Protein AF-0000000087745143 (afdb_homodimer)

Structure (mmCIF, N/CA/C/O backbone):
data_AF-0000000087745143-model_v1
#
loop_
_entity.id
_entity.type
_entity.pdbx_description
1 polymer 'Glycosyltransferase family 1 protein'
#
loop_
_atom_site.group_PDB
_atom_site.id
_atom_site.type_symbol
_atom_site.label_atom_id
_atom_site.label_alt_id
_atom_site.label_comp_id
_atom_site.label_asym_id
_atom_site.label_entity_id
_atom_site.label_seq_id
_atom_site.pdbx_PDB_ins_code
_atom_site.Cartn_x
_atom_site.Cartn_y
_atom_site.Cartn_z
_atom_site.occupancy
_atom_site.B_iso_or_equiv
_atom_site.auth_seq_id
_atom_site.auth_comp_id
_atom_site.auth_asym_id
_atom_site.auth_atom_id
_atom_site.pdbx_PDB_model_num
ATOM 1 N N . MET A 1 1 ? 3.6 -32.406 -40.594 1 40.25 1 MET A N 1
ATOM 2 C CA . MET A 1 1 ? 2.727 -31.422 -39.969 1 40.25 1 MET A CA 1
ATOM 3 C C . MET A 1 1 ? 2.701 -31.609 -38.469 1 40.25 1 MET A C 1
ATOM 5 O O . MET A 1 1 ? 2.354 -32.688 -37.969 1 40.25 1 MET A O 1
ATOM 9 N N . ASP A 1 2 ? 3.477 -30.953 -37.781 1 56.38 2 ASP A N 1
ATOM 10 C CA . ASP A 1 2 ? 3.799 -31.234 -36.375 1 56.38 2 ASP A CA 1
ATOM 11 C C . ASP A 1 2 ? 2.531 -31.375 -35.531 1 56.38 2 ASP A C 1
ATOM 13 O O . ASP A 1 2 ? 1.669 -30.5 -35.562 1 56.38 2 ASP A O 1
ATOM 17 N N . LYS A 1 3 ? 2.057 -32.562 -35.281 1 75.56 3 LYS A N 1
ATOM 18 C CA . LYS A 1 3 ? 0.844 -32.906 -34.562 1 75.56 3 LYS A CA 1
ATOM 19 C C . LYS A 1 3 ? 0.724 -32.094 -33.25 1 75.56 3 LYS A C 1
ATOM 21 O O . L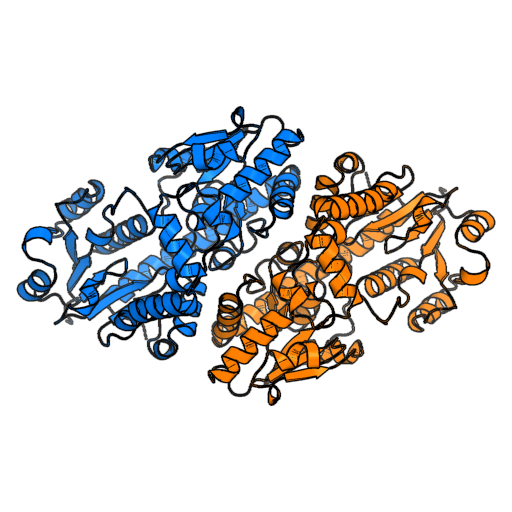YS A 1 3 ? 1.717 -31.891 -32.562 1 75.56 3 LYS A O 1
ATOM 26 N N . GLU A 1 4 ? -0.429 -31.375 -33.125 1 87.44 4 GLU A N 1
ATOM 27 C CA . GLU A 1 4 ? -0.698 -30.641 -31.891 1 87.44 4 GLU A CA 1
ATOM 28 C C . GLU A 1 4 ? -0.558 -31.531 -30.672 1 87.44 4 GLU A C 1
ATOM 30 O O . GLU A 1 4 ? -1.012 -32.688 -30.672 1 87.44 4 GLU A O 1
ATOM 35 N N . LYS A 1 5 ? 0.091 -31.062 -29.781 1 94.44 5 LYS A N 1
ATOM 36 C CA . LYS A 1 5 ? 0.283 -31.797 -28.531 1 94.44 5 LYS A CA 1
ATOM 37 C C . LYS A 1 5 ? -1.049 -32.062 -27.828 1 94.44 5 LYS A C 1
ATOM 39 O O . LYS A 1 5 ? -1.946 -31.203 -27.859 1 94.44 5 LYS A O 1
ATOM 44 N N . SER A 1 6 ? -1.139 -33.219 -27.25 1 97.12 6 SER A N 1
ATOM 45 C CA . SER A 1 6 ? -2.312 -33.562 -26.453 1 97.12 6 SER A CA 1
ATOM 46 C C . SER A 1 6 ? -2.137 -33.156 -25 1 97.12 6 SER A C 1
ATOM 48 O O . SER A 1 6 ? -1.065 -33.344 -24.422 1 97.12 6 SER A O 1
ATOM 50 N N . VAL A 1 7 ? -3.217 -32.531 -24.453 1 98.25 7 VAL A N 1
ATOM 51 C CA . VAL A 1 7 ? -3.152 -32.062 -23.078 1 98.25 7 VAL A CA 1
ATOM 52 C C . VAL A 1 7 ? -4.164 -32.844 -22.219 1 98.25 7 VAL A C 1
ATOM 54 O O . VAL A 1 7 ? -5.324 -33 -22.609 1 98.25 7 VAL A O 1
ATOM 57 N N . LEU A 1 8 ? -3.727 -33.406 -21.125 1 98.25 8 LEU A N 1
ATOM 58 C CA . LEU A 1 8 ? -4.617 -33.812 -20.047 1 98.25 8 LEU A CA 1
ATOM 59 C C . LEU A 1 8 ? -4.836 -32.688 -19.047 1 98.25 8 LEU A C 1
ATOM 61 O O . LEU A 1 8 ? -3.91 -32.312 -18.328 1 98.25 8 LEU A O 1
ATOM 65 N N . TYR A 1 9 ? -6.047 -32.188 -19.016 1 98.19 9 TYR A N 1
ATOM 66 C CA . TYR A 1 9 ? -6.406 -31.047 -18.156 1 98.19 9 TYR A CA 1
ATOM 67 C C . TYR A 1 9 ? -6.926 -31.547 -16.812 1 98.19 9 TYR A C 1
ATOM 69 O O . TYR A 1 9 ? -7.922 -32.281 -16.75 1 98.19 9 TYR A O 1
ATOM 77 N N . ASN A 1 10 ? -6.344 -31.141 -15.758 1 96.88 10 ASN A N 1
ATOM 78 C CA . ASN A 1 10 ? -6.727 -31.547 -14.414 1 96.88 10 ASN A CA 1
ATOM 79 C C . ASN A 1 10 ? -7.875 -30.688 -13.875 1 96.88 10 ASN A C 1
ATOM 81 O O . ASN A 1 10 ? -7.688 -29.891 -12.953 1 96.88 10 ASN A O 1
ATOM 85 N N . LEU A 1 11 ? -9.031 -30.938 -14.25 1 95.75 11 LEU A N 1
ATOM 86 C CA . LEU A 1 11 ? -10.219 -30.234 -13.781 1 95.75 11 LEU A CA 1
ATOM 87 C C . LEU A 1 11 ? -10.531 -30.594 -12.328 1 95.75 11 LEU A C 1
ATOM 89 O O . LEU A 1 11 ? -11.203 -29.844 -11.625 1 95.75 11 LEU A O 1
ATOM 93 N N . ALA A 1 12 ? -10.031 -31.703 -11.906 1 92.38 12 ALA A N 1
ATOM 94 C CA . ALA A 1 12 ? -10.242 -32.156 -10.539 1 92.38 12 ALA A CA 1
ATOM 95 C C . ALA A 1 12 ? -9.703 -31.141 -9.531 1 92.38 12 ALA A C 1
ATOM 97 O O . ALA A 1 12 ? -10.219 -31.031 -8.422 1 92.38 12 ALA A O 1
ATOM 98 N N . ALA A 1 13 ? -8.719 -30.406 -9.977 1 90.81 13 ALA A N 1
ATOM 99 C CA . ALA A 1 13 ? -8.094 -29.422 -9.102 1 90.81 13 ALA A CA 1
ATOM 100 C C . ALA A 1 13 ? -9.039 -28.25 -8.836 1 90.81 13 ALA A C 1
ATOM 102 O O . ALA A 1 13 ? -8.797 -27.438 -7.926 1 90.81 13 ALA A O 1
ATOM 103 N N . THR A 1 14 ? -10.055 -28.047 -9.586 1 88.75 14 THR A N 1
ATOM 104 C CA . THR A 1 14 ? -11 -26.938 -9.43 1 88.75 14 THR A CA 1
ATOM 105 C C . THR A 1 14 ? -12.172 -27.359 -8.547 1 88.75 14 THR A C 1
ATOM 107 O O . THR A 1 14 ? -12.984 -26.516 -8.148 1 88.75 14 THR A O 1
ATOM 110 N N . GLN A 1 15 ? -12.281 -28.656 -8.297 1 86.56 15 GLN A N 1
ATOM 111 C CA . GLN A 1 15 ? -13.398 -29.188 -7.535 1 86.56 15 GLN A CA 1
ATOM 112 C C . GLN A 1 15 ? -13.211 -28.938 -6.039 1 86.56 15 GLN A C 1
ATOM 114 O O . GLN A 1 15 ? -12.094 -28.703 -5.582 1 86.56 15 GLN A O 1
ATOM 119 N N . PRO A 1 16 ? -14.422 -28.75 -5.352 1 75.25 16 PRO A N 1
ATOM 120 C CA . PRO A 1 16 ? -14.391 -28.375 -3.936 1 75.25 16 PRO A CA 1
ATOM 121 C C . PRO A 1 16 ? -13.492 -29.281 -3.102 1 75.25 16 PRO A C 1
ATOM 123 O O . PRO A 1 16 ? -13.344 -30.469 -3.414 1 75.25 16 PRO A O 1
ATOM 126 N N . MET A 1 17 ? -12.695 -28.609 -2.381 1 58.75 17 MET A N 1
ATOM 127 C CA . MET A 1 17 ? -11.945 -29.312 -1.339 1 58.75 17 MET A CA 1
ATOM 128 C C . MET A 1 17 ? -12.648 -29.188 0.008 1 58.75 17 MET A C 1
ATOM 130 O O . MET A 1 17 ? -13.664 -28.5 0.126 1 58.75 17 MET A O 1
ATOM 134 N N . SER A 1 18 ? -12.117 -29.641 1.116 1 53.94 18 SER A N 1
ATOM 135 C CA . SER A 1 18 ? -12.664 -29.672 2.469 1 53.94 18 SER A CA 1
ATOM 136 C C . SER A 1 18 ? -13.312 -28.344 2.84 1 53.94 18 SER A C 1
ATOM 138 O O . SER A 1 18 ? -12.617 -27.406 3.254 1 53.94 18 SER A O 1
ATOM 140 N N . GLY A 1 19 ? -14.703 -28.047 2.553 1 54.31 19 GLY A N 1
ATOM 141 C CA . GLY A 1 19 ? -15.531 -27.031 3.178 1 54.31 19 GLY A CA 1
ATOM 142 C C . GLY A 1 19 ? -15.805 -25.844 2.268 1 54.31 19 GLY A C 1
ATOM 143 O O . GLY A 1 19 ? -16.562 -24.953 2.623 1 54.31 19 GLY A O 1
ATOM 144 N N . THR A 1 20 ? -15.031 -25.625 1.162 1 58.69 20 THR A N 1
ATOM 145 C CA . THR A 1 20 ? -15.344 -24.484 0.316 1 58.69 20 THR A CA 1
ATOM 146 C C . THR A 1 20 ? -15.719 -24.938 -1.092 1 58.69 20 THR A C 1
ATOM 148 O O . THR A 1 20 ? -14.945 -25.641 -1.744 1 58.69 20 THR A O 1
ATOM 151 N N . MET A 1 21 ? -16.969 -24.625 -1.425 1 57.84 21 MET A N 1
ATOM 152 C CA . MET A 1 21 ? -17.484 -25.078 -2.713 1 57.84 21 MET A CA 1
ATOM 153 C C . MET A 1 21 ? -16.766 -24.375 -3.863 1 57.84 21 MET A C 1
ATOM 155 O O . MET A 1 21 ? -16.516 -24.984 -4.906 1 57.84 21 MET A O 1
ATOM 159 N N . ARG A 1 22 ? -16.422 -23.047 -3.641 1 63.81 22 ARG A N 1
ATOM 160 C CA . ARG A 1 22 ? -15.844 -22.25 -4.727 1 63.81 22 ARG A CA 1
ATOM 161 C C . ARG A 1 22 ? -14.68 -21.406 -4.227 1 63.81 22 ARG A C 1
ATOM 163 O O . ARG A 1 22 ? -14.75 -20.828 -3.137 1 63.81 22 ARG A O 1
ATOM 170 N N . HIS A 1 23 ? -13.555 -21.5 -4.93 1 70.94 23 HIS A N 1
ATOM 171 C CA . HIS A 1 23 ? -12.406 -20.656 -4.633 1 70.94 23 HIS A CA 1
ATOM 172 C C . HIS A 1 23 ? -11.797 -20.094 -5.91 1 70.94 23 HIS A C 1
ATOM 174 O O . HIS A 1 23 ? -12.094 -20.562 -7.008 1 70.94 23 HIS A O 1
ATOM 180 N N . GLY A 1 24 ? -11.055 -19.047 -5.754 1 75 24 GLY A N 1
ATOM 181 C CA . GLY A 1 24 ? -10.461 -18.344 -6.883 1 75 24 GLY A CA 1
ATOM 182 C C . GLY A 1 24 ? -9.695 -19.25 -7.82 1 75 24 GLY A C 1
ATOM 183 O O . GLY A 1 24 ? -9.773 -19.094 -9.039 1 75 24 GLY A O 1
ATOM 184 N N . GLY A 1 25 ? -9.039 -20.203 -7.199 1 78.69 25 GLY A N 1
ATOM 185 C CA . GLY A 1 25 ? -8.297 -21.156 -8.008 1 78.69 25 GLY A CA 1
ATOM 186 C C . GLY A 1 25 ? -9.18 -22.031 -8.867 1 78.69 25 GLY A C 1
ATOM 187 O O . GLY A 1 25 ? -8.82 -22.391 -9.984 1 78.69 25 GLY A O 1
ATOM 188 N N . GLY A 1 26 ? -10.297 -22.344 -8.328 1 84.12 26 GLY A N 1
ATOM 189 C CA . GLY A 1 26 ? -11.258 -23.141 -9.086 1 84.12 26 GLY A CA 1
ATOM 190 C C . GLY A 1 26 ? -11.844 -22.391 -10.266 1 84.12 26 GLY A C 1
ATOM 191 O O . GLY A 1 26 ? -11.875 -22.922 -11.383 1 84.12 26 GLY A O 1
ATOM 192 N N . ILE A 1 27 ? -12.227 -21.172 -9.984 1 87.12 27 ILE A N 1
ATOM 193 C CA . ILE A 1 27 ? -12.797 -20.328 -11.039 1 87.12 27 ILE A CA 1
ATOM 194 C C . ILE A 1 27 ? -11.75 -20.109 -12.133 1 87.12 27 ILE A C 1
ATOM 196 O O . ILE A 1 27 ? -12.062 -20.203 -13.32 1 87.12 27 ILE A O 1
ATOM 200 N N . TYR A 1 28 ? -10.578 -19.906 -11.727 1 93.44 28 TYR A N 1
ATOM 201 C CA . TYR A 1 28 ? -9.453 -19.75 -12.641 1 93.44 28 TYR A CA 1
ATOM 202 C C . TYR A 1 28 ? -9.367 -20.922 -13.609 1 93.44 28 TYR A C 1
ATOM 204 O O . TYR A 1 28 ? -9.312 -20.734 -14.82 1 93.44 28 TYR A O 1
ATOM 212 N N . GLY A 1 29 ? -9.375 -22.094 -13.07 1 94.88 29 GLY A N 1
ATOM 213 C CA . GLY A 1 29 ? -9.242 -23.297 -13.867 1 94.88 29 GLY A CA 1
ATOM 214 C C . GLY A 1 29 ? -10.391 -23.5 -14.844 1 94.88 29 GLY A C 1
ATOM 215 O O . GLY A 1 29 ? -10.18 -23.969 -15.969 1 94.88 29 GLY A O 1
ATOM 216 N N . GLU A 1 30 ? -11.531 -23.141 -14.43 1 94 30 GLU A N 1
ATOM 217 C CA . GLU A 1 30 ? -12.695 -23.297 -15.289 1 94 30 GLU A CA 1
ATOM 218 C C . GLU A 1 30 ? -12.617 -22.359 -16.5 1 94 30 GLU A C 1
ATOM 220 O O . GLU A 1 30 ? -12.984 -22.734 -17.609 1 94 30 GLU A O 1
ATOM 225 N N . ILE A 1 31 ? -12.141 -21.188 -16.281 1 95.25 31 ILE A N 1
ATOM 226 C CA . ILE A 1 31 ? -12.062 -20.203 -17.344 1 95.25 31 ILE A CA 1
ATOM 227 C C . ILE A 1 31 ? -10.984 -20.625 -18.344 1 95.25 31 ILE A C 1
ATOM 229 O O . ILE A 1 31 ? -11.18 -20.516 -19.562 1 95.25 31 ILE A O 1
ATOM 233 N N . VAL A 1 32 ? -9.922 -21.109 -17.859 1 97.06 32 VAL A N 1
ATOM 234 C CA . VAL A 1 32 ? -8.852 -21.562 -18.734 1 97.06 32 VAL A CA 1
ATOM 235 C C . VAL A 1 32 ? -9.344 -22.719 -19.594 1 97.06 32 VAL A C 1
ATOM 237 O O . VAL A 1 32 ? -9.117 -22.75 -20.812 1 97.06 32 VAL A O 1
ATOM 240 N N . LEU A 1 33 ? -10.039 -23.672 -19 1 97.5 33 LEU A N 1
ATOM 241 C CA . LEU A 1 33 ? -10.578 -24.812 -19.766 1 97.5 33 LEU A CA 1
ATOM 242 C C . LEU A 1 33 ? -11.539 -24.328 -20.844 1 97.5 33 LEU A C 1
ATOM 244 O O . LEU A 1 33 ? -11.484 -24.797 -21.984 1 97.5 33 LEU A O 1
ATOM 248 N N . ARG A 1 34 ? -12.391 -23.406 -20.453 1 96.56 34 ARG A N 1
ATOM 249 C CA . ARG A 1 34 ? -13.336 -22.859 -21.406 1 96.56 34 ARG A CA 1
ATOM 250 C C . ARG A 1 34 ? -12.609 -22.281 -22.625 1 96.56 34 ARG A C 1
ATOM 252 O O . ARG A 1 34 ? -13.047 -22.469 -23.766 1 96.56 34 ARG A O 1
ATOM 259 N N . LYS A 1 35 ? -11.562 -21.562 -22.375 1 97.06 35 LYS A N 1
ATOM 260 C CA . LYS A 1 35 ? -10.82 -20.938 -23.469 1 97.06 35 LYS A CA 1
ATOM 261 C C . LYS A 1 35 ? -10.148 -21.984 -24.344 1 97.06 35 LYS A C 1
ATOM 263 O O . LYS A 1 35 ? -10.117 -21.844 -25.578 1 97.06 35 LYS A O 1
ATOM 268 N N . ILE A 1 36 ? -9.602 -23 -23.766 1 97.81 36 ILE A N 1
ATOM 269 C CA . ILE A 1 36 ? -8.961 -24.078 -24.5 1 97.81 36 ILE A CA 1
ATOM 270 C C . ILE A 1 36 ? -9.969 -24.734 -25.438 1 97.81 36 ILE A C 1
ATOM 272 O O . ILE A 1 36 ? -9.656 -24.969 -26.609 1 97.81 36 ILE A O 1
ATOM 276 N N . ILE A 1 37 ? -11.133 -24.969 -24.953 1 97.69 37 ILE A N 1
ATOM 277 C CA . ILE A 1 37 ? -12.188 -25.609 -25.734 1 97.69 37 ILE A CA 1
ATOM 278 C C . ILE A 1 37 ? -12.672 -24.656 -26.828 1 97.69 37 ILE A C 1
ATOM 280 O O . ILE A 1 37 ? -12.898 -25.078 -27.969 1 97.69 37 ILE A O 1
ATOM 284 N N . GLU A 1 38 ? -12.82 -23.391 -26.438 1 96.44 38 GLU A N 1
ATOM 285 C CA . GLU A 1 38 ? -13.203 -22.359 -27.406 1 96.44 38 GLU A CA 1
ATOM 286 C C . GLU A 1 38 ? -12.227 -22.328 -28.578 1 96.44 38 GLU A C 1
ATOM 288 O O . GLU A 1 38 ? -12.641 -22.141 -29.719 1 96.44 38 GLU A O 1
ATOM 293 N N . LEU A 1 39 ? -10.984 -22.562 -28.281 1 96.19 39 LEU A N 1
ATOM 294 C CA . LEU A 1 39 ? -9.938 -22.5 -29.312 1 96.19 39 LEU A CA 1
ATOM 295 C C . LEU A 1 39 ? -9.773 -23.844 -29.984 1 96.19 39 LEU A C 1
ATOM 297 O O . LEU A 1 39 ? -8.891 -24.016 -30.828 1 96.19 39 LEU A O 1
ATOM 301 N N . ARG A 1 40 ? -10.5 -24.844 -29.609 1 95.88 40 ARG A N 1
ATOM 302 C CA . ARG A 1 40 ? -10.539 -26.172 -30.188 1 95.88 40 ARG A CA 1
ATOM 303 C C . ARG A 1 40 ? -9.18 -26.859 -30.094 1 95.88 40 ARG A C 1
ATOM 305 O O . ARG A 1 40 ? -8.711 -27.453 -31.062 1 95.88 40 ARG A O 1
ATOM 312 N N . ARG A 1 41 ? -8.578 -26.672 -28.984 1 96.19 41 ARG A N 1
ATOM 313 C CA . ARG A 1 41 ? -7.309 -27.344 -28.75 1 96.19 41 ARG A CA 1
ATOM 314 C C . ARG A 1 41 ? -7.523 -28.797 -28.328 1 96.19 41 ARG A C 1
ATOM 316 O O . ARG A 1 41 ? -8.586 -29.141 -27.812 1 96.19 41 ARG A O 1
ATOM 323 N N . ASN A 1 42 ? -6.516 -29.609 -28.594 1 97.19 42 ASN A N 1
ATOM 324 C CA . ASN A 1 42 ? -6.566 -31.031 -28.234 1 97.19 42 ASN A CA 1
ATOM 325 C C . ASN A 1 42 ? -6.465 -31.234 -26.719 1 97.19 42 ASN A C 1
ATOM 327 O O . ASN A 1 42 ? -5.398 -31.031 -26.141 1 97.19 42 ASN A O 1
ATOM 331 N N . VAL A 1 43 ? -7.617 -31.641 -26.141 1 98.25 43 VAL A N 1
ATOM 332 C CA . VAL A 1 43 ? -7.617 -31.719 -24.688 1 98.25 43 VAL A CA 1
ATOM 333 C C . VAL A 1 43 ? -8.492 -32.875 -24.219 1 98.25 43 VAL A C 1
ATOM 335 O O . VAL A 1 43 ? -9.539 -33.156 -24.812 1 98.25 43 VAL A O 1
ATOM 338 N N . THR A 1 44 ? -8 -33.625 -23.312 1 98.19 44 THR A N 1
ATOM 339 C CA . THR A 1 44 ? -8.75 -34.531 -22.469 1 98.19 44 THR A CA 1
ATOM 340 C C . THR A 1 44 ? -8.891 -34 -21.047 1 98.19 44 THR A C 1
ATOM 342 O O . THR A 1 44 ? -7.93 -33.469 -20.484 1 98.19 44 THR A O 1
ATOM 345 N N . VAL A 1 45 ? -10.102 -34.125 -20.5 1 98.25 45 VAL A N 1
ATOM 346 C CA . VAL A 1 45 ? -10.367 -33.469 -19.219 1 98.25 45 VAL A CA 1
ATOM 347 C C . VAL A 1 45 ? -10.539 -34.5 -18.125 1 98.25 45 VAL A C 1
ATOM 349 O O . VAL A 1 45 ? -11.359 -35.438 -18.25 1 98.25 45 VAL A O 1
ATOM 352 N N . ALA A 1 46 ? -9.758 -34.375 -17.078 1 97.31 46 ALA A N 1
ATOM 353 C CA . ALA A 1 46 ? -9.82 -35.281 -15.945 1 97.31 46 ALA A CA 1
ATOM 354 C C . ALA A 1 46 ? -10.617 -34.688 -14.789 1 97.31 46 ALA A C 1
ATOM 356 O O . ALA A 1 46 ? -10.406 -33.5 -14.43 1 97.31 46 ALA A O 1
ATOM 357 N N . TYR A 1 47 ? -11.523 -35.406 -14.258 1 95.81 47 TYR A N 1
ATOM 358 C CA . TYR A 1 47 ? -12.297 -34.969 -13.094 1 95.81 47 TYR A CA 1
ATOM 359 C C . TYR A 1 47 ? -12.367 -36.094 -12.055 1 95.81 47 TYR A C 1
ATOM 361 O O . TYR A 1 47 ? -11.883 -37.219 -12.289 1 95.81 47 TYR A O 1
ATOM 369 N N . ASP A 1 48 ? -12.742 -35.75 -10.852 1 94.38 48 ASP A N 1
ATOM 370 C CA . ASP A 1 48 ? -12.938 -36.688 -9.758 1 94.38 48 ASP A CA 1
ATOM 371 C C . ASP A 1 48 ? -14.414 -36.844 -9.406 1 94.38 48 ASP A C 1
ATOM 373 O O . ASP A 1 48 ? -15 -35.938 -8.789 1 94.38 48 ASP A O 1
ATOM 377 N N . SER A 1 49 ? -14.93 -37.938 -9.625 1 92.62 49 SER A N 1
ATOM 378 C CA . SER A 1 49 ? -16.359 -38.156 -9.461 1 92.62 49 SER A CA 1
ATOM 379 C C . SER A 1 49 ? -16.75 -38.156 -7.988 1 92.62 49 SER A C 1
ATOM 381 O O . SER A 1 49 ? -17.938 -38.094 -7.648 1 92.62 49 SER A O 1
ATOM 383 N N . ARG A 1 50 ? -15.969 -38.344 -7.047 1 91.56 50 ARG A N 1
ATOM 384 C CA . ARG A 1 50 ? -16.234 -38.375 -5.613 1 91.56 50 ARG A CA 1
ATOM 385 C C . ARG A 1 50 ? -16.547 -36.969 -5.09 1 91.56 50 ARG A C 1
ATOM 387 O O . ARG A 1 50 ? -17.047 -36.812 -3.975 1 91.56 50 ARG A O 1
ATOM 394 N N . CYS A 1 51 ? -16.156 -35.875 -6.02 1 88.81 51 CYS A N 1
ATOM 395 C CA . CYS A 1 51 ? -16.391 -34.5 -5.648 1 88.81 51 CYS A CA 1
ATOM 396 C C . CYS A 1 51 ? -17.406 -33.844 -6.582 1 88.81 51 CYS A C 1
ATOM 398 O O . CYS A 1 51 ? -17.578 -34.281 -7.719 1 88.81 51 CYS A O 1
ATOM 400 N N . TRP A 1 52 ? -18.016 -32.844 -6.027 1 87.38 52 TRP A N 1
ATOM 401 C CA . TRP A 1 52 ? -18.938 -32.062 -6.863 1 87.38 52 TRP A CA 1
ATOM 402 C C . TRP A 1 52 ? -18.219 -31.484 -8.07 1 87.38 52 TRP A C 1
ATOM 404 O O . TRP A 1 52 ? -17.109 -30.969 -7.953 1 87.38 52 TRP A O 1
ATOM 414 N N . LEU A 1 53 ? -18.828 -31.625 -9.172 1 89.44 53 LEU A N 1
ATOM 415 C CA . LEU A 1 53 ? -18.328 -31.062 -10.414 1 89.44 53 LEU A CA 1
ATOM 416 C C . LEU A 1 53 ? -19.328 -30.047 -10.984 1 89.44 53 LEU A C 1
ATOM 418 O O . LEU A 1 53 ? -20.516 -30.328 -11.07 1 89.44 53 LEU A O 1
ATOM 422 N N . ASN A 1 54 ? -18.891 -28.844 -11.328 1 87.88 54 ASN A N 1
ATOM 423 C CA . ASN A 1 54 ? -19.734 -27.812 -11.93 1 87.88 54 ASN A CA 1
ATOM 424 C C . ASN A 1 54 ? -20.453 -28.328 -13.18 1 87.88 54 ASN A C 1
ATOM 426 O O . ASN A 1 54 ? -19.797 -28.688 -14.164 1 87.88 54 ASN A O 1
ATOM 430 N N . PRO A 1 55 ? -21.734 -28.344 -13.117 1 90.56 55 PRO A N 1
ATOM 431 C CA . PRO A 1 55 ? -22.484 -28.875 -14.266 1 90.56 55 PRO A CA 1
ATOM 432 C C . PRO A 1 55 ? -22.203 -28.109 -15.555 1 90.56 55 PRO A C 1
ATOM 434 O O . PRO A 1 55 ? -22.25 -28.703 -16.641 1 90.56 55 PRO A O 1
ATOM 437 N N . GLU A 1 56 ? -21.859 -26.906 -15.477 1 90.62 56 GLU A N 1
ATOM 438 C CA . GLU A 1 56 ? -21.547 -26.109 -16.672 1 90.62 56 GLU A CA 1
ATOM 439 C C . GLU A 1 56 ? -20.312 -26.656 -17.375 1 90.62 56 GLU A C 1
ATOM 441 O O . GLU A 1 56 ? -20.203 -26.562 -18.594 1 90.62 56 GLU A O 1
ATOM 446 N N . MET A 1 57 ? -19.422 -27.172 -16.594 1 93.69 57 MET A N 1
ATOM 447 C CA . MET A 1 57 ? -18.203 -27.719 -17.172 1 93.69 57 MET A CA 1
ATOM 448 C C . MET A 1 57 ? -18.484 -29.047 -17.875 1 93.69 57 MET A C 1
ATOM 450 O O . MET A 1 57 ? -17.875 -29.344 -18.922 1 93.69 57 MET A O 1
ATOM 454 N N . ILE A 1 58 ? -19.312 -29.781 -17.328 1 94.75 58 ILE A N 1
ATOM 455 C CA . ILE A 1 58 ? -19.719 -31.031 -17.953 1 94.75 58 ILE A CA 1
ATOM 456 C C . ILE A 1 58 ? -20.375 -30.75 -19.297 1 94.75 58 ILE A C 1
ATOM 458 O O . ILE A 1 58 ? -20 -31.328 -20.312 1 94.75 58 ILE A O 1
ATOM 462 N N . ALA A 1 59 ? -21.344 -29.875 -19.219 1 96.5 59 ALA A N 1
ATOM 463 C CA . ALA A 1 59 ? -22.047 -29.5 -20.438 1 96.5 59 ALA A CA 1
ATOM 464 C C . ALA A 1 59 ? -21.094 -28.969 -21.484 1 96.5 59 ALA A C 1
ATOM 466 O O . ALA A 1 59 ? -21.234 -29.266 -22.688 1 96.5 59 ALA A O 1
ATOM 467 N N . LEU A 1 60 ? -20.172 -28.172 -21.062 1 96.69 60 LEU A N 1
ATOM 468 C CA . LEU A 1 60 ? -19.172 -27.594 -21.953 1 96.69 60 LEU A CA 1
ATOM 469 C C . LEU A 1 60 ? -18.391 -28.688 -22.672 1 96.69 60 LEU A C 1
ATOM 471 O O . LEU A 1 60 ? -18.219 -28.625 -23.891 1 96.69 60 LEU A O 1
ATOM 475 N N . CYS A 1 61 ? -17.938 -29.688 -21.969 1 97.5 61 CYS A N 1
ATOM 476 C CA . CYS A 1 61 ? -17.156 -30.781 -22.531 1 97.5 61 CYS A CA 1
ATOM 477 C C . CYS A 1 61 ? -18.016 -31.625 -23.469 1 97.5 61 CYS A C 1
ATOM 479 O O . CYS A 1 61 ? -17.594 -31.938 -24.594 1 97.5 61 CYS A O 1
ATOM 481 N N . GLU A 1 62 ? -19.188 -31.922 -23.016 1 96.81 62 GLU A N 1
ATOM 482 C CA . GLU A 1 62 ? -20.094 -32.75 -23.812 1 96.81 62 GLU A CA 1
ATOM 483 C C . GLU A 1 62 ? -20.469 -32.062 -25.109 1 96.81 62 GLU A C 1
ATOM 485 O O . GLU A 1 62 ? -20.438 -32.688 -26.188 1 96.81 62 GLU A O 1
ATOM 490 N N . ASN A 1 63 ? -20.828 -30.844 -25 1 97.62 63 ASN A N 1
ATOM 491 C CA . ASN A 1 63 ? -21.281 -30.078 -26.156 1 97.62 63 ASN A CA 1
ATOM 492 C C . ASN A 1 63 ? -20.172 -29.906 -27.188 1 97.62 63 ASN A C 1
ATOM 494 O O . ASN A 1 63 ? -20.438 -29.625 -28.359 1 97.62 63 ASN A O 1
ATOM 498 N N . ASN A 1 64 ? -18.938 -30.094 -26.797 1 97.81 64 ASN A N 1
ATOM 499 C CA . ASN A 1 64 ? -17.812 -29.875 -27.703 1 97.81 64 ASN A CA 1
ATOM 500 C C . ASN A 1 64 ? -17.062 -31.188 -27.969 1 97.81 64 ASN A C 1
ATOM 502 O O . ASN A 1 64 ? -15.938 -31.156 -28.469 1 97.81 64 ASN A O 1
ATOM 506 N N . SER A 1 65 ? -17.609 -32.312 -27.531 1 97.06 65 SER A N 1
ATOM 507 C CA . SER A 1 65 ? -17.062 -33.656 -27.75 1 97.06 65 SER A CA 1
ATOM 508 C C . SER A 1 65 ? -15.68 -33.812 -27.141 1 97.06 65 SER A C 1
ATOM 510 O O . SER A 1 65 ? -14.766 -34.344 -27.766 1 97.06 65 SER A O 1
ATOM 512 N N . VAL A 1 66 ? -15.492 -33.188 -26.031 1 97.94 66 VAL A N 1
ATOM 513 C CA . VAL A 1 66 ? -14.25 -33.312 -25.266 1 97.94 66 VAL A CA 1
ATOM 514 C C . VAL A 1 66 ? -14.367 -34.5 -24.297 1 97.94 66 VAL A C 1
ATOM 516 O O . VAL A 1 66 ? -15.352 -34.594 -23.562 1 97.94 66 VAL A O 1
ATOM 519 N N . GLU A 1 67 ? -13.406 -35.312 -24.297 1 97.31 67 GLU A N 1
ATOM 520 C CA . GLU A 1 67 ? -13.43 -36.5 -23.469 1 97.31 67 GLU A CA 1
ATOM 521 C C . GLU A 1 67 ? -13.258 -36.188 -21.984 1 97.31 67 GLU A C 1
ATOM 523 O O . GLU A 1 67 ? -12.344 -35.438 -21.625 1 97.31 67 GLU A O 1
ATOM 528 N N . LEU A 1 68 ? -14.117 -36.75 -21.188 1 97.12 68 LEU A N 1
ATOM 529 C CA . LEU A 1 68 ? -14.016 -36.688 -19.734 1 97.12 68 LEU A CA 1
ATOM 530 C C . LEU A 1 68 ? -13.547 -38.031 -19.156 1 97.12 68 LEU A C 1
ATOM 532 O O . LEU A 1 68 ? -14.062 -39.062 -19.516 1 97.12 68 LEU A O 1
ATOM 536 N N . VAL A 1 69 ? -12.586 -37.906 -18.281 1 97.31 69 VAL A N 1
ATOM 537 C CA . VAL A 1 69 ? -12.078 -39.125 -17.656 1 97.31 69 VAL A CA 1
ATOM 538 C C . VAL A 1 69 ? -12.148 -39 -16.141 1 97.31 69 VAL A C 1
ATOM 540 O O . VAL A 1 69 ? -11.727 -38 -15.57 1 97.31 69 VAL A O 1
ATOM 543 N N . ASP A 1 70 ? -12.617 -40.031 -15.5 1 96.38 70 ASP A N 1
ATOM 544 C CA . ASP A 1 70 ? -12.719 -40.062 -14.047 1 96.38 70 ASP A CA 1
ATOM 545 C C . ASP A 1 70 ? -11.453 -40.625 -13.414 1 96.38 70 ASP A C 1
ATOM 547 O O . ASP A 1 70 ? -11.219 -41.812 -13.453 1 96.38 70 ASP A O 1
ATOM 551 N N . ILE A 1 71 ? -10.773 -39.812 -12.766 1 94.38 71 ILE A N 1
ATOM 552 C CA . ILE A 1 71 ? -9.461 -40.219 -12.266 1 94.38 71 ILE A CA 1
ATOM 553 C C . ILE A 1 71 ? -9.625 -41.031 -10.984 1 94.38 71 ILE A C 1
ATOM 555 O O . ILE A 1 71 ? -8.68 -41.688 -10.523 1 94.38 71 ILE A O 1
ATOM 559 N N . SER A 1 72 ? -10.797 -40.938 -10.406 1 93.69 72 SER A N 1
ATOM 560 C CA . SER A 1 72 ? -11.039 -41.781 -9.242 1 93.69 72 SER A CA 1
ATOM 561 C C . SER A 1 72 ? -10.992 -43.25 -9.609 1 93.69 72 SER A C 1
ATOM 563 O O . SER A 1 72 ? -10.773 -44.094 -8.75 1 93.69 72 SER A O 1
ATOM 565 N N . GLN A 1 73 ? -11.047 -43.625 -10.82 1 91.94 73 GLN A N 1
ATOM 566 C CA . GLN A 1 73 ? -11.094 -45 -11.289 1 91.94 73 GLN A CA 1
ATOM 567 C C . GLN A 1 73 ? -9.711 -45.5 -11.711 1 91.94 73 GLN A C 1
ATOM 569 O O . GLN A 1 73 ? -9.391 -46.656 -11.539 1 91.94 73 GLN A O 1
ATOM 574 N N . CYS A 1 74 ? -8.914 -44.719 -12.273 1 90.81 74 CYS A N 1
ATOM 575 C CA . CYS A 1 74 ? -7.688 -45.25 -12.852 1 90.81 74 CYS A CA 1
ATOM 576 C C . CYS A 1 74 ? -6.492 -44.375 -12.484 1 90.81 74 CYS A C 1
ATOM 578 O O . CYS A 1 74 ? -5.344 -44.781 -12.641 1 90.81 74 CYS A O 1
ATOM 580 N N . GLY A 1 75 ? -6.652 -43.156 -12.039 1 93.38 75 GLY A N 1
ATOM 581 C CA . GLY A 1 75 ? -5.555 -42.281 -11.672 1 93.38 75 GLY A CA 1
ATOM 582 C C . GLY A 1 75 ? -5 -41.5 -12.852 1 93.38 75 GLY A C 1
ATOM 583 O O . GLY A 1 75 ? -5.207 -41.875 -14.008 1 93.38 75 GLY A O 1
ATOM 584 N N . PHE A 1 76 ? -4.203 -40.562 -12.648 1 96.31 76 PHE A N 1
ATOM 585 C CA . PHE A 1 76 ? -3.672 -39.688 -13.68 1 96.31 76 PHE A CA 1
ATOM 586 C C . PHE A 1 76 ? -2.65 -40.406 -14.547 1 96.31 76 PHE A C 1
ATOM 588 O O . PHE A 1 76 ? -2.682 -40.281 -15.773 1 96.31 76 PHE A O 1
ATOM 595 N N . GLN A 1 77 ? -1.707 -41.125 -13.898 1 96.38 77 GLN A N 1
ATOM 596 C CA . GLN A 1 77 ? -0.624 -41.781 -14.625 1 96.38 77 GLN A CA 1
ATOM 597 C C . GLN A 1 77 ? -1.169 -42.781 -15.648 1 96.38 77 GLN A C 1
ATOM 599 O O . GLN A 1 77 ? -0.664 -42.844 -16.766 1 96.38 77 GLN A O 1
ATOM 604 N N . SER A 1 78 ? -2.152 -43.5 -15.234 1 96.69 78 SER A N 1
ATOM 605 C CA . SER A 1 78 ? -2.768 -44.469 -16.141 1 96.69 78 SER A CA 1
ATOM 606 C C . SER A 1 78 ? -3.344 -43.781 -17.375 1 96.69 78 SER A C 1
ATOM 608 O O . SER A 1 78 ? -3.207 -44.281 -18.484 1 96.69 78 SER A O 1
ATOM 610 N N . VAL A 1 79 ? -4.016 -42.688 -17.156 1 97 79 VAL A N 1
ATOM 611 C CA . VAL A 1 79 ? -4.602 -41.938 -18.266 1 97 79 VAL A CA 1
ATOM 612 C C . VAL A 1 79 ? -3.498 -41.406 -19.172 1 97 79 VAL A C 1
ATOM 614 O O . VAL A 1 79 ? -3.604 -41.5 -20.406 1 97 79 VAL A O 1
ATOM 617 N N . ILE A 1 80 ? -2.422 -40.875 -18.625 1 97.56 80 ILE A N 1
ATOM 618 C CA . ILE A 1 80 ? -1.289 -40.344 -19.375 1 97.56 80 ILE A CA 1
ATOM 619 C C . ILE A 1 80 ? -0.694 -41.438 -20.25 1 97.56 80 ILE A C 1
ATOM 621 O O . ILE A 1 80 ? -0.472 -41.219 -21.453 1 97.56 80 ILE A O 1
ATOM 625 N N . ASP A 1 81 ? -0.572 -42.625 -19.672 1 97.38 81 ASP A N 1
ATOM 626 C CA . ASP A 1 81 ? 0.07 -43.719 -20.391 1 97.38 81 ASP A CA 1
ATOM 627 C C . ASP A 1 81 ? -0.852 -44.281 -21.453 1 97.38 81 ASP A C 1
ATOM 629 O O . ASP A 1 81 ? -0.424 -44.5 -22.594 1 97.38 81 ASP A O 1
ATOM 633 N N . SER A 1 82 ? -2.037 -44.531 -21.078 1 96.56 82 SER A N 1
ATOM 634 C CA . SER A 1 82 ? -2.965 -45.188 -21.984 1 96.56 82 SER A CA 1
ATOM 635 C C . SER A 1 82 ? -3.305 -44.312 -23.172 1 96.56 82 SER A C 1
ATOM 637 O O . SER A 1 82 ? -3.51 -44.812 -24.281 1 96.56 82 SER A O 1
ATOM 639 N N . ARG A 1 83 ? -3.318 -42.969 -22.953 1 95.5 83 ARG A N 1
ATOM 640 C CA . ARG A 1 83 ? -3.719 -42.062 -24.016 1 95.5 83 ARG A CA 1
ATOM 641 C C . ARG A 1 83 ? -2.502 -41.406 -24.656 1 95.5 83 ARG A C 1
ATOM 643 O O . ARG A 1 83 ? -2.643 -40.594 -25.562 1 95.5 83 ARG A O 1
ATOM 650 N N . ARG A 1 84 ? -1.322 -41.719 -24.156 1 96.5 84 ARG A N 1
ATOM 651 C CA . ARG A 1 84 ? -0.074 -41.156 -24.625 1 96.5 84 ARG A CA 1
ATOM 652 C C . ARG A 1 84 ? -0.134 -39.625 -24.594 1 96.5 84 ARG A C 1
ATOM 654 O O . ARG A 1 84 ? 0.145 -38.969 -25.609 1 96.5 84 ARG A O 1
ATOM 661 N N . ILE A 1 85 ? -0.52 -39.094 -23.5 1 97.44 85 ILE A N 1
ATOM 662 C CA . ILE A 1 85 ? -0.669 -37.656 -23.281 1 97.44 85 ILE A CA 1
ATOM 663 C C . ILE A 1 85 ? 0.695 -36.969 -23.359 1 97.44 85 ILE A C 1
ATOM 665 O O . ILE A 1 85 ? 1.672 -37.438 -22.781 1 97.44 85 ILE A O 1
ATOM 669 N N . ASP A 1 86 ? 0.757 -35.875 -24.062 1 97.12 86 ASP A N 1
ATOM 670 C CA . ASP A 1 86 ? 2.006 -35.125 -24.188 1 97.12 86 ASP A CA 1
ATOM 671 C C . ASP A 1 86 ? 2.221 -34.219 -22.969 1 97.12 86 ASP A C 1
ATOM 673 O O . ASP A 1 86 ? 3.344 -34.062 -22.484 1 97.12 86 ASP A O 1
ATOM 677 N N . ILE A 1 87 ? 1.162 -33.562 -22.562 1 97.25 87 ILE A N 1
ATOM 678 C CA . ILE A 1 87 ? 1.266 -32.531 -21.531 1 97.25 87 ILE A CA 1
ATOM 679 C C . ILE A 1 87 ? 0.202 -32.75 -20.453 1 97.25 87 ILE A C 1
ATOM 681 O O . ILE A 1 87 ? -0.962 -33 -20.781 1 97.25 87 ILE A O 1
ATOM 685 N N . PHE A 1 88 ? 0.572 -32.75 -19.25 1 97.12 88 PHE A N 1
ATOM 686 C CA . PHE A 1 88 ? -0.348 -32.688 -18.125 1 97.12 88 PHE A CA 1
ATOM 687 C C . PHE A 1 88 ? -0.416 -31.25 -17.562 1 97.12 88 PHE A C 1
ATOM 689 O O . PHE A 1 88 ? 0.602 -30.703 -17.156 1 97.12 88 PHE A O 1
ATOM 696 N N . TYR A 1 89 ? -1.6 -30.641 -17.578 1 97.31 89 TYR A N 1
ATOM 697 C CA . TYR A 1 89 ? -1.748 -29.297 -17.016 1 97.31 89 TYR A CA 1
ATOM 698 C C . TYR A 1 89 ? -2.648 -29.312 -15.789 1 97.31 89 TYR A C 1
ATOM 700 O O . TYR A 1 89 ? -3.75 -29.859 -15.828 1 97.31 89 TYR A O 1
ATOM 708 N N . SER A 1 90 ? -2.189 -28.703 -14.781 1 96.25 90 SER A N 1
ATOM 709 C CA . SER A 1 90 ? -3.002 -28.469 -13.594 1 96.25 90 SER A CA 1
ATOM 710 C C . SER A 1 90 ? -3.1 -26.969 -13.273 1 96.25 90 SER A C 1
ATOM 712 O O . SER A 1 90 ? -2.08 -26.297 -13.141 1 96.25 90 SER A O 1
ATOM 714 N N . PRO A 1 91 ? -4.324 -26.453 -13.094 1 95.62 91 PRO A N 1
ATOM 715 C CA . PRO A 1 91 ? -4.484 -25.031 -12.773 1 95.62 91 PRO A CA 1
ATOM 716 C C . PRO A 1 91 ? -3.99 -24.672 -11.375 1 95.62 91 PRO A C 1
ATOM 718 O O . PRO A 1 91 ? -3.852 -23.5 -11.039 1 95.62 91 PRO A O 1
ATOM 721 N N . GLN A 1 92 ? -3.736 -25.641 -10.562 1 90.56 92 GLN A N 1
ATOM 722 C CA . GLN A 1 92 ? -3.15 -25.484 -9.242 1 90.56 92 GLN A CA 1
ATOM 723 C C . GLN A 1 92 ? -2.125 -26.594 -8.961 1 90.56 92 GLN A C 1
ATOM 725 O O . GLN A 1 92 ? -2.211 -27.688 -9.516 1 90.56 92 GLN A O 1
ATOM 730 N N . PRO A 1 93 ? -1.217 -26.219 -8.062 1 85.56 93 PRO A N 1
ATOM 731 C CA . PRO A 1 93 ? -0.26 -27.266 -7.684 1 85.56 93 PRO A CA 1
ATOM 732 C C . PRO A 1 93 ? -0.921 -28.438 -6.98 1 85.56 93 PRO A C 1
ATOM 734 O O . PRO A 1 93 ? -1.888 -28.266 -6.234 1 85.56 93 PRO A O 1
ATOM 737 N N . LEU A 1 94 ? -0.425 -29.578 -7.285 1 80.06 94 LEU A N 1
ATOM 738 C CA . LEU A 1 94 ? -0.873 -30.844 -6.691 1 80.06 94 LEU A CA 1
ATOM 739 C C . LEU A 1 94 ? 0.316 -31.688 -6.262 1 80.06 94 LEU A C 1
ATOM 741 O O . LEU A 1 94 ? 1.328 -31.75 -6.965 1 80.06 94 LEU A O 1
ATOM 745 N N . ASP A 1 95 ? 0.161 -32.312 -5.188 1 77.81 95 ASP A N 1
ATOM 746 C CA . ASP A 1 95 ? 1.233 -33.156 -4.641 1 77.81 95 ASP A CA 1
ATOM 747 C C . ASP A 1 95 ? 1.621 -34.25 -5.617 1 77.81 95 ASP A C 1
ATOM 749 O O . ASP A 1 95 ? 2.797 -34.625 -5.723 1 77.81 95 ASP A O 1
ATOM 753 N N . GLU A 1 96 ? 0.707 -34.75 -6.426 1 78.62 96 GLU A N 1
ATOM 754 C CA . GLU A 1 96 ? 0.92 -35.875 -7.309 1 78.62 96 GLU A CA 1
ATOM 755 C C . GLU A 1 96 ? 1.815 -35.5 -8.484 1 78.62 96 GLU A C 1
ATOM 757 O O . GLU A 1 96 ? 2.33 -36.406 -9.18 1 78.62 96 GLU A O 1
ATOM 762 N N . LEU A 1 97 ? 1.946 -34.219 -8.625 1 81.94 97 LEU A N 1
ATOM 763 C CA . LEU A 1 97 ? 2.699 -33.781 -9.789 1 81.94 97 LEU A CA 1
ATOM 764 C C . LEU A 1 97 ? 4.121 -34.312 -9.766 1 81.94 97 LEU A C 1
ATOM 766 O O . LEU A 1 97 ? 4.707 -34.594 -10.812 1 81.94 97 LEU A O 1
ATOM 770 N N . TYR A 1 98 ? 4.578 -34.594 -8.578 1 80.38 98 TYR A N 1
ATOM 771 C CA . TYR A 1 98 ? 5.957 -35.062 -8.438 1 80.38 98 TYR A CA 1
ATOM 772 C C . TYR A 1 98 ? 6.105 -36.5 -8.906 1 80.38 98 TYR A C 1
ATOM 774 O O . TYR A 1 98 ? 7.191 -36.938 -9.305 1 80.38 98 TYR A O 1
ATOM 782 N N . ARG A 1 99 ? 5.109 -37.188 -9.039 1 86.31 99 ARG A N 1
ATOM 783 C CA . ARG A 1 99 ? 5.195 -38.625 -9.328 1 86.31 99 ARG A CA 1
ATOM 784 C C . ARG A 1 99 ? 4.832 -38.906 -10.781 1 86.31 99 ARG A C 1
ATOM 786 O O . ARG A 1 99 ? 5.035 -40.031 -11.266 1 86.31 99 ARG A O 1
ATOM 793 N N . LEU A 1 100 ? 4.281 -37.938 -11.414 1 92.06 100 LEU A N 1
ATOM 794 C CA . LEU A 1 100 ? 3.832 -38.188 -12.781 1 92.06 100 LEU A CA 1
ATOM 795 C C . LEU A 1 100 ? 5.016 -38.219 -13.742 1 92.06 100 LEU A C 1
ATOM 797 O O . LEU A 1 100 ? 5.969 -37.438 -13.594 1 92.06 100 LEU A O 1
ATOM 801 N N . GLU A 1 101 ? 4.914 -39.188 -14.641 1 92.38 101 GLU A N 1
ATOM 802 C CA . GLU A 1 101 ? 5.988 -39.375 -15.609 1 92.38 101 GLU A CA 1
ATOM 803 C C . GLU A 1 101 ? 5.441 -39.5 -17.031 1 92.38 101 GLU A C 1
ATOM 805 O O . GLU A 1 101 ? 4.227 -39.469 -17.234 1 92.38 101 GLU A O 1
ATOM 810 N N . ASN A 1 102 ? 6.398 -39.438 -18.047 1 94.94 102 ASN A N 1
ATOM 811 C CA . ASN A 1 102 ? 6.137 -39.688 -19.453 1 94.94 102 ASN A CA 1
ATOM 812 C C . ASN A 1 102 ? 5.32 -38.594 -20.094 1 94.94 102 ASN A C 1
ATOM 814 O O . ASN A 1 102 ? 4.582 -38.844 -21.062 1 94.94 102 ASN A O 1
ATOM 818 N N . CYS A 1 103 ? 5.344 -37.469 -19.5 1 95.38 103 CYS A N 1
ATOM 819 C CA . CYS A 1 103 ? 4.719 -36.281 -20.078 1 95.38 103 CYS A CA 1
ATOM 820 C C . CYS A 1 103 ? 5.367 -35 -19.547 1 95.38 103 CYS A C 1
ATOM 822 O O . CYS A 1 103 ? 6.117 -35.031 -18.562 1 95.38 103 CYS A O 1
ATOM 824 N N . GLU A 1 104 ? 5.168 -33.969 -20.234 1 94.31 104 GLU A N 1
ATOM 825 C CA . GLU A 1 104 ? 5.527 -32.656 -19.719 1 94.31 104 GLU A CA 1
ATOM 826 C C . GLU A 1 104 ? 4.5 -32.156 -18.703 1 94.31 104 GLU A C 1
ATOM 828 O O . GLU A 1 104 ? 3.295 -32.312 -18.891 1 94.31 104 GLU A O 1
ATOM 833 N N . LEU A 1 105 ? 4.961 -31.547 -17.656 1 94.31 105 LEU A N 1
ATOM 834 C CA . LEU A 1 105 ? 4.082 -31.016 -16.625 1 94.31 105 LEU A CA 1
ATOM 835 C C . LEU A 1 105 ? 4 -29.5 -16.719 1 94.31 105 LEU A C 1
ATOM 837 O O . LEU A 1 105 ? 5.023 -28.828 -16.844 1 94.31 105 LEU A O 1
ATOM 841 N N . VAL A 1 106 ? 2.803 -28.984 -16.719 1 94.94 106 VAL A N 1
ATOM 842 C CA . VAL A 1 106 ? 2.562 -27.547 -16.703 1 94.94 106 VAL A CA 1
ATOM 843 C C . VAL A 1 106 ? 1.635 -27.188 -15.547 1 94.94 106 VAL A C 1
ATOM 845 O O . VAL A 1 106 ? 0.627 -27.859 -15.32 1 94.94 106 VAL A O 1
ATOM 848 N N . VAL A 1 107 ? 1.965 -26.172 -14.82 1 94.69 107 VAL A N 1
ATOM 849 C CA . VAL A 1 107 ? 1.135 -25.797 -13.68 1 94.69 107 VAL A CA 1
ATOM 850 C C . VAL A 1 107 ? 1.1 -24.281 -13.539 1 94.69 107 VAL A C 1
ATOM 852 O O . VAL A 1 107 ? 1.993 -23.594 -14.031 1 94.69 107 VAL A O 1
ATOM 855 N N . THR A 1 108 ? 0.055 -23.781 -13 1 95.75 108 THR A N 1
ATOM 856 C CA . THR A 1 108 ? -0.011 -22.375 -12.594 1 95.75 108 THR A CA 1
ATOM 857 C C . THR A 1 108 ? 0.271 -22.234 -11.102 1 95.75 108 THR A C 1
ATOM 859 O O . THR A 1 108 ? -0.365 -22.891 -10.281 1 95.75 108 THR A O 1
ATOM 862 N N . ILE A 1 109 ? 1.188 -21.438 -10.805 1 93.44 109 ILE A N 1
ATOM 863 C CA . ILE A 1 109 ? 1.454 -21.094 -9.414 1 93.44 109 ILE A CA 1
ATOM 864 C C . ILE A 1 109 ? 0.824 -19.734 -9.094 1 93.44 109 ILE A C 1
ATOM 866 O O . ILE A 1 109 ? 1.258 -18.703 -9.609 1 93.44 109 ILE A O 1
ATOM 870 N N . HIS A 1 110 ? -0.12 -19.766 -8.219 1 94.25 110 HIS A N 1
ATOM 871 C CA . HIS A 1 110 ? -0.86 -18.547 -7.922 1 94.25 110 HIS A CA 1
ATOM 872 C C . HIS A 1 110 ? -0.127 -17.688 -6.887 1 94.25 110 HIS A C 1
ATOM 874 O O . HIS A 1 110 ? -0.106 -16.469 -6.988 1 94.25 110 HIS A O 1
ATOM 880 N N . ASP A 1 111 ? 0.388 -18.344 -5.926 1 91.94 111 ASP A N 1
ATOM 881 C CA . ASP A 1 111 ? 1.085 -17.641 -4.852 1 91.94 111 ASP A CA 1
ATOM 882 C C . ASP A 1 111 ? 1.965 -18.594 -4.051 1 91.94 111 ASP A C 1
ATOM 884 O O . ASP A 1 111 ? 1.933 -19.812 -4.27 1 91.94 111 ASP A O 1
ATOM 888 N N . LEU A 1 112 ? 2.848 -18.031 -3.262 1 92.25 112 LEU A N 1
ATOM 889 C CA . LEU A 1 112 ? 3.617 -18.766 -2.264 1 92.25 112 LEU A CA 1
ATOM 890 C C . LEU A 1 112 ? 3.277 -18.297 -0.855 1 92.25 112 LEU A C 1
ATOM 892 O O . LEU A 1 112 ? 4.172 -18.031 -0.052 1 92.25 112 LEU A O 1
ATOM 896 N N . ARG A 1 113 ? 2.002 -18.141 -0.625 1 89.56 113 ARG A N 1
ATOM 897 C CA . ARG A 1 113 ? 1.488 -17.609 0.632 1 89.56 113 ARG A CA 1
ATOM 898 C C . ARG A 1 113 ? 1.996 -18.422 1.82 1 89.56 113 ARG A C 1
ATOM 900 O O . ARG A 1 113 ? 2.289 -17.859 2.879 1 89.56 113 ARG A O 1
ATOM 907 N N . SER A 1 114 ? 2.096 -19.719 1.633 1 84.62 114 SER A N 1
ATOM 908 C CA . SER A 1 114 ? 2.512 -20.594 2.717 1 84.62 114 SER A CA 1
ATOM 909 C C . SER A 1 114 ? 3.904 -20.234 3.223 1 84.62 114 SER A C 1
ATOM 911 O O . SER A 1 114 ? 4.23 -20.469 4.387 1 84.62 114 SER A O 1
ATOM 913 N N . ILE A 1 115 ? 4.652 -19.609 2.389 1 88.25 115 ILE A N 1
ATOM 914 C CA . ILE A 1 115 ? 6.004 -19.219 2.756 1 88.25 115 ILE A CA 1
ATOM 915 C C . ILE A 1 115 ? 6.02 -17.75 3.172 1 88.25 115 ILE A C 1
ATOM 917 O O . ILE A 1 115 ? 6.648 -17.391 4.168 1 88.25 115 ILE A O 1
ATOM 921 N N . GLU A 1 116 ? 5.27 -16.938 2.484 1 88.88 116 GLU A N 1
ATOM 922 C CA . GLU A 1 116 ? 5.316 -15.484 2.627 1 88.88 116 GLU A CA 1
ATOM 923 C C . GLU A 1 116 ? 4.613 -15.031 3.902 1 88.88 116 GLU A C 1
ATOM 925 O O . GLU A 1 116 ? 5.004 -14.039 4.516 1 88.88 116 GLU A O 1
ATOM 930 N N . LEU A 1 117 ? 3.559 -15.625 4.137 1 81.81 117 LEU A N 1
ATOM 931 C CA . LEU A 1 117 ? 2.695 -15.102 5.188 1 81.81 117 LEU A CA 1
ATOM 932 C C . LEU A 1 117 ? 2.969 -15.797 6.516 1 81.81 117 LEU A C 1
ATOM 934 O O . LEU A 1 117 ? 2.898 -17.031 6.602 1 81.81 117 LEU A O 1
ATOM 938 N N . THR A 1 118 ? 3.506 -14.938 7.395 1 67.81 118 THR A N 1
ATOM 939 C CA . THR A 1 118 ? 3.682 -15.422 8.758 1 67.81 118 THR A CA 1
ATOM 940 C C . THR A 1 118 ? 2.432 -15.156 9.594 1 67.81 118 THR A C 1
ATOM 942 O O . THR A 1 118 ? 1.704 -14.195 9.336 1 67.81 118 THR A O 1
ATOM 945 N N . LEU A 1 119 ? 2.195 -16.062 10.422 1 64.06 119 LEU A N 1
ATOM 946 C CA . LEU A 1 119 ? 0.999 -15.953 11.242 1 64.06 119 LEU A CA 1
ATOM 947 C C . LEU A 1 119 ? 0.981 -14.625 12 1 64.06 119 LEU A C 1
ATOM 949 O O . LEU A 1 119 ? 2.004 -14.203 12.547 1 64.06 119 LEU A O 1
ATOM 953 N N . ASP A 1 120 ? -0.014 -13.898 11.672 1 61.69 120 ASP A N 1
ATOM 954 C CA . ASP A 1 120 ? -0.284 -12.703 12.469 1 61.69 120 ASP A CA 1
ATOM 955 C C . ASP A 1 120 ? -0.747 -13.07 13.875 1 61.69 120 ASP A C 1
ATOM 957 O O . ASP A 1 120 ? -1.929 -13.336 14.094 1 61.69 120 ASP A O 1
ATOM 961 N N . ARG A 1 121 ? 0.117 -13.219 14.719 1 56.03 121 ARG A N 1
ATOM 962 C CA . ARG A 1 121 ? -0.116 -13.703 16.078 1 56.03 121 ARG A CA 1
ATOM 963 C C . ARG A 1 121 ? -1.313 -13.008 16.703 1 56.03 121 ARG A C 1
ATOM 965 O O . ARG A 1 121 ? -2.113 -13.641 17.406 1 56.03 121 ARG A O 1
ATOM 972 N N . LYS A 1 122 ? -1.354 -11.742 16.578 1 53.66 122 LYS A N 1
ATOM 973 C CA . LYS A 1 122 ? -2.402 -10.992 17.25 1 53.66 122 LYS A CA 1
ATOM 974 C C . LYS A 1 122 ? -3.785 -11.406 16.766 1 53.66 122 LYS A C 1
ATOM 976 O O . LYS A 1 122 ? -4.715 -11.539 17.562 1 53.66 122 LYS A O 1
ATOM 981 N N . MET A 1 123 ? -3.895 -11.594 15.477 1 56.12 123 MET A N 1
ATOM 982 C CA . MET A 1 123 ? -5.246 -11.773 14.953 1 56.12 123 MET A CA 1
ATOM 983 C C . MET A 1 123 ? -5.664 -13.234 15.016 1 56.12 123 MET A C 1
ATOM 985 O O . MET A 1 123 ? -6.832 -13.539 15.258 1 56.12 123 MET A O 1
ATOM 989 N N . PHE A 1 124 ? -4.645 -14.055 14.883 1 55.28 124 PHE A N 1
ATOM 990 C CA . PHE A 1 124 ? -5.023 -15.461 14.82 1 55.28 124 PHE A CA 1
ATOM 991 C C . PHE A 1 124 ? -5.656 -15.914 16.125 1 55.28 124 PHE A C 1
ATOM 993 O O . PHE A 1 124 ? -6.629 -16.672 16.125 1 55.28 124 PHE A O 1
ATOM 1000 N N . TRP A 1 125 ? -5.184 -15.336 17.141 1 52.22 125 TRP A N 1
ATOM 1001 C CA . TRP A 1 125 ? -5.727 -15.734 18.438 1 52.22 125 TRP A CA 1
ATOM 1002 C C . TRP A 1 125 ? -7.172 -15.273 18.594 1 52.22 125 TRP A C 1
ATOM 1004 O O . TRP A 1 125 ? -7.953 -15.883 19.312 1 52.22 125 TRP A O 1
ATOM 1014 N N . ARG A 1 126 ? -7.395 -14.258 17.859 1 54.66 126 ARG A N 1
ATOM 1015 C CA . ARG A 1 126 ? -8.727 -13.695 18.062 1 54.66 126 ARG A CA 1
ATOM 1016 C C . ARG A 1 126 ? -9.773 -14.469 17.266 1 54.66 126 ARG A C 1
ATOM 1018 O O . ARG A 1 126 ? -10.969 -14.32 17.516 1 54.66 126 ARG A O 1
ATOM 1025 N N . TYR A 1 127 ? -9.195 -15.188 16.297 1 53.28 127 TYR A N 1
ATOM 1026 C CA . TYR A 1 127 ? -10.141 -16.016 15.57 1 53.28 127 TYR A CA 1
ATOM 1027 C C . TYR A 1 127 ? -10.531 -17.25 16.391 1 53.28 127 TYR A C 1
ATOM 1029 O O . TYR A 1 127 ? -9.672 -17.938 16.938 1 53.28 127 TYR A O 1
ATOM 1037 N N . LYS A 1 128 ? -11.656 -17.094 17.109 1 52.78 128 LYS A N 1
ATOM 1038 C CA . LYS A 1 128 ? -12.094 -18.328 17.766 1 52.78 128 LYS A CA 1
ATOM 1039 C C . LYS A 1 128 ? -11.82 -19.547 16.906 1 52.78 128 LYS A C 1
ATOM 1041 O O . LYS A 1 128 ? -12.461 -19.734 15.875 1 52.78 128 LYS A O 1
ATOM 1046 N N . MET A 1 129 ? -10.594 -19.844 16.875 1 54.78 129 MET A N 1
ATOM 1047 C CA . MET A 1 129 ? -10.195 -20.953 16 1 54.78 129 MET A CA 1
ATOM 1048 C C . MET A 1 129 ? -10.383 -22.297 16.703 1 54.78 129 MET A C 1
ATOM 1050 O O . MET A 1 129 ? -10.383 -22.359 17.938 1 54.78 129 MET A O 1
ATOM 1054 N N . GLN A 1 130 ? -10.703 -23.172 15.867 1 59 130 GLN A N 1
ATOM 1055 C CA . GLN A 1 130 ? -10.703 -24.562 16.297 1 59 130 GLN A CA 1
ATOM 1056 C C . GLN A 1 130 ? -9.391 -24.922 16.984 1 59 130 GLN A C 1
ATOM 1058 O O . GLN A 1 130 ? -8.352 -24.344 16.688 1 59 130 GLN A O 1
ATOM 1063 N N . LEU A 1 131 ? -9.523 -25.641 18.016 1 61.19 131 LEU A N 1
ATOM 1064 C CA . LEU A 1 131 ? -8.391 -26.094 18.812 1 61.19 131 LEU A CA 1
ATOM 1065 C C . LEU A 1 131 ? -7.215 -26.484 17.906 1 61.19 131 LEU A C 1
ATOM 1067 O O . LEU A 1 131 ? -6.062 -26.172 18.219 1 61.19 131 LEU A O 1
ATOM 1071 N N . SER A 1 132 ? -7.535 -27.094 16.844 1 60.47 132 SER A N 1
ATOM 1072 C CA . SER A 1 132 ? -6.488 -27.531 15.93 1 60.47 132 SER A CA 1
ATOM 1073 C C . SER A 1 132 ? -5.727 -26.359 15.344 1 60.47 132 SER A C 1
ATOM 1075 O O . SER A 1 132 ? -4.5 -26.391 15.227 1 60.47 132 SER A O 1
ATOM 1077 N N . MET A 1 133 ? -6.383 -25.344 15.086 1 63.09 133 MET A N 1
ATOM 1078 C CA . MET A 1 133 ? -5.742 -24.156 14.531 1 63.09 133 MET A CA 1
ATOM 1079 C C . MET A 1 133 ? -4.918 -23.438 15.594 1 63.09 133 MET A C 1
ATOM 1081 O O . MET A 1 133 ? -3.848 -22.906 15.289 1 63.09 133 MET A O 1
ATOM 1085 N N . GLN A 1 134 ? -5.438 -23.547 16.75 1 63.91 134 GLN A N 1
ATOM 1086 C CA . GLN A 1 134 ? -4.707 -22.953 17.859 1 63.91 134 GLN A CA 1
ATOM 1087 C C . GLN A 1 134 ? -3.385 -23.672 18.094 1 63.91 134 GLN A C 1
ATOM 1089 O O . GLN A 1 134 ? -2.363 -23.031 18.359 1 63.91 134 GLN A O 1
ATOM 1094 N N . LEU A 1 135 ? -3.463 -24.938 18.016 1 67.38 135 LEU A N 1
ATOM 1095 C CA . LEU A 1 135 ? -2.262 -25.734 18.219 1 67.38 135 LEU A CA 1
ATOM 1096 C C . LEU A 1 135 ? -1.239 -25.484 17.109 1 67.38 135 LEU A C 1
ATOM 1098 O O . LEU A 1 135 ? -0.043 -25.359 17.391 1 67.38 135 LEU A O 1
ATOM 1102 N N . LYS A 1 136 ? -1.669 -25.422 15.93 1 67.19 136 LYS A N 1
ATOM 1103 C CA . LYS A 1 136 ? -0.781 -25.125 14.805 1 67.19 136 LYS A CA 1
ATOM 1104 C C . LYS A 1 136 ? -0.129 -23.75 14.977 1 67.19 136 LYS A C 1
ATOM 1106 O O . LYS A 1 136 ? 1.062 -23.594 14.703 1 67.19 136 LYS A O 1
ATOM 1111 N N . ASN A 1 137 ? -0.892 -22.953 15.469 1 66.81 137 ASN A N 1
ATOM 1112 C CA . ASN A 1 137 ? -0.39 -21.609 15.719 1 66.81 137 ASN A CA 1
ATOM 1113 C C . ASN A 1 137 ? 0.675 -21.609 16.812 1 66.81 137 ASN A C 1
ATOM 1115 O O . ASN A 1 137 ? 1.688 -20.906 16.703 1 66.81 137 ASN A O 1
ATOM 1119 N N . LEU A 1 138 ? 0.353 -22.344 17.734 1 68.25 138 LEU A N 1
ATOM 1120 C CA . LEU A 1 138 ? 1.301 -22.438 18.844 1 68.25 138 LEU A CA 1
ATOM 1121 C C . LEU A 1 138 ? 2.633 -23 18.375 1 68.25 138 LEU A C 1
ATOM 1123 O O . LEU A 1 138 ? 3.697 -22.531 18.766 1 68.25 138 LEU A O 1
ATOM 1127 N N . LEU A 1 139 ? 2.549 -23.938 17.547 1 72.12 139 LEU A N 1
ATOM 1128 C CA . LEU A 1 139 ? 3.764 -24.562 17.031 1 72.12 139 LEU A CA 1
ATOM 1129 C C . LEU A 1 139 ? 4.547 -23.562 16.172 1 72.12 139 LEU A C 1
ATOM 1131 O O . LEU A 1 139 ? 5.777 -23.547 16.203 1 72.12 139 LEU A O 1
ATOM 1135 N N . GLU A 1 140 ? 3.846 -22.797 15.406 1 72.62 140 GLU A N 1
ATOM 1136 C CA . GLU A 1 140 ? 4.496 -21.797 14.562 1 72.62 140 GLU A CA 1
ATOM 1137 C C . GLU A 1 140 ? 5.18 -20.719 15.406 1 72.62 140 GLU A C 1
ATOM 1139 O O . GLU A 1 140 ? 6.238 -20.219 15.031 1 72.62 140 GLU A O 1
ATOM 1144 N N . ILE A 1 141 ? 4.492 -20.516 16.469 1 69.44 141 ILE A N 1
ATOM 1145 C CA . ILE A 1 141 ? 5.055 -19.516 17.375 1 69.44 141 ILE A CA 1
ATOM 1146 C C . ILE A 1 141 ? 6.305 -20.078 18.047 1 69.44 141 ILE A C 1
ATOM 1148 O O . ILE A 1 141 ? 7.301 -19.375 18.219 1 69.44 141 ILE A O 1
ATOM 1152 N N . LEU A 1 142 ? 6.234 -21.328 18.281 1 74.62 142 LEU A N 1
ATOM 1153 C CA . LEU A 1 142 ? 7.301 -21.953 19.062 1 74.62 142 LEU A CA 1
ATOM 1154 C C . LEU A 1 142 ? 8.5 -22.281 18.172 1 74.62 142 LEU A C 1
ATOM 1156 O O . LEU A 1 142 ? 9.641 -22.266 18.625 1 74.62 142 LEU A O 1
ATOM 1160 N N . SER A 1 143 ? 8.203 -22.562 16.906 1 79.38 143 SER A N 1
ATOM 1161 C CA . SER A 1 143 ? 9.289 -22.969 16.031 1 79.38 143 SER A CA 1
ATOM 1162 C C . SER A 1 143 ? 9.102 -22.391 14.625 1 79.38 143 SER A C 1
ATOM 1164 O O . SER A 1 143 ? 8.945 -23.141 13.656 1 79.38 143 SER A O 1
ATOM 1166 N N . PRO A 1 144 ? 9.195 -21.078 14.578 1 74.81 144 PRO A N 1
ATOM 1167 C CA . PRO A 1 144 ? 8.93 -20.438 13.289 1 74.81 144 PRO A CA 1
ATOM 1168 C C . PRO A 1 144 ? 9.914 -20.859 12.203 1 74.81 144 PRO A C 1
ATOM 1170 O O . PRO A 1 144 ? 9.523 -21.031 11.047 1 74.81 144 PRO A O 1
ATOM 1173 N N . SER A 1 145 ? 11.125 -21.109 12.586 1 78.25 145 SER A N 1
ATOM 1174 C CA . SER A 1 145 ? 12.141 -21.484 11.602 1 78.25 145 SER A CA 1
ATOM 1175 C C . SER A 1 145 ? 11.891 -22.875 11.047 1 78.25 145 SER A C 1
ATOM 1177 O O . SER A 1 145 ? 12.07 -23.109 9.852 1 78.25 145 SER A O 1
ATOM 1179 N N . PHE A 1 146 ? 11.445 -23.719 11.875 1 79.88 146 PHE A N 1
ATOM 1180 C CA . PHE A 1 146 ? 11.188 -25.094 11.453 1 79.88 146 PHE A CA 1
ATOM 1181 C C . PHE A 1 146 ? 10.008 -25.156 10.492 1 79.88 146 PHE A C 1
ATOM 1183 O O . PHE A 1 146 ? 10.07 -25.828 9.461 1 79.88 146 PHE A O 1
ATOM 1190 N N . ILE A 1 147 ? 9 -24.484 10.805 1 77.88 147 ILE A N 1
ATOM 1191 C CA . ILE A 1 147 ? 7.793 -24.484 9.984 1 77.88 147 ILE A CA 1
ATOM 1192 C C . ILE A 1 147 ? 8.094 -23.844 8.625 1 77.88 147 ILE A C 1
ATOM 1194 O O . ILE A 1 147 ? 7.664 -24.359 7.59 1 77.88 147 ILE A O 1
ATOM 1198 N N . ARG A 1 148 ? 8.828 -22.859 8.664 1 80.38 148 ARG A N 1
ATOM 1199 C CA . ARG A 1 148 ? 9.195 -22.188 7.414 1 80.38 148 ARG A CA 1
ATOM 1200 C C . ARG A 1 148 ? 10.039 -23.109 6.535 1 80.38 148 ARG A C 1
ATOM 1202 O O . ARG A 1 148 ? 9.852 -23.156 5.316 1 80.38 148 ARG A O 1
ATOM 1209 N N . ARG A 1 149 ? 10.914 -23.828 7.121 1 83.06 149 ARG A N 1
ATOM 1210 C CA . ARG A 1 149 ? 11.758 -24.766 6.383 1 83.06 149 ARG A CA 1
ATOM 1211 C C . ARG A 1 149 ? 10.922 -25.875 5.75 1 83.06 149 ARG A C 1
ATOM 1213 O O . ARG A 1 149 ? 11.18 -26.281 4.617 1 83.06 149 ARG A O 1
ATOM 1220 N N . HIS A 1 150 ? 10.039 -26.266 6.523 1 82.62 150 HIS A N 1
ATOM 1221 C CA . HIS A 1 150 ? 9.164 -27.312 6.016 1 82.62 150 HIS A CA 1
ATOM 1222 C C . HIS A 1 150 ? 8.344 -26.812 4.828 1 82.62 150 HIS A C 1
ATOM 1224 O O . HIS A 1 150 ? 8.242 -27.516 3.811 1 82.62 150 HIS A O 1
ATOM 1230 N N . ARG A 1 151 ? 7.82 -25.672 4.926 1 81.19 151 ARG A N 1
ATOM 1231 C CA . ARG A 1 151 ? 7.035 -25.094 3.848 1 81.19 151 ARG A CA 1
ATOM 1232 C C . ARG A 1 151 ? 7.898 -24.844 2.611 1 81.19 151 ARG A C 1
ATOM 1234 O O . ARG A 1 151 ? 7.453 -25.078 1.485 1 81.19 151 ARG A O 1
ATOM 1241 N N . TYR A 1 152 ? 9.047 -24.531 2.852 1 84.69 152 TYR A N 1
ATOM 1242 C CA . TYR A 1 152 ? 10.008 -24.328 1.772 1 84.69 152 TYR A CA 1
ATOM 1243 C C . TYR A 1 152 ? 10.289 -25.625 1.037 1 84.69 152 TYR A C 1
ATOM 1245 O O . TYR A 1 152 ? 10.227 -25.672 -0.193 1 84.69 152 TYR A O 1
ATOM 1253 N N . ARG A 1 153 ? 10.484 -26.672 1.77 1 83.12 153 ARG A N 1
ATOM 1254 C CA . ARG A 1 153 ? 10.844 -27.969 1.187 1 83.12 153 ARG A CA 1
ATOM 1255 C C . ARG A 1 153 ? 9.703 -28.531 0.352 1 83.12 153 ARG A C 1
ATOM 1257 O O . ARG A 1 153 ? 9.922 -29.094 -0.721 1 83.12 153 ARG A O 1
ATOM 1264 N N . LYS A 1 154 ? 8.609 -28.328 0.878 1 79.19 154 LYS A N 1
ATOM 1265 C CA . LYS A 1 154 ? 7.438 -28.812 0.157 1 79.19 154 LYS A CA 1
ATOM 1266 C C . LYS A 1 154 ? 7.32 -28.141 -1.212 1 79.19 154 LYS A C 1
ATOM 1268 O O . LYS A 1 154 ? 7.008 -28.812 -2.203 1 79.19 154 LYS A O 1
ATOM 1273 N N . ASN A 1 155 ? 7.602 -26.922 -1.297 1 83.25 155 ASN A N 1
ATOM 1274 C CA . ASN A 1 155 ? 7.496 -26.188 -2.551 1 83.25 155 ASN A CA 1
ATOM 1275 C C . ASN A 1 155 ? 8.719 -26.406 -3.438 1 83.25 155 ASN A C 1
ATOM 1277 O O . ASN A 1 155 ? 8.602 -26.438 -4.664 1 83.25 155 ASN A O 1
ATOM 1281 N N . GLU A 1 156 ? 9.805 -26.641 -2.809 1 83.06 156 GLU A N 1
ATOM 1282 C CA . GLU A 1 156 ? 11.07 -26.828 -3.516 1 83.06 156 GLU A CA 1
ATOM 1283 C C . GLU A 1 156 ? 11.031 -28.078 -4.387 1 83.06 156 GLU A C 1
ATOM 1285 O O . GLU A 1 156 ? 11.484 -28.062 -5.535 1 83.06 156 GLU A O 1
ATOM 1290 N N . ASN A 1 157 ? 10.523 -29.141 -3.908 1 77.31 157 ASN A N 1
ATOM 1291 C CA . ASN A 1 157 ? 10.5 -30.422 -4.617 1 77.31 157 ASN A CA 1
ATOM 1292 C C . ASN A 1 157 ? 9.703 -30.328 -5.914 1 77.31 157 ASN A C 1
ATOM 1294 O O . ASN A 1 157 ? 10.117 -30.859 -6.941 1 77.31 157 ASN A O 1
ATOM 1298 N N . PHE A 1 158 ? 8.742 -29.547 -5.832 1 77.31 158 PHE A N 1
ATOM 1299 C CA . PHE A 1 158 ? 7.902 -29.453 -7.023 1 77.31 158 PHE A CA 1
ATOM 1300 C C . PHE A 1 158 ? 8.477 -28.453 -8.023 1 77.31 158 PHE A C 1
ATOM 1302 O O . PHE A 1 158 ? 8.531 -28.734 -9.219 1 77.31 158 PHE A O 1
ATOM 1309 N N . ILE A 1 159 ? 9.016 -27.375 -7.559 1 81.38 159 ILE A N 1
ATOM 1310 C CA . ILE A 1 159 ? 9.492 -26.297 -8.422 1 81.38 159 ILE A CA 1
ATOM 1311 C C . ILE A 1 159 ? 10.758 -26.734 -9.148 1 81.38 159 ILE A C 1
ATOM 1313 O O . ILE A 1 159 ? 10.992 -26.344 -10.297 1 81.38 159 ILE A O 1
ATOM 1317 N N . ARG A 1 160 ? 11.469 -27.719 -8.648 1 81.19 160 ARG A N 1
ATOM 1318 C CA . ARG A 1 160 ? 12.758 -28.125 -9.195 1 81.19 160 ARG A CA 1
ATOM 1319 C C . ARG A 1 160 ? 12.594 -29.281 -10.164 1 81.19 160 ARG A C 1
ATOM 1321 O O . ARG A 1 160 ? 13.562 -29.719 -10.789 1 81.19 160 ARG A O 1
ATOM 1328 N N . LYS A 1 161 ? 11.484 -29.719 -10.328 1 83 161 LYS A N 1
ATOM 1329 C CA . LYS A 1 161 ? 11.281 -30.844 -11.234 1 83 161 LYS A CA 1
ATOM 1330 C C . LYS A 1 161 ? 11.664 -30.469 -12.664 1 83 161 LYS A C 1
ATOM 1332 O O . LYS A 1 161 ? 11.211 -29.438 -13.188 1 83 161 LYS A O 1
ATOM 1337 N N . PRO A 1 162 ? 12.453 -31.25 -13.305 1 82.25 162 PRO A N 1
ATOM 1338 C CA . PRO A 1 162 ? 13.008 -30.891 -14.617 1 82.25 162 PRO A CA 1
ATOM 1339 C C . PRO A 1 162 ? 11.945 -30.797 -15.703 1 82.25 162 PRO A C 1
ATOM 1341 O O . PRO A 1 162 ? 12.062 -29.969 -16.609 1 82.25 162 PRO A O 1
ATOM 1344 N N . ASN A 1 163 ? 10.961 -31.656 -15.68 1 87.25 163 ASN A N 1
ATOM 1345 C CA . ASN A 1 163 ? 9.969 -31.656 -16.75 1 87.25 163 ASN A CA 1
ATOM 1346 C C . ASN A 1 163 ? 8.797 -30.734 -16.406 1 87.25 163 ASN A C 1
ATOM 1348 O O . ASN A 1 163 ? 7.742 -30.797 -17.047 1 87.25 163 ASN A O 1
ATOM 1352 N N . LEU A 1 164 ? 9.016 -29.844 -15.445 1 89.81 164 LEU A N 1
ATOM 1353 C CA . LEU A 1 164 ? 7.945 -28.953 -15.023 1 89.81 164 LEU A CA 1
ATOM 1354 C C . LEU A 1 164 ? 8.164 -27.547 -15.57 1 89.81 164 LEU A C 1
ATOM 1356 O O . LEU A 1 164 ? 9.258 -26.984 -15.422 1 89.81 164 LEU A O 1
ATOM 1360 N N . ARG A 1 165 ? 7.199 -27.094 -16.219 1 90.69 165 ARG A N 1
ATOM 1361 C CA . ARG A 1 165 ? 7.121 -25.672 -16.531 1 90.69 165 ARG A CA 1
ATOM 1362 C C . ARG A 1 165 ? 5.922 -25.031 -15.852 1 90.69 165 ARG A C 1
ATOM 1364 O O . ARG A 1 165 ? 4.898 -25.688 -15.633 1 90.69 165 ARG A O 1
ATOM 1371 N N . PHE A 1 166 ? 6.094 -23.812 -15.438 1 92.56 166 PHE A N 1
ATOM 1372 C CA . PHE A 1 166 ? 4.957 -23.172 -14.781 1 92.56 166 PHE A CA 1
ATOM 1373 C C . PHE A 1 166 ? 4.922 -21.688 -15.094 1 92.56 166 PHE A C 1
ATOM 1375 O O . PHE A 1 166 ? 5.922 -21.109 -15.531 1 92.56 166 PHE A O 1
ATOM 1382 N N . ALA A 1 167 ? 3.744 -21.141 -15 1 95.5 167 ALA A N 1
ATOM 1383 C CA . ALA A 1 167 ? 3.475 -19.703 -15.078 1 95.5 167 ALA A CA 1
ATOM 1384 C C . ALA A 1 167 ? 2.936 -19.172 -13.758 1 95.5 167 ALA A C 1
ATOM 1386 O O . ALA A 1 167 ? 2.492 -19.953 -12.906 1 95.5 167 ALA A O 1
ATOM 1387 N N . VAL A 1 168 ? 3.078 -17.906 -13.578 1 96.44 168 VAL A N 1
ATOM 1388 C CA . VAL A 1 168 ? 2.557 -17.25 -12.383 1 96.44 168 VAL A CA 1
ATOM 1389 C C . VAL A 1 168 ? 1.527 -16.203 -12.773 1 96.44 168 VAL A C 1
ATOM 1391 O O . VAL A 1 168 ? 1.377 -15.883 -13.961 1 96.44 168 VAL A O 1
ATOM 1394 N N . VAL A 1 169 ? 0.847 -15.641 -11.758 1 97.69 169 VAL A N 1
ATOM 1395 C CA . VAL A 1 169 ? -0.351 -14.875 -12.086 1 97.69 169 VAL A CA 1
ATOM 1396 C C . VAL A 1 169 ? -0.093 -13.391 -11.852 1 97.69 169 VAL A C 1
ATOM 1398 O O . VAL A 1 169 ? -0.961 -12.555 -12.117 1 97.69 169 VAL A O 1
ATOM 1401 N N . SER A 1 170 ? 1.069 -13.008 -11.367 1 97.19 170 SER A N 1
ATOM 1402 C CA . SER A 1 170 ? 1.438 -11.609 -11.133 1 97.19 170 SER A CA 1
ATOM 1403 C C . SER A 1 170 ? 2.953 -11.445 -11.055 1 97.19 170 SER A C 1
ATOM 1405 O O . SER A 1 170 ? 3.682 -12.43 -10.891 1 97.19 170 SER A O 1
ATOM 1407 N N . ASN A 1 171 ? 3.422 -10.242 -11.266 1 96.31 171 ASN A N 1
ATOM 1408 C CA . ASN A 1 171 ? 4.84 -9.945 -11.078 1 96.31 171 ASN A CA 1
ATOM 1409 C C . ASN A 1 171 ? 5.27 -10.188 -9.633 1 96.31 171 ASN A C 1
ATOM 1411 O O . ASN A 1 171 ? 6.406 -10.586 -9.375 1 96.31 171 ASN A O 1
ATOM 1415 N N . HIS A 1 172 ? 4.359 -9.953 -8.711 1 97.12 172 HIS A N 1
ATOM 1416 C CA . HIS A 1 172 ? 4.66 -10.289 -7.328 1 97.12 172 HIS A CA 1
ATOM 1417 C C . HIS A 1 172 ? 4.957 -11.773 -7.172 1 97.12 172 HIS A C 1
ATOM 1419 O O . HIS A 1 172 ? 5.957 -12.148 -6.555 1 97.12 172 HIS A O 1
ATOM 1425 N N . SER A 1 173 ? 4.055 -12.586 -7.723 1 96.38 173 SER A N 1
ATOM 1426 C CA . SER A 1 173 ? 4.266 -14.023 -7.625 1 96.38 173 SER A CA 1
ATOM 1427 C C . SER A 1 173 ? 5.598 -14.43 -8.25 1 96.38 173 SER A C 1
ATOM 1429 O O . SER A 1 173 ? 6.297 -15.297 -7.727 1 96.38 173 SER A O 1
ATOM 1431 N N . LEU A 1 174 ? 5.922 -13.82 -9.391 1 95.81 174 LEU A N 1
ATOM 1432 C CA . LEU A 1 174 ? 7.211 -14.102 -10.016 1 95.81 174 LEU A CA 1
ATOM 1433 C C . LEU A 1 174 ? 8.359 -13.711 -9.086 1 95.81 174 LEU A C 1
ATOM 1435 O O . LEU A 1 174 ? 9.305 -14.484 -8.906 1 95.81 174 LEU A O 1
ATOM 1439 N N . GLY A 1 175 ? 8.281 -12.531 -8.492 1 95.12 175 GLY A N 1
ATOM 1440 C CA . GLY A 1 175 ? 9.297 -12.094 -7.543 1 95.12 175 GLY A CA 1
ATOM 1441 C C . GLY A 1 175 ? 9.445 -13.031 -6.363 1 95.12 175 GLY A C 1
ATOM 1442 O O . GLY A 1 175 ? 10.562 -13.289 -5.906 1 95.12 175 GLY A O 1
ATOM 1443 N N . SER A 1 176 ? 8.336 -13.508 -5.887 1 95.31 176 SER A N 1
ATOM 1444 C CA . SER A 1 176 ? 8.344 -14.453 -4.773 1 95.31 176 SER A CA 1
ATOM 1445 C C . SER A 1 176 ? 9.062 -15.742 -5.148 1 95.31 176 SER A C 1
ATOM 1447 O O . SER A 1 176 ? 9.914 -16.234 -4.395 1 95.31 176 SER A O 1
ATOM 1449 N N . VAL A 1 177 ? 8.742 -16.266 -6.32 1 93.81 177 VAL A N 1
ATOM 1450 C CA . VAL A 1 177 ? 9.391 -17.484 -6.793 1 93.81 177 VAL A CA 1
ATOM 1451 C C . VAL A 1 177 ? 10.891 -17.25 -6.941 1 93.81 177 VAL A C 1
ATOM 1453 O O . VAL A 1 177 ? 11.695 -18.062 -6.504 1 93.81 177 VAL A O 1
ATOM 1456 N N . ASN A 1 178 ? 11.25 -16.125 -7.5 1 93.69 178 ASN A N 1
ATOM 1457 C CA . ASN A 1 178 ? 12.656 -15.812 -7.711 1 93.69 178 ASN A CA 1
ATOM 1458 C C . ASN A 1 178 ? 13.406 -15.664 -6.387 1 93.69 178 ASN A C 1
ATOM 1460 O O . ASN A 1 178 ? 14.586 -15.992 -6.293 1 93.69 178 ASN A O 1
ATOM 1464 N N . LEU A 1 179 ? 12.719 -15.133 -5.418 1 94.31 179 LEU A N 1
ATOM 1465 C CA . LEU A 1 179 ? 13.352 -14.945 -4.117 1 94.31 179 LEU A CA 1
ATOM 1466 C C . LEU A 1 179 ? 13.578 -16.281 -3.424 1 94.31 179 LEU A C 1
ATOM 1468 O O . LEU A 1 179 ? 14.695 -16.578 -2.996 1 94.31 179 LEU A O 1
ATOM 1472 N N . PHE A 1 180 ? 12.562 -17.094 -3.373 1 92.56 180 PHE A N 1
ATOM 1473 C CA . PHE A 1 180 ? 12.594 -18.281 -2.543 1 92.56 180 PHE A CA 1
ATOM 1474 C C . PHE A 1 180 ? 13.242 -19.453 -3.293 1 92.56 180 PHE A C 1
ATOM 1476 O O . PHE A 1 180 ? 13.758 -20.391 -2.678 1 92.56 180 PHE A O 1
ATOM 1483 N N . PHE A 1 181 ? 13.188 -19.359 -4.59 1 91.12 181 PHE A N 1
ATOM 1484 C CA . PHE A 1 181 ? 13.781 -20.391 -5.438 1 91.12 181 PHE A CA 1
ATOM 1485 C C . PHE A 1 181 ? 14.633 -19.75 -6.535 1 91.12 181 PHE A C 1
ATOM 1487 O O . PHE A 1 181 ? 14.266 -19.797 -7.711 1 91.12 181 PHE A O 1
ATOM 1494 N N . PRO A 1 182 ? 15.805 -19.312 -6.176 1 88 182 PRO A N 1
ATOM 1495 C CA . PRO A 1 182 ? 16.641 -18.547 -7.102 1 88 182 PRO A CA 1
ATOM 1496 C C . PRO A 1 182 ? 17.047 -19.344 -8.336 1 88 182 PRO A C 1
ATOM 1498 O O . PRO A 1 182 ? 17.312 -18.766 -9.391 1 88 182 PRO A O 1
ATOM 1501 N N . GLU A 1 183 ? 17.031 -20.594 -8.258 1 83.62 183 GLU A N 1
ATOM 1502 C CA . GLU A 1 183 ? 17.375 -21.453 -9.391 1 83.62 183 GLU A CA 1
ATOM 1503 C C . GLU A 1 183 ? 16.328 -21.344 -10.5 1 83.62 183 GLU A C 1
ATOM 1505 O O . GLU A 1 183 ? 16.594 -21.734 -11.641 1 83.62 183 GLU A O 1
ATOM 1510 N N . SER A 1 184 ? 15.188 -20.812 -10.133 1 81.19 184 SER A N 1
ATOM 1511 C CA . SER A 1 184 ? 14.102 -20.703 -11.094 1 81.19 184 SER A CA 1
ATOM 1512 C C . SER A 1 184 ? 14.328 -19.562 -12.07 1 81.19 184 SER A C 1
ATOM 1514 O O . SER A 1 184 ? 13.656 -19.469 -13.102 1 81.19 184 SER A O 1
ATOM 1516 N N . VAL A 1 185 ? 15.258 -18.688 -11.805 1 77.56 185 VAL A N 1
ATOM 1517 C CA . VAL A 1 185 ? 15.516 -17.547 -12.672 1 77.56 185 VAL A CA 1
ATOM 1518 C C . VAL A 1 185 ? 15.914 -18.031 -14.062 1 77.56 185 VAL A C 1
ATOM 1520 O O . VAL A 1 185 ? 15.602 -17.375 -15.062 1 77.56 185 VAL A O 1
ATOM 1523 N N . GLU A 1 186 ? 16.359 -19.219 -14.094 1 74.75 186 GLU A N 1
ATOM 1524 C CA . GLU A 1 186 ? 16.797 -19.812 -15.352 1 74.75 186 GLU A CA 1
ATOM 1525 C C . GLU A 1 186 ? 15.633 -20.359 -16.156 1 74.75 186 GLU A C 1
ATOM 1527 O O . GLU A 1 186 ? 15.758 -20.641 -17.344 1 74.75 186 GLU A O 1
ATOM 1532 N N . LYS A 1 187 ? 14.438 -20.594 -15.609 1 77.38 187 LYS A N 1
ATOM 1533 C CA . LYS A 1 187 ? 13.297 -21.25 -16.25 1 77.38 187 LYS A CA 1
ATOM 1534 C C . LYS A 1 187 ? 12.461 -20.25 -17.031 1 77.38 187 LYS A C 1
ATOM 1536 O O . LYS A 1 187 ? 11.508 -20.625 -17.719 1 77.38 187 LYS A O 1
ATOM 1541 N N . ASP A 1 188 ? 12.805 -19.031 -17.234 1 82.25 188 ASP A N 1
ATOM 1542 C CA . ASP A 1 188 ? 12.016 -18.047 -17.969 1 82.25 188 ASP A CA 1
ATOM 1543 C C . ASP A 1 188 ? 10.539 -18.141 -17.594 1 82.25 188 ASP A C 1
ATOM 1545 O O . ASP A 1 188 ? 9.688 -18.406 -18.453 1 82.25 188 ASP A O 1
ATOM 1549 N N . ILE A 1 189 ? 10.102 -17.922 -16.5 1 92.19 189 ILE A N 1
ATOM 1550 C CA . ILE A 1 189 ? 8.758 -18.031 -15.953 1 92.19 189 ILE A CA 1
ATOM 1551 C C . ILE A 1 189 ? 7.91 -16.859 -16.422 1 92.19 189 ILE A C 1
ATOM 1553 O O . ILE A 1 189 ? 8.188 -15.703 -16.062 1 92.19 189 ILE A O 1
ATOM 1557 N N . PRO A 1 190 ? 6.891 -17.141 -17.234 1 95.31 190 PRO A N 1
ATOM 1558 C CA . PRO A 1 190 ? 6.055 -16.031 -17.703 1 95.31 190 PRO A CA 1
ATOM 1559 C C . PRO A 1 190 ? 5.008 -15.609 -16.656 1 95.31 190 PRO A C 1
ATOM 1561 O O . PRO A 1 190 ? 4.629 -16.406 -15.805 1 95.31 190 PRO A O 1
ATOM 1564 N N . VAL A 1 191 ? 4.621 -14.359 -16.781 1 96.5 191 VAL A N 1
ATOM 1565 C CA . VAL A 1 191 ? 3.527 -13.82 -15.984 1 96.5 191 VAL A CA 1
ATOM 1566 C C . VAL A 1 191 ? 2.287 -13.648 -16.859 1 96.5 191 VAL A C 1
ATOM 1568 O O . VAL A 1 191 ? 2.328 -12.961 -17.875 1 96.5 191 VAL A O 1
ATOM 1571 N N . PHE A 1 192 ? 1.213 -14.305 -16.484 1 97.69 192 PHE A N 1
ATOM 1572 C CA . PHE A 1 192 ? -0.097 -14.094 -17.078 1 97.69 192 PHE A CA 1
ATOM 1573 C C . PHE A 1 192 ? -1.122 -13.695 -16.031 1 97.69 192 PHE A C 1
ATOM 1575 O O . PHE A 1 192 ? -1.415 -14.461 -15.117 1 97.69 192 PHE A O 1
ATOM 1582 N N . TYR A 1 193 ? -1.663 -12.484 -16.203 1 98.12 193 TYR A N 1
ATOM 1583 C CA . TYR A 1 193 ? -2.707 -12.086 -15.266 1 98.12 193 TYR A CA 1
ATOM 1584 C C . TYR A 1 193 ? -3.867 -13.07 -15.281 1 98.12 193 TYR A C 1
ATOM 1586 O O . TYR A 1 193 ? -4.246 -13.57 -16.344 1 98.12 193 TYR A O 1
ATOM 1594 N N . SER A 1 194 ? -4.391 -13.336 -14.047 1 97.44 194 SER A N 1
ATOM 1595 C CA . SER A 1 194 ? -5.527 -14.242 -13.938 1 97.44 194 SER A CA 1
ATOM 1596 C C . SER A 1 194 ? -6.684 -13.789 -14.82 1 97.44 194 SER A C 1
ATOM 1598 O O . SER A 1 194 ? -6.973 -12.594 -14.914 1 97.44 194 SER A O 1
ATOM 1600 N N . PRO A 1 195 ? -7.328 -14.742 -15.484 1 96.12 195 PRO A N 1
ATOM 1601 C CA . PRO A 1 195 ? -8.391 -14.359 -16.422 1 96.12 195 PRO A CA 1
ATOM 1602 C C . PRO A 1 195 ? -9.578 -13.703 -15.719 1 96.12 195 PRO A C 1
ATOM 1604 O O . PRO A 1 195 ? -9.852 -13.992 -14.547 1 96.12 195 PRO A O 1
ATOM 1607 N N . SER A 1 196 ? -10.266 -12.875 -16.469 1 93.69 196 SER A N 1
ATOM 1608 C CA . SER A 1 196 ? -11.445 -12.188 -15.938 1 93.69 196 SER A CA 1
ATOM 1609 C C . SER A 1 196 ? -12.555 -13.18 -15.609 1 93.69 196 SER A C 1
ATOM 1611 O O . SER A 1 196 ? -12.797 -14.117 -16.375 1 93.69 196 SER A O 1
ATOM 1613 N N . THR A 1 197 ? -13.195 -12.898 -14.523 1 85.31 197 THR A N 1
ATOM 1614 C CA . THR A 1 197 ? -14.305 -13.75 -14.109 1 85.31 197 THR A CA 1
ATOM 1615 C C . THR A 1 197 ? -15.625 -13.234 -14.672 1 85.31 197 THR A C 1
ATOM 1617 O O . THR A 1 197 ? -16.672 -13.82 -14.43 1 85.31 197 THR A O 1
ATOM 1620 N N . SER A 1 198 ? -15.539 -12.109 -15.328 1 70.19 198 SER A N 1
ATOM 1621 C CA . SER A 1 198 ? -16.703 -11.305 -15.672 1 70.19 198 SER A CA 1
ATOM 1622 C C . SER A 1 198 ? -17.812 -12.164 -16.266 1 70.19 198 SER A C 1
ATOM 1624 O O . SER A 1 198 ? -17.562 -12.969 -17.172 1 70.19 198 SER A O 1
ATOM 1626 N N . LEU A 1 199 ? -18.797 -12.18 -15.531 1 64.44 199 LEU A N 1
ATOM 1627 C CA . LEU A 1 199 ? -20.109 -12.648 -15.93 1 64.44 199 LEU A CA 1
ATOM 1628 C C . LEU A 1 199 ? -20.891 -11.539 -16.641 1 64.44 199 LEU A C 1
ATOM 1630 O O . LEU A 1 199 ? -20.422 -10.406 -16.719 1 64.44 199 LEU A O 1
ATOM 1634 N N . ASP A 1 200 ? -21.906 -11.914 -17.266 1 58.44 200 ASP A N 1
ATOM 1635 C CA . ASP A 1 200 ? -22.781 -10.906 -17.844 1 58.44 200 ASP A CA 1
ATOM 1636 C C . ASP A 1 200 ? -23.062 -9.781 -16.859 1 58.44 200 ASP A C 1
ATOM 1638 O O . ASP A 1 200 ? -23.234 -10.023 -15.656 1 58.44 200 ASP A O 1
ATOM 1642 N N . LEU A 1 201 ? -22.781 -8.578 -17.359 1 63.06 201 LEU A N 1
ATOM 1643 C CA . LEU A 1 201 ? -22.953 -7.367 -16.562 1 63.06 201 LEU A CA 1
ATOM 1644 C C . LEU A 1 201 ? -24.391 -7.227 -16.094 1 63.06 201 LEU A C 1
ATOM 1646 O O . LEU A 1 201 ? -25.328 -7.633 -16.781 1 63.06 201 LEU A O 1
ATOM 1650 N N . VAL A 1 202 ? -24.5 -6.973 -14.797 1 63.19 202 VAL A N 1
ATOM 1651 C CA . VAL A 1 202 ? -25.781 -6.492 -14.273 1 63.19 202 VAL A CA 1
ATOM 1652 C C . VAL A 1 202 ? -25.969 -5.027 -14.664 1 63.19 202 VAL A C 1
ATOM 1654 O O . VAL A 1 202 ? -25.031 -4.238 -14.641 1 63.19 202 VAL A O 1
ATOM 1657 N N . ASP A 1 203 ? -26.969 -4.562 -15.281 1 65.19 203 ASP A N 1
ATOM 1658 C CA . ASP A 1 203 ? -27.219 -3.32 -16.016 1 65.19 203 ASP A CA 1
ATOM 1659 C C . ASP A 1 203 ? -26.844 -2.104 -15.164 1 65.19 203 ASP A C 1
ATOM 1661 O O . ASP A 1 203 ? -26.047 -1.267 -15.594 1 65.19 203 ASP A O 1
ATOM 1665 N N . SER A 1 204 ? -27.75 -1.663 -14.203 1 68.38 204 SER A N 1
ATOM 1666 C CA . SER A 1 204 ? -27.625 -0.348 -13.586 1 68.38 204 SER A CA 1
ATOM 1667 C C . SER A 1 204 ? -27.344 -0.467 -12.086 1 68.38 204 SER A C 1
ATOM 1669 O O . SER A 1 204 ? -27.969 -1.274 -11.398 1 68.38 204 SER A O 1
ATOM 1671 N N . ARG A 1 205 ? -26.422 0.385 -11.727 1 74.62 205 ARG A N 1
ATOM 1672 C CA . ARG A 1 205 ? -26.078 0.454 -10.305 1 74.62 205 ARG A CA 1
ATOM 1673 C C . ARG A 1 205 ? -27.234 1.037 -9.492 1 74.62 205 ARG A C 1
ATOM 1675 O O . ARG A 1 205 ? -27.969 1.895 -9.984 1 74.62 205 ARG A O 1
ATOM 1682 N N . LYS A 1 206 ? -27.281 0.531 -8.336 1 75.31 206 LYS A N 1
ATOM 1683 C CA . LYS A 1 206 ? -28.266 1.047 -7.387 1 75.31 206 LYS A CA 1
ATOM 1684 C C . LYS A 1 206 ? -28.062 2.539 -7.141 1 75.31 206 LYS A C 1
ATOM 1686 O O . LYS A 1 206 ? -26.922 3.004 -7.027 1 75.31 206 LYS A O 1
ATOM 1691 N N . GLU A 1 207 ? -29.141 3.285 -7.113 1 76.06 207 GLU A N 1
ATOM 1692 C CA . GLU A 1 207 ? -29.094 4.738 -6.973 1 76.06 207 GLU A CA 1
ATOM 1693 C C . GLU A 1 207 ? -28.5 5.145 -5.621 1 76.06 207 GLU A C 1
ATOM 1695 O O . GLU A 1 207 ? -27.703 6.07 -5.543 1 76.06 207 GLU A O 1
ATOM 1700 N N . ALA A 1 208 ? -28.953 4.477 -4.512 1 81.06 208 ALA A N 1
ATOM 1701 C CA . ALA A 1 208 ? -28.484 4.887 -3.189 1 81.06 208 ALA A CA 1
ATOM 1702 C C . ALA A 1 208 ? -27.891 3.701 -2.426 1 81.06 208 ALA A C 1
ATOM 1704 O O . ALA A 1 208 ? -28.531 3.156 -1.526 1 81.06 208 ALA A O 1
ATOM 1705 N N . PRO A 1 209 ? -26.625 3.445 -2.834 1 90.25 209 PRO A N 1
ATOM 1706 C CA . PRO A 1 209 ? -26 2.346 -2.098 1 90.25 209 PRO A CA 1
ATOM 1707 C C . PRO A 1 209 ? -25.75 2.688 -0.63 1 90.25 209 PRO A C 1
ATOM 1709 O O . PRO A 1 209 ? -25.375 3.822 -0.311 1 90.25 209 PRO A O 1
ATOM 1712 N N . ASP A 1 210 ? -25.953 1.717 0.283 1 94.06 210 ASP A N 1
ATOM 1713 C CA . ASP A 1 210 ? -25.953 2.074 1.698 1 94.06 210 ASP A CA 1
ATOM 1714 C C . ASP A 1 210 ? -25.156 1.066 2.518 1 94.06 210 ASP A C 1
ATOM 1716 O O . ASP A 1 210 ? -25.266 1.035 3.746 1 94.06 210 ASP A O 1
ATOM 1720 N N . PHE A 1 211 ? -24.391 0.252 1.805 1 98.19 211 PHE A N 1
ATOM 1721 C CA . PHE A 1 211 ? -23.672 -0.692 2.652 1 98.19 211 PHE A CA 1
ATOM 1722 C C . PHE A 1 211 ? -22.234 -0.864 2.176 1 98.19 211 PHE A C 1
ATOM 1724 O O . PHE A 1 211 ? -21.953 -0.7 0.989 1 98.19 211 PHE A O 1
ATOM 1731 N N . TYR A 1 212 ? -21.344 -1.137 3.137 1 98.75 212 TYR A N 1
ATOM 1732 C CA . TYR A 1 212 ? -20 -1.63 2.875 1 98.75 212 TYR A CA 1
ATOM 1733 C C . TYR A 1 212 ? -20 -3.141 2.668 1 98.75 212 TYR A C 1
ATOM 1735 O O . TYR A 1 212 ? -20.75 -3.861 3.32 1 98.75 212 TYR A O 1
ATOM 1743 N N . LEU A 1 213 ? -19.156 -3.58 1.784 1 98.81 213 LEU A N 1
ATOM 1744 C CA . LEU A 1 213 ? -19.094 -5.008 1.49 1 98.81 213 LEU A CA 1
ATOM 1745 C C . LEU A 1 213 ? -17.734 -5.582 1.869 1 98.81 213 LEU A C 1
ATOM 1747 O O . LEU A 1 213 ? -16.703 -4.977 1.588 1 98.81 213 LEU A O 1
ATOM 1751 N N . LEU A 1 214 ? -17.75 -6.688 2.604 1 98.31 214 LEU A N 1
ATOM 1752 C CA . LEU A 1 214 ? -16.594 -7.555 2.842 1 98.31 214 LEU A CA 1
ATOM 1753 C C . LEU A 1 214 ? -16.875 -8.977 2.381 1 98.31 214 LEU A C 1
ATOM 1755 O O . LEU A 1 214 ? -18.016 -9.461 2.516 1 98.31 214 LEU A O 1
ATOM 1759 N N . VAL A 1 215 ? -15.766 -9.625 1.881 1 96.19 215 VAL A N 1
ATOM 1760 C CA . VAL A 1 215 ? -15.992 -10.977 1.384 1 96.19 215 VAL A CA 1
ATOM 1761 C C . VAL A 1 215 ? -14.93 -11.922 1.937 1 96.19 215 VAL A C 1
ATOM 1763 O O . VAL A 1 215 ? -13.898 -11.477 2.441 1 96.19 215 VAL A O 1
ATOM 1766 N N . SER A 1 216 ? -15.203 -13.227 1.898 1 90.94 216 SER A N 1
ATOM 1767 C CA . SER A 1 216 ? -14.273 -14.289 2.273 1 90.94 216 SER A CA 1
ATOM 1768 C C . SER A 1 216 ? -13.844 -14.164 3.732 1 90.94 216 SER A C 1
ATOM 1770 O O . SER A 1 216 ? -12.656 -14.234 4.043 1 90.94 216 SER A O 1
ATOM 1772 N N . ALA A 1 217 ? -14.805 -14.023 4.609 1 89.75 217 ALA A N 1
ATOM 1773 C CA . ALA A 1 217 ? -14.523 -13.656 5.992 1 89.75 217 ALA A CA 1
ATOM 1774 C C . ALA A 1 217 ? -14.094 -14.867 6.809 1 89.75 217 ALA A C 1
ATOM 1776 O O . ALA A 1 217 ? -13.656 -14.727 7.953 1 89.75 217 ALA A O 1
ATOM 1777 N N . ASN A 1 218 ? -14.086 -16.031 6.223 1 83.38 218 ASN A N 1
ATOM 1778 C CA . ASN A 1 218 ? -13.711 -17.234 6.961 1 83.38 218 ASN A CA 1
ATOM 1779 C C . ASN A 1 218 ? -12.203 -17.484 6.906 1 83.38 218 ASN A C 1
ATOM 1781 O O . ASN A 1 218 ? -11.695 -18.422 7.527 1 83.38 218 ASN A O 1
ATOM 1785 N N . ARG A 1 219 ? -11.461 -16.719 6.293 1 83.44 219 ARG A N 1
ATOM 1786 C CA . ARG A 1 219 ? -10.016 -16.844 6.141 1 83.44 219 ARG A CA 1
ATOM 1787 C C . ARG A 1 219 ? -9.297 -15.688 6.836 1 83.44 219 ARG A C 1
ATOM 1789 O O . ARG A 1 219 ? -9.5 -14.523 6.496 1 83.44 219 ARG A O 1
ATOM 1796 N N . TRP A 1 220 ? -8.406 -16.031 7.75 1 83.19 220 TRP A N 1
ATOM 1797 C CA . TRP A 1 220 ? -7.781 -15.008 8.578 1 83.19 220 TRP A CA 1
ATOM 1798 C C . TRP A 1 220 ? -6.945 -14.055 7.734 1 83.19 220 TRP A C 1
ATOM 1800 O O . TRP A 1 220 ? -6.832 -12.867 8.055 1 83.19 220 TRP A O 1
ATOM 1810 N N . GLU A 1 221 ? -6.355 -14.617 6.664 1 87.81 221 GLU A N 1
ATOM 1811 C CA . GLU A 1 221 ? -5.469 -13.805 5.84 1 87.81 221 GLU A CA 1
ATOM 1812 C C . GLU A 1 221 ? -6.246 -12.711 5.109 1 87.81 221 GLU A C 1
ATOM 1814 O O . GLU A 1 221 ? -5.656 -11.75 4.613 1 87.81 221 GLU A O 1
ATOM 1819 N N . LYS A 1 222 ? -7.605 -12.867 5.066 1 91.5 222 LYS A N 1
ATOM 1820 C CA . LYS A 1 222 ? -8.43 -11.828 4.449 1 91.5 222 LYS A CA 1
ATOM 1821 C C . LYS A 1 222 ? -8.625 -10.648 5.391 1 91.5 222 LYS A C 1
ATOM 1823 O O . LYS A 1 222 ? -9.023 -9.562 4.961 1 91.5 222 LYS A O 1
ATOM 1828 N N . ASN A 1 223 ? -8.438 -10.883 6.613 1 92.38 223 ASN A N 1
ATOM 1829 C CA . ASN A 1 223 ? -8.281 -9.828 7.609 1 92.38 223 ASN A CA 1
ATOM 1830 C C . ASN A 1 223 ? -9.562 -9.016 7.77 1 92.38 223 ASN A C 1
ATOM 1832 O O . ASN A 1 223 ? -9.516 -7.816 8.039 1 92.38 223 ASN A O 1
ATOM 1836 N N . CYS A 1 224 ? -10.695 -9.641 7.621 1 93.75 224 CYS A N 1
ATOM 1837 C CA . CYS A 1 224 ? -11.984 -8.961 7.711 1 93.75 224 CYS A CA 1
ATOM 1838 C C . CYS A 1 224 ? -12.227 -8.438 9.125 1 93.75 224 CYS A C 1
ATOM 1840 O O . CYS A 1 224 ? -12.875 -7.402 9.305 1 93.75 224 CYS A O 1
ATOM 1842 N N . LEU A 1 225 ? -11.672 -9.094 10.094 1 91.62 225 LEU A N 1
ATOM 1843 C CA . LEU A 1 225 ? -11.93 -8.719 11.477 1 91.62 225 LEU A CA 1
ATOM 1844 C C . LEU A 1 225 ? -11.516 -7.277 11.742 1 91.62 225 LEU A C 1
ATOM 1846 O O . LEU A 1 225 ? -12.266 -6.52 12.359 1 91.62 225 LEU A O 1
ATOM 1850 N N . ARG A 1 226 ? -10.375 -6.836 11.305 1 93.25 226 ARG A N 1
ATOM 1851 C CA . ARG A 1 226 ? -9.914 -5.477 11.562 1 93.25 226 ARG A CA 1
ATOM 1852 C C . ARG A 1 226 ? -10.82 -4.453 10.883 1 93.25 226 ARG A C 1
ATOM 1854 O O . ARG A 1 226 ? -11.094 -3.389 11.438 1 93.25 226 ARG A O 1
ATOM 1861 N N . ALA A 1 227 ? -11.25 -4.773 9.688 1 96.69 227 ALA A N 1
ATOM 1862 C CA . ALA A 1 227 ? -12.18 -3.879 9.008 1 96.69 227 ALA A CA 1
ATOM 1863 C C . ALA A 1 227 ? -13.5 -3.783 9.766 1 96.69 227 ALA A C 1
ATOM 1865 O O . ALA A 1 227 ? -14.062 -2.693 9.914 1 96.69 227 ALA A O 1
ATOM 1866 N N . ILE A 1 228 ? -13.945 -4.941 10.227 1 96.06 228 ILE A N 1
ATOM 1867 C CA . ILE A 1 228 ? -15.195 -5 10.984 1 96.06 228 ILE A CA 1
ATOM 1868 C C . ILE A 1 228 ? -15.062 -4.176 12.258 1 96.06 228 ILE A C 1
ATOM 1870 O O . ILE A 1 228 ? -15.953 -3.389 12.594 1 96.06 228 ILE A O 1
ATOM 1874 N N . MET A 1 229 ? -13.969 -4.328 12.93 1 95.44 229 MET A N 1
ATOM 1875 C CA . MET A 1 229 ? -13.719 -3.561 14.148 1 95.44 229 MET A CA 1
ATOM 1876 C C . MET A 1 229 ? -13.688 -2.064 13.844 1 95.44 229 MET A C 1
ATOM 1878 O O . MET A 1 229 ? -14.234 -1.264 14.609 1 95.44 229 MET A O 1
ATOM 1882 N N . ALA A 1 230 ? -13.023 -1.672 12.781 1 97.44 230 ALA A N 1
ATOM 1883 C CA . ALA A 1 230 ? -12.945 -0.267 12.391 1 97.44 230 ALA A CA 1
ATOM 1884 C C . ALA A 1 230 ? -14.336 0.3 12.117 1 97.44 230 ALA A C 1
ATOM 1886 O O . ALA A 1 230 ? -14.68 1.382 12.602 1 97.44 230 ALA A O 1
ATOM 1887 N N . LEU A 1 231 ? -15.125 -0.412 11.391 1 98.44 231 LEU A N 1
ATOM 1888 C CA . LEU A 1 231 ? -16.484 0.004 11.078 1 98.44 231 LEU A CA 1
ATOM 1889 C C . LEU A 1 231 ? -17.344 0.092 12.344 1 98.44 231 LEU A C 1
ATOM 1891 O O . LEU A 1 231 ? -18.109 1.042 12.516 1 98.44 231 LEU A O 1
ATOM 1895 N N . ASP A 1 232 ? -17.172 -0.897 13.211 1 98.12 232 ASP A N 1
ATOM 1896 C CA . ASP A 1 232 ? -17.906 -0.913 14.469 1 98.12 232 ASP A CA 1
ATOM 1897 C C . ASP A 1 232 ? -17.609 0.338 15.297 1 98.12 232 ASP A C 1
ATOM 1899 O O . ASP A 1 232 ? -18.531 0.947 15.859 1 98.12 232 ASP A O 1
ATOM 1903 N N . GLN A 1 233 ? -16.406 0.694 15.383 1 97.25 233 GLN A N 1
ATOM 1904 C CA . GLN A 1 233 ? -16.016 1.889 16.125 1 97.25 233 GLN A CA 1
ATOM 1905 C C . GLN A 1 233 ? -16.625 3.143 15.516 1 97.25 233 GLN A C 1
ATOM 1907 O O . GLN A 1 233 ? -17.109 4.02 16.234 1 97.25 233 GLN A O 1
ATOM 1912 N N . LEU A 1 234 ? -16.641 3.225 14.219 1 97.94 234 LEU A N 1
ATOM 1913 C CA . LEU A 1 234 ? -17.219 4.379 13.539 1 97.94 234 LEU A CA 1
ATOM 1914 C C . LEU A 1 234 ? -18.734 4.434 13.766 1 97.94 234 LEU A C 1
ATOM 1916 O O . LEU A 1 234 ? -19.297 5.52 13.898 1 97.94 234 LEU A O 1
ATOM 1920 N N . PHE A 1 235 ? -19.391 3.262 13.797 1 97.88 235 PHE A N 1
ATOM 1921 C CA . PHE A 1 235 ? -20.812 3.213 14.133 1 97.88 235 PHE A CA 1
ATOM 1922 C C . PHE A 1 235 ? -21.047 3.721 15.547 1 97.88 235 PHE A C 1
ATOM 1924 O O . PHE A 1 235 ? -21.969 4.5 15.781 1 97.88 235 PHE A O 1
ATOM 1931 N N . SER A 1 236 ? -20.219 3.254 16.438 1 97.19 236 SER A N 1
ATOM 1932 C CA . SER A 1 236 ? -20.344 3.668 17.828 1 97.19 236 SER A CA 1
ATOM 1933 C C . SER A 1 236 ? -20.219 5.184 17.969 1 97.19 236 SER A C 1
ATOM 1935 O O . SER A 1 236 ? -20.859 5.785 18.844 1 97.19 236 SER A O 1
ATOM 1937 N N . GLU A 1 237 ? -19.453 5.758 17.109 1 95.19 237 GLU A N 1
ATOM 1938 C CA . GLU A 1 237 ? -19.203 7.191 17.156 1 95.19 237 GLU A CA 1
ATOM 1939 C C . GLU A 1 237 ? -20.25 7.965 16.359 1 95.19 237 GLU A C 1
ATOM 1941 O O . GLU A 1 237 ? -20.188 9.195 16.266 1 95.19 237 GLU A O 1
ATOM 1946 N N . GLY A 1 238 ? -21.141 7.316 15.711 1 95.25 238 GLY A N 1
ATOM 1947 C CA . GLY A 1 238 ? -22.188 7.949 14.938 1 95.25 238 GLY A CA 1
ATOM 1948 C C . GLY A 1 238 ? -21.703 8.562 13.641 1 95.25 238 GLY A C 1
ATOM 1949 O O . GLY A 1 238 ? -22.297 9.508 13.125 1 95.25 238 GLY A O 1
ATOM 1950 N N . ARG A 1 239 ? -20.672 7.965 13.086 1 95.38 239 ARG A N 1
ATOM 1951 C CA . ARG A 1 239 ? -20 8.586 11.945 1 95.38 239 ARG A CA 1
ATOM 1952 C C . ARG A 1 239 ? -20.531 8.031 10.633 1 95.38 239 ARG A C 1
ATOM 1954 O O . ARG A 1 239 ? -20.219 8.562 9.562 1 95.38 239 ARG A O 1
ATOM 1961 N N . LEU A 1 240 ? -21.281 7.016 10.672 1 96.19 240 LEU A N 1
ATOM 1962 C CA . LEU A 1 240 ? -21.75 6.359 9.461 1 96.19 240 LEU A CA 1
ATOM 1963 C C . LEU A 1 240 ? -23.266 6.254 9.469 1 96.19 240 LEU A C 1
ATOM 1965 O O . LEU A 1 240 ? -23.828 5.152 9.367 1 96.19 240 LEU A O 1
ATOM 1969 N N . PRO A 1 241 ? -23.938 7.395 9.484 1 94.62 241 PRO A N 1
ATOM 1970 C CA . PRO A 1 241 ? -25.391 7.34 9.523 1 94.62 241 PRO A CA 1
ATOM 1971 C C . PRO A 1 241 ? -26 6.711 8.273 1 94.62 241 PRO A C 1
ATOM 1973 O O . PRO A 1 241 ? -25.594 7.035 7.156 1 94.62 241 PRO A O 1
ATOM 1976 N N . GLY A 1 242 ? -26.891 5.836 8.477 1 95.19 242 GLY A N 1
ATOM 1977 C CA . GLY A 1 242 ? -27.641 5.25 7.383 1 95.19 242 GLY A CA 1
ATOM 1978 C C . GLY A 1 242 ? -26.891 4.133 6.676 1 95.19 242 GLY A C 1
ATOM 1979 O O . GLY A 1 242 ? -27.375 3.594 5.676 1 95.19 242 GLY A O 1
ATOM 1980 N N . LYS A 1 243 ? -25.766 3.783 7.164 1 97.12 243 LYS A N 1
ATOM 1981 C CA . LYS A 1 243 ? -24.969 2.748 6.512 1 97.12 243 LYS A CA 1
ATOM 1982 C C . LYS A 1 243 ? -25.062 1.425 7.266 1 97.12 243 LYS A C 1
ATOM 1984 O O . LYS A 1 243 ? -25.453 1.397 8.438 1 97.12 243 LYS A O 1
ATOM 1989 N N . ARG A 1 244 ? -24.766 0.375 6.574 1 98.25 244 ARG A N 1
ATOM 1990 C CA . ARG A 1 244 ? -24.641 -0.962 7.145 1 98.25 244 ARG A CA 1
ATOM 1991 C C . ARG A 1 244 ? -23.484 -1.723 6.504 1 98.25 244 ARG A C 1
ATOM 1993 O O . ARG A 1 244 ? -22.797 -1.195 5.625 1 98.25 244 ARG A O 1
ATOM 2000 N N . VAL A 1 245 ? -23.234 -2.934 7.008 1 98.69 245 VAL A N 1
ATOM 2001 C CA . VAL A 1 245 ? -22.141 -3.756 6.496 1 98.69 245 VAL A CA 1
ATOM 2002 C C . VAL A 1 245 ? -22.672 -5.137 6.117 1 98.69 245 VAL A C 1
ATOM 2004 O O . VAL A 1 245 ? -23.438 -5.746 6.867 1 98.69 245 VAL A O 1
ATOM 2007 N N . VAL A 1 246 ? -22.344 -5.559 4.934 1 98.56 246 VAL A N 1
ATOM 2008 C CA . VAL A 1 246 ? -22.625 -6.93 4.512 1 98.56 246 VAL A CA 1
ATOM 2009 C C . VAL A 1 246 ? -21.312 -7.715 4.418 1 98.56 246 VAL A C 1
ATOM 2011 O O . VAL A 1 246 ? -20.359 -7.266 3.785 1 98.56 246 VAL A O 1
ATOM 2014 N N . ILE A 1 247 ? -21.25 -8.836 5.117 1 97.44 247 ILE A N 1
ATOM 2015 C CA . ILE A 1 247 ? -20.062 -9.695 5.137 1 97.44 247 ILE A CA 1
ATOM 2016 C C . ILE A 1 247 ? -20.438 -11.094 4.645 1 97.44 247 ILE A C 1
ATOM 2018 O O . ILE A 1 247 ? -21.359 -11.711 5.16 1 97.44 247 ILE A O 1
ATOM 2022 N N . THR A 1 248 ? -19.688 -11.555 3.631 1 95.38 248 THR A N 1
ATOM 2023 C CA . THR A 1 248 ? -19.984 -12.891 3.125 1 95.38 248 THR A CA 1
ATOM 2024 C C . THR A 1 248 ? -18.844 -13.852 3.461 1 95.38 248 THR A C 1
ATOM 2026 O O . THR A 1 248 ? -17.75 -13.422 3.857 1 95.38 248 THR A O 1
ATOM 2029 N N . GLY A 1 249 ? -19.094 -15.141 3.338 1 90.88 249 GLY A N 1
ATOM 2030 C CA . GLY A 1 249 ? -18.109 -16.172 3.611 1 90.88 249 GLY A CA 1
ATOM 2031 C C . GLY A 1 249 ? -17.859 -16.391 5.094 1 90.88 249 GLY A C 1
ATOM 2032 O O . GLY A 1 249 ? -16.734 -16.656 5.508 1 90.88 249 GLY A O 1
ATOM 2033 N N . VAL A 1 250 ? -18.891 -16.156 5.859 1 87.56 250 VAL A N 1
ATOM 2034 C CA . VAL A 1 250 ? -18.797 -16.281 7.309 1 87.56 250 VAL A CA 1
ATOM 2035 C C . VAL A 1 250 ? -19.141 -17.703 7.734 1 87.56 250 VAL A C 1
ATOM 2037 O O . VAL A 1 250 ? -20.219 -18.203 7.434 1 87.56 250 VAL A O 1
ATOM 2040 N N . LYS A 1 251 ? -18.219 -18.375 8.352 1 81.5 251 LYS A N 1
ATOM 2041 C CA . LYS A 1 251 ? -18.516 -19.688 8.914 1 81.5 251 LYS A CA 1
ATOM 2042 C C . LYS A 1 251 ? -19.328 -19.562 10.203 1 81.5 251 LYS A C 1
ATOM 2044 O O . LYS A 1 251 ? -20.328 -20.25 10.375 1 81.5 251 LYS A O 1
ATOM 2049 N N . SER A 1 252 ? -18.797 -18.688 11.109 1 80.44 252 SER A N 1
ATOM 2050 C CA . SER A 1 252 ? -19.516 -18.375 12.344 1 80.44 252 SER A CA 1
ATOM 2051 C C . SER A 1 252 ? -19.422 -16.875 12.672 1 80.44 252 SER A C 1
ATOM 2053 O O . SER A 1 252 ? -18.328 -16.328 12.797 1 80.44 252 SER A O 1
ATOM 2055 N N . ALA A 1 253 ? -20.578 -16.359 12.852 1 80.56 253 ALA A N 1
ATOM 2056 C CA . ALA A 1 253 ? -20.625 -14.938 13.172 1 80.56 253 ALA A CA 1
ATOM 2057 C C . ALA A 1 253 ? -20 -14.656 14.531 1 80.56 253 ALA A C 1
ATOM 2059 O O . ALA A 1 253 ? -19.609 -13.523 14.82 1 80.56 253 ALA A O 1
ATOM 2060 N N . ASP A 1 254 ? -19.984 -15.625 15.336 1 78.94 254 ASP A N 1
ATOM 2061 C CA . ASP A 1 254 ? -19.484 -15.453 16.688 1 78.94 254 ASP A CA 1
ATOM 2062 C C . ASP A 1 254 ? -18 -15.094 16.688 1 78.94 254 ASP A C 1
ATOM 2064 O O . ASP A 1 254 ? -17.5 -14.477 17.625 1 78.94 254 ASP A O 1
ATOM 2068 N N . TYR A 1 255 ? -17.391 -15.453 15.602 1 75.69 255 TYR A N 1
ATOM 2069 C CA . TYR A 1 255 ? -15.977 -15.109 15.438 1 75.69 255 TYR A CA 1
ATOM 2070 C C . TYR A 1 255 ? -15.781 -13.602 15.445 1 75.69 255 TYR A C 1
ATOM 2072 O O . TYR A 1 255 ? -14.695 -13.117 15.773 1 75.69 255 TYR A O 1
ATOM 2080 N N . PHE A 1 256 ? -16.844 -12.891 15.156 1 82.5 256 PHE A N 1
ATOM 2081 C CA . PHE A 1 256 ? -16.734 -11.445 14.992 1 82.5 256 PHE A CA 1
ATOM 2082 C C . PHE A 1 256 ? -17.547 -10.719 16.062 1 82.5 256 PHE A C 1
ATOM 2084 O O . PHE A 1 256 ? -17.125 -9.664 16.547 1 82.5 256 PHE A O 1
ATOM 2091 N N . ARG A 1 257 ? -18.625 -11.219 16.438 1 82.19 257 ARG A N 1
ATOM 2092 C CA . ARG A 1 257 ? -19.609 -10.539 17.281 1 82.19 257 ARG A CA 1
ATOM 2093 C C . ARG A 1 257 ? -19.016 -10.195 18.641 1 82.19 257 ARG A C 1
ATOM 2095 O O . ARG A 1 257 ? -19.375 -9.188 19.25 1 82.19 257 ARG A O 1
ATOM 2102 N N . TYR A 1 258 ? -18.141 -10.992 19.094 1 79.06 258 TYR A N 1
ATOM 2103 C CA . TYR A 1 258 ? -17.578 -10.75 20.422 1 79.06 258 TYR A CA 1
ATOM 2104 C C . TYR A 1 258 ? -16.672 -9.523 20.406 1 79.06 258 TYR A C 1
ATOM 2106 O O . TYR A 1 258 ? -16.359 -8.969 21.453 1 79.06 258 TYR A O 1
ATOM 2114 N N . LYS A 1 259 ? -16.328 -9.062 19.281 1 83.38 259 LYS A N 1
ATOM 2115 C CA . LYS A 1 259 ? -15.406 -7.938 19.172 1 83.38 259 LYS A CA 1
ATOM 2116 C C . LYS A 1 259 ? -16.141 -6.656 18.797 1 83.38 259 LYS A C 1
ATOM 2118 O O . LYS A 1 259 ? -15.516 -5.602 18.641 1 83.38 259 LYS A O 1
ATOM 2123 N N . ILE A 1 260 ? -17.5 -6.785 18.578 1 90.69 260 ILE A N 1
ATOM 2124 C CA . ILE A 1 260 ? -18.188 -5.598 18.094 1 90.69 260 ILE A CA 1
ATOM 2125 C C . ILE A 1 260 ? -19.344 -5.25 19.031 1 90.69 260 ILE A C 1
ATOM 2127 O O . ILE A 1 260 ? -19.906 -6.133 19.688 1 90.69 260 ILE A O 1
ATOM 2131 N N . LYS A 1 261 ? -19.688 -3.947 19.078 1 94.94 261 LYS A N 1
ATOM 2132 C CA . LYS A 1 261 ? -20.734 -3.416 19.953 1 94.94 261 LYS A CA 1
ATOM 2133 C C . LYS A 1 261 ? -22.031 -3.193 19.188 1 94.94 261 LYS A C 1
ATOM 2135 O O . LYS A 1 261 ? -23.125 -3.176 19.781 1 94.94 261 LYS A O 1
ATOM 2140 N N . ASN A 1 262 ? -21.953 -3.016 17.906 1 96.56 262 ASN A N 1
ATOM 2141 C CA . ASN A 1 262 ? -23.109 -2.633 17.094 1 96.56 262 ASN A CA 1
ATOM 2142 C C . ASN A 1 262 ? -23.5 -3.74 16.109 1 96.56 262 ASN A C 1
ATOM 2144 O O . ASN A 1 262 ? -23.625 -3.5 14.914 1 96.56 262 ASN A O 1
ATOM 2148 N N . ALA A 1 263 ? -23.75 -4.887 16.641 1 94.06 263 ALA A N 1
ATOM 2149 C CA . ALA A 1 263 ? -24.016 -6.078 15.836 1 94.06 263 ALA A CA 1
ATOM 2150 C C . ALA A 1 263 ? -25.188 -5.848 14.891 1 94.06 263 ALA A C 1
ATOM 2152 O O . ALA A 1 263 ? -25.25 -6.426 13.805 1 94.06 263 ALA A O 1
ATOM 2153 N N . GLY A 1 264 ? -26.125 -4.977 15.188 1 95.38 264 GLY A N 1
ATOM 2154 C CA . GLY A 1 264 ? -27.312 -4.723 14.383 1 95.38 264 GLY A CA 1
ATOM 2155 C C . GLY A 1 264 ? -27 -4.109 13.031 1 95.38 264 GLY A C 1
ATOM 2156 O O . GLY A 1 264 ? -27.812 -4.188 12.109 1 95.38 264 GLY A O 1
ATOM 2157 N N . PHE A 1 265 ? -25.859 -3.521 12.867 1 97.5 265 PHE A N 1
ATOM 2158 C CA . PHE A 1 265 ? -25.484 -2.869 11.625 1 97.5 265 PHE A CA 1
ATOM 2159 C C . PHE A 1 265 ? -24.75 -3.846 10.695 1 97.5 265 PHE A C 1
ATOM 2161 O O . PHE A 1 265 ? -24.453 -3.51 9.555 1 97.5 265 PHE A O 1
ATOM 2168 N N . PHE A 1 266 ? -24.484 -5.059 11.164 1 97.75 266 PHE A N 1
ATOM 2169 C CA . PHE A 1 266 ? -23.688 -6.031 10.414 1 97.75 266 PHE A CA 1
ATOM 2170 C C . PHE A 1 266 ? -24.547 -7.215 9.984 1 97.75 266 PHE A C 1
ATOM 2172 O O . PHE A 1 266 ? -25.203 -7.852 10.812 1 97.75 266 PHE A O 1
ATOM 2179 N N . ASP A 1 267 ? -24.578 -7.457 8.68 1 97.44 267 ASP A N 1
ATOM 2180 C CA . ASP A 1 267 ? -25.234 -8.625 8.094 1 97.44 267 ASP A CA 1
ATOM 2181 C C . ASP A 1 267 ? -24.219 -9.703 7.738 1 97.44 267 ASP A C 1
ATOM 2183 O O . ASP A 1 267 ? -23.594 -9.648 6.68 1 97.44 267 ASP A O 1
ATOM 2187 N N . PHE A 1 268 ? -24.109 -10.703 8.609 1 95.44 268 PHE A N 1
ATOM 2188 C CA . PHE A 1 268 ? -23.188 -11.812 8.406 1 95.44 268 PHE A CA 1
ATOM 2189 C C . PHE A 1 268 ? -23.828 -12.914 7.582 1 95.44 268 PHE A C 1
ATOM 2191 O O . PHE A 1 268 ? -24.828 -13.516 8.008 1 95.44 268 PHE A O 1
ATOM 2198 N N . ARG A 1 269 ? -23.219 -13.156 6.438 1 95 269 ARG A N 1
ATOM 2199 C CA . ARG A 1 269 ? -23.734 -14.188 5.547 1 95 269 ARG A CA 1
ATOM 2200 C C . ARG A 1 269 ? -22.703 -15.273 5.309 1 95 269 ARG A C 1
ATOM 2202 O O . ARG A 1 269 ? -21.5 -14.992 5.234 1 95 269 ARG A O 1
ATOM 2209 N N . GLY A 1 270 ? -23.188 -16.469 5.266 1 90.31 270 GLY A N 1
ATOM 2210 C CA . GLY A 1 270 ? -22.297 -17.547 4.871 1 90.31 270 GLY A CA 1
ATOM 2211 C C . GLY A 1 270 ? -21.891 -17.484 3.408 1 90.31 270 GLY A C 1
ATOM 2212 O O . GLY A 1 270 ? -21.703 -16.406 2.855 1 90.31 270 GLY A O 1
ATOM 2213 N N . TYR A 1 271 ? -21.703 -18.625 2.855 1 85.88 271 TYR A N 1
ATOM 2214 C CA . TYR A 1 271 ? -21.406 -18.703 1.43 1 85.88 271 TYR A CA 1
ATOM 2215 C C . TYR A 1 271 ? -22.609 -18.281 0.595 1 85.88 271 TYR A C 1
ATOM 2217 O O . TYR A 1 271 ? -23.75 -18.641 0.907 1 85.88 271 TYR A O 1
ATOM 2225 N N . VAL A 1 272 ? -22.344 -17.453 -0.417 1 89.94 272 VAL A N 1
ATOM 2226 C CA . VAL A 1 272 ? -23.391 -17 -1.312 1 89.94 272 VAL A CA 1
ATOM 2227 C C . VAL A 1 272 ? -23.094 -17.438 -2.74 1 89.94 272 VAL A C 1
ATOM 2229 O O . VAL A 1 272 ? -21.938 -17.734 -3.078 1 89.94 272 VAL A O 1
ATOM 2232 N N . SER A 1 273 ? -24.109 -17.547 -3.549 1 85.19 273 SER A N 1
ATOM 2233 C CA . SER A 1 273 ? -23.938 -17.938 -4.945 1 85.19 273 SER A CA 1
ATOM 2234 C C . SER A 1 273 ? -23.172 -16.859 -5.715 1 85.19 273 SER A C 1
ATOM 2236 O O . SER A 1 273 ? -23.062 -15.719 -5.262 1 85.19 273 SER A O 1
ATOM 2238 N N . ASP A 1 274 ? -22.641 -17.219 -6.848 1 84.5 274 ASP A N 1
ATOM 2239 C CA . ASP A 1 274 ? -21.938 -16.281 -7.707 1 84.5 274 ASP A CA 1
ATOM 2240 C C . ASP A 1 274 ? -22.844 -15.117 -8.102 1 84.5 274 ASP A C 1
ATOM 2242 O O . ASP A 1 274 ? -22.406 -13.969 -8.164 1 84.5 274 ASP A O 1
ATOM 2246 N N . GLU A 1 275 ? -24.062 -15.453 -8.375 1 86.81 275 GLU A N 1
ATOM 2247 C CA . GLU A 1 275 ? -25.031 -14.438 -8.766 1 86.81 275 GLU A CA 1
ATOM 2248 C C . GLU A 1 275 ? -25.281 -13.453 -7.629 1 86.81 275 GLU A C 1
ATOM 2250 O O . GLU A 1 275 ? -25.328 -12.242 -7.848 1 86.81 275 GLU A O 1
ATOM 2255 N N . GLU A 1 276 ? -25.453 -13.961 -6.473 1 91.25 276 GLU A N 1
ATOM 2256 C CA . GLU A 1 276 ? -25.688 -13.109 -5.309 1 91.25 276 GLU A CA 1
ATOM 2257 C C . GLU A 1 276 ? -24.453 -12.25 -5.008 1 91.25 276 GLU A C 1
ATOM 2259 O O . GLU A 1 276 ? -24.594 -11.062 -4.695 1 91.25 276 GLU A O 1
ATOM 2264 N N . LEU A 1 277 ? -23.359 -12.875 -5.086 1 92.25 277 LEU A N 1
ATOM 2265 C CA . LEU A 1 277 ? -22.109 -12.141 -4.84 1 92.25 277 LEU A CA 1
ATOM 2266 C C . LEU A 1 277 ? -21.953 -11.008 -5.844 1 92.25 277 LEU A C 1
ATOM 2268 O O . LEU A 1 277 ? -21.562 -9.898 -5.477 1 92.25 277 LEU A O 1
ATOM 2272 N N . ASN A 1 278 ? -22.266 -11.312 -7.062 1 91.5 278 ASN A N 1
ATOM 2273 C CA . ASN A 1 278 ? -22.188 -10.305 -8.117 1 91.5 278 ASN A CA 1
ATOM 2274 C C . ASN A 1 278 ? -23.125 -9.133 -7.836 1 91.5 278 ASN A C 1
ATOM 2276 O O . ASN A 1 278 ? -22.75 -7.973 -8.039 1 91.5 278 ASN A O 1
ATOM 2280 N N . GLN A 1 279 ? -24.297 -9.422 -7.379 1 92.56 279 GLN A N 1
ATOM 2281 C CA . GLN A 1 279 ? -25.266 -8.383 -7.027 1 92.56 279 GLN A CA 1
ATOM 2282 C C . GLN A 1 279 ? -24.766 -7.539 -5.859 1 92.56 279 GLN A C 1
ATOM 2284 O O . GLN A 1 279 ? -24.953 -6.32 -5.836 1 92.56 279 GLN A O 1
ATOM 2289 N N . LEU A 1 280 ? -24.156 -8.188 -4.918 1 95.38 280 LEU A N 1
ATOM 2290 C CA . LEU A 1 280 ? -23.609 -7.477 -3.77 1 95.38 280 LEU A CA 1
ATOM 2291 C C . LEU A 1 280 ? -22.516 -6.512 -4.199 1 95.38 280 LEU A C 1
ATOM 2293 O O . LEU A 1 280 ? -22.469 -5.367 -3.744 1 95.38 280 LEU A O 1
ATOM 2297 N N . TYR A 1 281 ? -21.641 -6.969 -5.051 1 95.31 281 TYR A N 1
ATOM 2298 C CA . TYR A 1 281 ? -20.625 -6.078 -5.59 1 95.31 281 TYR A CA 1
ATOM 2299 C C . TYR A 1 281 ? -21.25 -4.879 -6.285 1 95.31 281 TYR A C 1
ATOM 2301 O O . TYR A 1 281 ? -20.797 -3.744 -6.113 1 95.31 281 TYR A O 1
ATOM 2309 N N . HIS A 1 282 ? -22.25 -5.18 -7.039 1 94.62 282 HIS A N 1
ATOM 2310 C CA . HIS A 1 282 ? -22.953 -4.168 -7.824 1 94.62 282 HIS A CA 1
ATOM 2311 C C . HIS A 1 282 ? -23.594 -3.117 -6.922 1 94.62 282 HIS A C 1
ATOM 2313 O O . HIS A 1 282 ? -23.531 -1.921 -7.219 1 94.62 282 HIS A O 1
ATOM 2319 N N . ASP A 1 283 ? -24.156 -3.545 -5.832 1 95.75 283 ASP A N 1
ATOM 2320 C CA . ASP A 1 283 ? -25.016 -2.686 -5.027 1 95.75 283 ASP A CA 1
ATOM 2321 C C . ASP A 1 283 ? -24.219 -2.031 -3.893 1 95.75 283 ASP A C 1
ATOM 2323 O O . ASP A 1 283 ? -24.734 -1.146 -3.203 1 95.75 283 ASP A O 1
ATOM 2327 N N . ALA A 1 284 ? -23.016 -2.332 -3.711 1 97.56 284 ALA A N 1
ATOM 2328 C CA . ALA A 1 284 ? -22.25 -1.866 -2.559 1 97.56 284 ALA A CA 1
ATOM 2329 C C . ALA A 1 284 ? -21.906 -0.384 -2.688 1 97.56 284 ALA A C 1
ATOM 2331 O O . ALA A 1 284 ? -21.656 0.108 -3.791 1 97.56 284 ALA A O 1
ATOM 2332 N N . TYR A 1 285 ? -21.922 0.329 -1.563 1 97.88 285 TYR A N 1
ATOM 2333 C CA . TYR A 1 285 ? -21.406 1.689 -1.485 1 97.88 285 TYR A CA 1
ATOM 2334 C C . TYR A 1 285 ? -19.891 1.706 -1.659 1 97.88 285 TYR A C 1
ATOM 2336 O O . TYR A 1 285 ? -19.359 2.549 -2.381 1 97.88 285 TYR A O 1
ATOM 2344 N N . CYS A 1 286 ? -19.312 0.749 -1.057 1 98.56 286 CYS A N 1
ATOM 2345 C CA . CYS A 1 286 ? -17.859 0.61 -1.051 1 98.56 286 CYS A CA 1
ATOM 2346 C C . CYS A 1 286 ? -17.453 -0.825 -0.742 1 98.56 286 CYS A C 1
ATOM 2348 O O . CYS A 1 286 ? -18.062 -1.487 0.089 1 98.56 286 CYS A O 1
ATOM 2350 N N . PHE A 1 287 ? -16.484 -1.277 -1.442 1 98.81 287 PHE A N 1
ATOM 2351 C CA . PHE A 1 287 ? -15.898 -2.58 -1.16 1 98.81 287 PHE A CA 1
ATOM 2352 C C . PHE A 1 287 ? -14.602 -2.426 -0.38 1 98.81 287 PHE A C 1
ATOM 2354 O O . PHE A 1 287 ? -13.703 -1.696 -0.8 1 98.81 287 PHE A O 1
ATOM 2361 N N . ILE A 1 288 ? -14.469 -3.068 0.791 1 98.94 288 ILE A N 1
ATOM 2362 C CA . ILE A 1 288 ? -13.273 -3.01 1.625 1 98.94 288 ILE A CA 1
ATOM 2363 C C . ILE A 1 288 ? -12.555 -4.352 1.588 1 98.94 288 ILE A C 1
ATOM 2365 O O . ILE A 1 288 ? -13.133 -5.387 1.924 1 98.94 288 ILE A O 1
ATOM 2369 N N . TYR A 1 289 ? -11.25 -4.324 1.229 1 98.69 289 TYR A N 1
ATOM 2370 C CA . TYR A 1 289 ? -10.477 -5.539 1.017 1 98.69 289 TYR A CA 1
ATOM 2371 C C . TYR A 1 289 ? -9.148 -5.48 1.764 1 98.69 289 TYR A C 1
ATOM 2373 O O . TYR A 1 289 ? -8.094 -5.293 1.153 1 98.69 289 TYR A O 1
ATOM 2381 N N . PRO A 1 290 ? -9.141 -5.828 3.037 1 97.56 290 PRO A N 1
ATOM 2382 C CA . PRO A 1 290 ? -7.965 -5.688 3.9 1 97.56 290 PRO A CA 1
ATOM 2383 C C . PRO A 1 290 ? -7.039 -6.902 3.842 1 97.56 290 PRO A C 1
ATOM 2385 O O . PRO A 1 290 ? -6.258 -7.129 4.766 1 97.56 290 PRO A O 1
ATOM 2388 N N . SER A 1 291 ? -7.039 -7.641 2.785 1 96 291 SER A N 1
ATOM 2389 C CA . SER A 1 291 ? -6.309 -8.898 2.664 1 96 291 SER A CA 1
ATOM 2390 C C . SER A 1 291 ? -4.816 -8.703 2.916 1 96 291 SER A C 1
ATOM 2392 O O . SER A 1 291 ? -4.234 -7.711 2.469 1 96 291 SER A O 1
ATOM 2394 N N . LEU A 1 292 ? -4.188 -9.734 3.551 1 94.38 292 LEU A N 1
ATOM 2395 C CA . LEU A 1 292 ? -2.785 -9.641 3.939 1 94.38 292 LEU A CA 1
ATOM 2396 C C . LEU A 1 292 ? -1.884 -10.25 2.869 1 94.38 292 LEU A C 1
ATOM 2398 O O . LEU A 1 292 ? -0.669 -10.039 2.881 1 94.38 292 LEU A O 1
ATOM 2402 N N . ASN A 1 293 ? -2.428 -10.969 1.973 1 94.69 293 ASN A N 1
ATOM 2403 C CA . ASN A 1 293 ? -1.646 -11.602 0.917 1 94.69 293 ASN A CA 1
ATOM 2404 C C . ASN A 1 293 ? -2.537 -12.109 -0.215 1 94.69 293 ASN A C 1
ATOM 2406 O O . ASN A 1 293 ? -3.547 -12.766 0.032 1 94.69 293 ASN A O 1
ATOM 2410 N N . GLU A 1 294 ? -2.127 -11.75 -1.436 1 95.19 294 GLU A N 1
ATOM 2411 C CA . GLU A 1 294 ? -2.855 -12.195 -2.619 1 95.19 294 GLU A CA 1
ATOM 2412 C C . GLU A 1 294 ? -1.901 -12.562 -3.752 1 95.19 294 GLU A C 1
ATOM 2414 O O . GLU A 1 294 ? -0.847 -11.945 -3.906 1 95.19 294 GLU A O 1
ATOM 2419 N N . GLY A 1 295 ? -2.33 -13.594 -4.496 1 95.75 295 GLY A N 1
ATOM 2420 C CA . GLY A 1 295 ? -1.601 -13.875 -5.723 1 95.75 295 GLY A CA 1
ATOM 2421 C C . GLY A 1 295 ? -1.946 -12.922 -6.855 1 95.75 295 GLY A C 1
ATOM 2422 O O . GLY A 1 295 ? -1.055 -12.391 -7.52 1 95.75 295 GLY A O 1
ATOM 2423 N N . PHE A 1 296 ? -3.186 -12.719 -7.102 1 96.56 296 PHE A N 1
ATOM 2424 C CA . PHE A 1 296 ? -3.664 -11.797 -8.125 1 96.56 296 PHE A CA 1
ATOM 2425 C C . PHE A 1 296 ? -4.637 -10.781 -7.531 1 96.56 296 PHE A C 1
ATOM 2427 O O . PHE A 1 296 ? -4.457 -9.578 -7.691 1 96.56 296 PHE A O 1
ATOM 2434 N N . GLY A 1 297 ? -5.637 -11.242 -6.809 1 95.12 297 GLY A N 1
ATOM 2435 C CA . GLY A 1 297 ? -6.57 -10.344 -6.152 1 95.12 297 GLY A CA 1
ATOM 2436 C C . GLY A 1 297 ? -7.801 -10.047 -6.988 1 95.12 297 GLY A C 1
ATOM 2437 O O . GLY A 1 297 ? -8.109 -8.883 -7.258 1 95.12 297 GLY A O 1
ATOM 2438 N N . TYR A 1 298 ? -8.703 -10.977 -7.184 1 95.38 298 TYR A N 1
ATOM 2439 C CA . TYR A 1 298 ? -9.914 -10.883 -7.988 1 95.38 298 TYR A CA 1
ATOM 2440 C C . TYR A 1 298 ? -10.922 -9.938 -7.352 1 95.38 298 TYR A C 1
ATOM 2442 O O . TYR A 1 298 ? -11.547 -9.125 -8.047 1 95.38 298 TYR A O 1
ATOM 2450 N N . PRO A 1 299 ? -11.055 -9.969 -6.039 1 96.12 299 PRO A N 1
ATOM 2451 C CA . PRO A 1 299 ? -12.227 -9.336 -5.43 1 96.12 299 PRO A CA 1
ATOM 2452 C C . PRO A 1 299 ? -12.281 -7.832 -5.684 1 96.12 299 PRO A C 1
ATOM 2454 O O . PRO A 1 299 ? -13.336 -7.301 -6.043 1 96.12 299 PRO A O 1
ATOM 2457 N N . PRO A 1 300 ? -11.203 -7.137 -5.547 1 98.12 300 PRO A N 1
ATOM 2458 C CA . PRO A 1 300 ? -11.297 -5.711 -5.867 1 98.12 300 PRO A CA 1
ATOM 2459 C C . PRO A 1 300 ? -11.789 -5.457 -7.293 1 98.12 300 PRO A C 1
ATOM 2461 O O . PRO A 1 300 ? -12.57 -4.535 -7.527 1 98.12 300 PRO A O 1
ATOM 2464 N N . LEU A 1 301 ? -11.352 -6.258 -8.211 1 96.62 301 LEU A N 1
ATOM 2465 C CA . LEU A 1 301 ? -11.727 -6.086 -9.609 1 96.62 301 LEU A CA 1
ATOM 2466 C C . LEU A 1 301 ? -13.219 -6.336 -9.805 1 96.62 301 LEU A C 1
ATOM 2468 O O . LEU A 1 301 ? -13.859 -5.691 -10.641 1 96.62 301 LEU A O 1
ATOM 2472 N N . GLU A 1 302 ? -13.742 -7.281 -9.023 1 95.38 302 GLU A N 1
ATOM 2473 C CA . GLU A 1 302 ? -15.164 -7.574 -9.109 1 95.38 302 GLU A CA 1
ATOM 2474 C C . GLU A 1 302 ? -16 -6.352 -8.742 1 95.38 302 GLU A C 1
ATOM 2476 O O . GLU A 1 302 ? -17.047 -6.098 -9.352 1 95.38 302 GLU A O 1
ATOM 2481 N N . ALA A 1 303 ? -15.57 -5.625 -7.797 1 96.5 303 ALA A N 1
ATOM 2482 C CA . ALA A 1 303 ? -16.25 -4.402 -7.387 1 96.5 303 ALA A CA 1
ATOM 2483 C C . ALA A 1 303 ? -16.016 -3.281 -8.391 1 96.5 303 ALA A C 1
ATOM 2485 O O . ALA A 1 303 ? -16.953 -2.559 -8.75 1 96.5 303 ALA A O 1
ATOM 2486 N N . MET A 1 304 ? -14.812 -3.178 -8.859 1 96.69 304 MET A N 1
ATOM 2487 C CA . MET A 1 304 ? -14.438 -2.115 -9.781 1 96.69 304 MET A CA 1
ATOM 2488 C C . MET A 1 304 ? -15.234 -2.211 -11.078 1 96.69 304 MET A C 1
ATOM 2490 O O . MET A 1 304 ? -15.523 -1.195 -11.711 1 96.69 304 MET A O 1
ATOM 2494 N N . ARG A 1 305 ? -15.641 -3.406 -11.375 1 94.12 305 ARG A N 1
ATOM 2495 C CA . ARG A 1 305 ? -16.438 -3.648 -12.562 1 94.12 305 ARG A CA 1
ATOM 2496 C C . ARG A 1 305 ? -17.672 -2.754 -12.586 1 94.12 305 ARG A C 1
ATOM 2498 O O . ARG A 1 305 ? -18.125 -2.338 -13.656 1 94.12 305 ARG A O 1
ATOM 2505 N N . TYR A 1 306 ? -18.188 -2.412 -11.484 1 94.38 306 TYR A N 1
ATOM 2506 C CA . TYR A 1 306 ? -19.438 -1.665 -11.367 1 94.38 306 TYR A CA 1
ATOM 2507 C C . TYR A 1 306 ? -19.172 -0.232 -10.914 1 94.38 306 TYR A C 1
ATOM 2509 O O . TYR A 1 306 ? -20.094 0.49 -10.547 1 94.38 306 TYR A O 1
ATOM 2517 N N . GLY A 1 307 ? -17.922 0.132 -10.844 1 95.38 307 GLY A N 1
ATOM 2518 C CA . GLY A 1 307 ? -17.547 1.47 -10.406 1 95.38 307 GLY A CA 1
ATOM 2519 C C . GLY A 1 307 ? -17.641 1.645 -8.898 1 95.38 307 GLY A C 1
ATOM 2520 O O . GLY A 1 307 ? -17.672 2.771 -8.398 1 95.38 307 GLY A O 1
ATOM 2521 N N . VAL A 1 308 ? -17.766 0.598 -8.203 1 97.44 308 VAL A N 1
ATOM 2522 C CA . VAL A 1 308 ? -17.797 0.676 -6.75 1 97.44 308 VAL A CA 1
ATOM 2523 C C . VAL A 1 308 ? -16.422 1.047 -6.215 1 97.44 308 VAL A C 1
ATOM 2525 O O . VAL A 1 308 ? -15.422 0.411 -6.562 1 97.44 308 VAL A O 1
ATOM 2528 N N . PRO A 1 309 ? -16.297 2.104 -5.367 1 98.44 309 PRO A N 1
ATOM 2529 C CA . PRO A 1 309 ? -15 2.434 -4.758 1 98.44 309 PRO A CA 1
ATOM 2530 C C . PRO A 1 309 ? -14.438 1.295 -3.908 1 98.44 309 PRO A C 1
ATOM 2532 O O . PRO A 1 309 ? -15.195 0.594 -3.23 1 98.44 309 PRO A O 1
ATOM 2535 N N . VAL A 1 310 ? -13.148 1.148 -3.99 1 98.88 310 VAL A N 1
ATOM 2536 C CA . VAL A 1 310 ? -12.484 0.068 -3.268 1 98.88 310 VAL A CA 1
ATOM 2537 C C . VAL A 1 310 ? -11.477 0.649 -2.285 1 98.88 310 VAL A C 1
ATOM 2539 O O . VAL A 1 310 ? -10.688 1.53 -2.645 1 98.88 310 VAL A O 1
ATOM 2542 N N . LEU A 1 311 ? -11.547 0.263 -1.048 1 98.81 311 LEU A N 1
ATOM 2543 C CA . LEU A 1 311 ? -10.492 0.417 -0.05 1 98.81 311 LEU A CA 1
ATOM 2544 C C . LEU A 1 311 ? -9.734 -0.892 0.148 1 98.81 311 LEU A C 1
ATOM 2546 O O . LEU A 1 311 ? -10.344 -1.932 0.412 1 98.81 311 LEU A O 1
ATOM 2550 N N . ALA A 1 312 ? -8.352 -0.821 0.072 1 98.75 312 ALA A N 1
ATOM 2551 C CA . ALA A 1 312 ? -7.691 -2.123 0.083 1 98.75 312 ALA A CA 1
ATOM 2552 C C . ALA A 1 312 ? -6.297 -2.023 0.691 1 98.75 312 ALA A C 1
ATOM 2554 O O . ALA A 1 312 ? -5.707 -0.942 0.73 1 98.75 312 ALA A O 1
ATOM 2555 N N . SER A 1 313 ? -5.84 -3.166 1.219 1 97.75 313 SER A N 1
ATOM 2556 C CA . SER A 1 313 ? -4.422 -3.354 1.501 1 97.75 313 SER A CA 1
ATOM 2557 C C . SER A 1 313 ? -3.6 -3.363 0.217 1 97.75 313 SER A C 1
ATOM 2559 O O . SER A 1 313 ? -4.016 -3.941 -0.789 1 97.75 313 SER A O 1
ATOM 2561 N N . PRO A 1 314 ? -2.432 -2.762 0.251 1 97.5 314 PRO A N 1
ATOM 2562 C CA . PRO A 1 314 ? -1.612 -2.699 -0.962 1 97.5 314 PRO A CA 1
ATOM 2563 C C . PRO A 1 314 ? -0.654 -3.881 -1.089 1 97.5 314 PRO A C 1
ATOM 2565 O O . PRO A 1 314 ? 0.148 -3.932 -2.023 1 97.5 314 PRO A O 1
ATOM 2568 N N . PHE A 1 315 ? -0.705 -4.852 -0.329 1 95.94 315 PHE A N 1
ATOM 2569 C CA . PHE A 1 315 ? 0.34 -5.863 -0.193 1 95.94 315 PHE A CA 1
ATOM 2570 C C . PHE A 1 315 ? 0.288 -6.852 -1.35 1 95.94 315 PHE A C 1
ATOM 2572 O O . PHE A 1 315 ? -0.724 -6.949 -2.047 1 95.94 315 PHE A O 1
ATOM 2579 N N . SER A 1 316 ? 1.419 -7.465 -1.507 1 97 316 SER A N 1
ATOM 2580 C CA . SER A 1 316 ? 1.585 -8.508 -2.508 1 97 316 SER A CA 1
ATOM 2581 C C . SER A 1 316 ? 1.197 -8.016 -3.896 1 97 316 SER A C 1
ATOM 2583 O O . SER A 1 316 ? 1.846 -7.121 -4.445 1 97 316 SER A O 1
ATOM 2585 N N . SER A 1 317 ? 0.181 -8.57 -4.508 1 98 317 SER A N 1
ATOM 2586 C CA . SER A 1 317 ? -0.126 -8.266 -5.902 1 98 317 SER A CA 1
ATOM 2587 C C . SER A 1 317 ? -1.162 -7.148 -6.008 1 98 317 SER A C 1
ATOM 2589 O O . SER A 1 317 ? -1.417 -6.633 -7.094 1 98 317 SER A O 1
ATOM 2591 N N . ILE A 1 318 ? -1.717 -6.645 -4.953 1 98.38 318 ILE A N 1
ATOM 2592 C CA . ILE A 1 318 ? -2.896 -5.789 -4.996 1 98.38 318 ILE A CA 1
ATOM 2593 C C . ILE A 1 318 ? -2.543 -4.457 -5.652 1 98.38 318 ILE A C 1
ATOM 2595 O O . ILE A 1 318 ? -3.277 -3.967 -6.516 1 98.38 318 ILE A O 1
ATOM 2599 N N . SER A 1 319 ? -1.422 -3.875 -5.309 1 97.62 319 SER A N 1
ATOM 2600 C CA . SER A 1 319 ? -1.056 -2.586 -5.883 1 97.62 319 SER A CA 1
ATOM 2601 C C . SER A 1 319 ? -0.715 -2.719 -7.363 1 97.62 319 SER A C 1
ATOM 2603 O O . SER A 1 319 ? -0.914 -1.779 -8.141 1 97.62 319 SER A O 1
ATOM 2605 N N . GLU A 1 320 ? -0.172 -3.875 -7.73 1 97.25 320 GLU A N 1
ATOM 2606 C CA . GLU A 1 320 ? 0.085 -4.172 -9.133 1 97.25 320 GLU A CA 1
ATOM 2607 C C . GLU A 1 320 ? -1.215 -4.25 -9.93 1 97.25 320 GLU A C 1
ATOM 2609 O O . GLU A 1 320 ? -1.321 -3.668 -11.016 1 97.25 320 GLU A O 1
ATOM 2614 N N . VAL A 1 321 ? -2.189 -4.852 -9.398 1 98.19 321 VAL A N 1
ATOM 2615 C CA . VAL A 1 321 ? -3.441 -5.129 -10.094 1 98.19 321 VAL A CA 1
ATOM 2616 C C . VAL A 1 321 ? -4.344 -3.898 -10.047 1 98.19 321 VAL A C 1
ATOM 2618 O O . VAL A 1 321 ? -4.902 -3.49 -11.062 1 98.19 321 VAL A O 1
ATOM 2621 N N . CYS A 1 322 ? -4.418 -3.225 -8.914 1 98.44 322 CYS A N 1
ATOM 2622 C CA . CYS A 1 322 ? -5.406 -2.17 -8.719 1 98.44 322 CYS A CA 1
ATOM 2623 C C . CYS A 1 322 ? -4.824 -0.806 -9.062 1 98.44 322 CYS A C 1
ATOM 2625 O O . CYS A 1 322 ? -5.562 0.161 -9.258 1 98.44 322 CYS A O 1
ATOM 2627 N N . GLY A 1 323 ? -3.459 -0.708 -9.141 1 97.38 323 GLY A N 1
ATOM 2628 C CA . GLY A 1 323 ? -2.855 0.577 -9.453 1 97.38 323 GLY A CA 1
ATOM 2629 C C . GLY A 1 323 ? -3.24 1.671 -8.477 1 97.38 323 GLY A C 1
ATOM 2630 O O . GLY A 1 323 ? -3.223 1.461 -7.262 1 97.38 323 GLY A O 1
ATOM 2631 N N . ASP A 1 324 ? -3.531 2.787 -8.969 1 97.31 324 ASP A N 1
ATOM 2632 C CA . ASP A 1 324 ? -3.898 3.9 -8.102 1 97.31 324 ASP A CA 1
ATOM 2633 C C . ASP A 1 324 ? -5.41 4.098 -8.07 1 97.31 324 ASP A C 1
ATOM 2635 O O . ASP A 1 324 ? -5.895 5.191 -7.766 1 97.31 324 ASP A O 1
ATOM 2639 N N . ALA A 1 325 ? -6.184 3.084 -8.391 1 98.06 325 ALA A N 1
ATOM 2640 C CA . ALA A 1 325 ? -7.637 3.191 -8.477 1 98.06 325 ALA A CA 1
ATOM 2641 C C . ALA A 1 325 ? -8.289 2.949 -7.125 1 98.06 325 ALA A C 1
ATOM 2643 O O . ALA A 1 325 ? -9.508 3.111 -6.977 1 98.06 325 ALA A O 1
ATOM 2644 N N . VAL A 1 326 ? -7.543 2.582 -6.188 1 97.5 326 VAL A N 1
ATOM 2645 C CA . VAL A 1 326 ? -8.117 2.291 -4.879 1 97.5 326 VAL A CA 1
ATOM 2646 C C . VAL A 1 326 ? -7.453 3.162 -3.818 1 97.5 326 VAL A C 1
ATOM 2648 O O . VAL A 1 326 ? -6.367 3.705 -4.039 1 97.5 326 VAL A O 1
ATOM 2651 N N . LEU A 1 327 ? -8.148 3.42 -2.725 1 98.25 327 LEU A N 1
ATOM 2652 C CA . LEU A 1 327 ? -7.523 4.031 -1.558 1 98.25 327 LEU A CA 1
ATOM 2653 C C . LEU A 1 327 ? -6.871 2.977 -0.671 1 98.25 327 LEU A C 1
ATOM 2655 O O . LEU A 1 327 ? -7.566 2.158 -0.063 1 98.25 327 LEU A O 1
ATOM 2659 N N . TYR A 1 328 ? -5.551 2.99 -0.669 1 98.5 328 TYR A N 1
ATOM 2660 C CA . TYR A 1 328 ? -4.805 1.993 0.089 1 98.5 328 TYR A CA 1
ATOM 2661 C C . TYR A 1 328 ? -4.711 2.383 1.56 1 98.5 328 TYR A C 1
ATOM 2663 O O . TYR A 1 328 ? -4.703 3.57 1.894 1 98.5 328 TYR A O 1
ATOM 2671 N N . PHE A 1 329 ? -4.633 1.373 2.42 1 98.06 329 PHE A N 1
ATOM 2672 C CA . PHE A 1 329 ? -4.453 1.603 3.848 1 98.06 329 PHE A CA 1
ATOM 2673 C C . PHE A 1 329 ? -3.541 0.544 4.457 1 98.06 329 PHE A C 1
ATOM 2675 O O . PHE A 1 329 ? -3.352 -0.527 3.875 1 98.06 329 PHE A O 1
ATOM 2682 N N . ASN A 1 330 ? -2.93 0.879 5.59 1 96.62 330 ASN A N 1
ATOM 2683 C CA . ASN A 1 330 ? -2.262 -0.1 6.441 1 96.62 330 ASN A CA 1
ATOM 2684 C C . ASN A 1 330 ? -3.256 -1.081 7.055 1 96.62 330 ASN A C 1
ATOM 2686 O O . ASN A 1 330 ? -4.031 -0.715 7.941 1 96.62 330 ASN A O 1
ATOM 2690 N N . PRO A 1 331 ? -3.244 -2.301 6.598 1 95.56 331 PRO A N 1
ATOM 2691 C CA . PRO A 1 331 ? -4.27 -3.238 7.062 1 95.56 331 PRO A CA 1
ATOM 2692 C C . PRO A 1 331 ? -4.102 -3.615 8.531 1 95.56 331 PRO A C 1
ATOM 2694 O O . PRO A 1 331 ? -4.984 -4.246 9.117 1 95.56 331 PRO A O 1
ATOM 2697 N N . PHE A 1 332 ? -3.025 -3.211 9.133 1 91.5 332 PHE A N 1
ATOM 2698 C CA . PHE A 1 332 ? -2.805 -3.504 10.539 1 91.5 332 PHE A CA 1
ATOM 2699 C C . PHE A 1 332 ? -3.236 -2.33 11.414 1 91.5 332 PHE A C 1
ATOM 2701 O O . PHE A 1 332 ? -3.229 -2.424 12.641 1 91.5 332 PHE A O 1
ATOM 2708 N N . SER A 1 333 ? -3.617 -1.256 10.812 1 93.38 333 SER A N 1
ATOM 2709 C CA . SER A 1 333 ? -3.977 -0.039 11.531 1 93.38 333 SER A CA 1
ATOM 2710 C C . SER A 1 333 ? -5.477 0.229 11.453 1 93.38 333 SER A C 1
ATOM 2712 O O . SER A 1 333 ? -5.98 0.644 10.406 1 93.38 333 SER A O 1
ATOM 2714 N N . LEU A 1 334 ? -6.191 0.083 12.578 1 94.62 334 LEU A N 1
ATOM 2715 C CA . LEU A 1 334 ? -7.613 0.414 12.609 1 94.62 334 LEU A CA 1
ATOM 2716 C C . LEU A 1 334 ? -7.836 1.877 12.242 1 94.62 334 LEU A C 1
ATOM 2718 O O . LEU A 1 334 ? -8.789 2.203 11.523 1 94.62 334 LEU A O 1
ATOM 2722 N N . ASP A 1 335 ? -6.934 2.711 12.695 1 95.19 335 ASP A N 1
ATOM 2723 C CA . ASP A 1 335 ? -7.066 4.141 12.438 1 95.19 335 ASP A CA 1
ATOM 2724 C C . ASP A 1 335 ? -6.992 4.441 10.945 1 95.19 335 ASP A C 1
ATOM 2726 O O . ASP A 1 335 ? -7.809 5.203 10.422 1 95.19 335 ASP A O 1
ATOM 2730 N N . GLU A 1 336 ? -6.039 3.865 10.305 1 97 336 GLU A N 1
ATOM 2731 C CA . GLU A 1 336 ? -5.91 4.164 8.883 1 97 336 GLU A CA 1
ATOM 2732 C C . GLU A 1 336 ? -7.082 3.592 8.086 1 97 336 GLU A C 1
ATOM 2734 O O . GLU A 1 336 ? -7.516 4.184 7.098 1 97 336 GLU A O 1
ATOM 2739 N N . ILE A 1 337 ? -7.586 2.391 8.5 1 98.25 337 ILE A N 1
ATOM 2740 C CA . ILE A 1 337 ? -8.797 1.858 7.883 1 98.25 337 ILE A CA 1
ATOM 2741 C C . ILE A 1 337 ? -9.945 2.852 8.055 1 98.25 337 ILE A C 1
ATOM 2743 O O . ILE A 1 337 ? -10.633 3.189 7.09 1 98.25 337 ILE A O 1
ATOM 2747 N N . LYS A 1 338 ? -10.109 3.363 9.227 1 98.38 338 LYS A N 1
ATOM 2748 C CA . LYS A 1 338 ? -11.172 4.328 9.508 1 98.38 338 LYS A CA 1
ATOM 2749 C C . LYS A 1 338 ? -10.984 5.605 8.695 1 98.38 338 LYS A C 1
ATOM 2751 O O . LYS A 1 338 ? -11.961 6.168 8.188 1 98.38 338 LYS A O 1
ATOM 2756 N N . ILE A 1 339 ? -9.781 6.051 8.609 1 97.81 339 ILE A N 1
ATOM 2757 C CA . ILE A 1 339 ? -9.484 7.266 7.855 1 97.81 339 ILE A CA 1
ATOM 2758 C C . ILE A 1 339 ? -9.961 7.109 6.414 1 97.81 339 ILE A C 1
ATOM 2760 O O . ILE A 1 339 ? -10.602 8.008 5.863 1 97.81 339 ILE A O 1
ATOM 2764 N N . ARG A 1 340 ? -9.656 5.957 5.797 1 98.56 340 ARG A N 1
ATOM 2765 C CA . ARG A 1 340 ? -10.062 5.746 4.414 1 98.56 340 ARG A CA 1
ATOM 2766 C C . ARG A 1 340 ? -11.586 5.691 4.293 1 98.56 340 ARG A C 1
ATOM 2768 O O . ARG A 1 340 ? -12.148 6.199 3.324 1 98.56 340 ARG A O 1
ATOM 2775 N N . ILE A 1 341 ? -12.227 5.082 5.262 1 98.44 341 ILE A N 1
ATOM 2776 C CA . ILE A 1 341 ? -13.688 5 5.254 1 98.44 341 ILE A CA 1
ATOM 2777 C C . ILE A 1 341 ? -14.281 6.406 5.332 1 98.44 341 ILE A C 1
ATOM 2779 O O . ILE A 1 341 ? -15.164 6.754 4.555 1 98.44 341 ILE A O 1
ATOM 2783 N N . ILE A 1 342 ? -13.758 7.219 6.164 1 95.94 342 ILE A N 1
ATOM 2784 C CA . ILE A 1 342 ? -14.266 8.57 6.379 1 95.94 342 ILE A CA 1
ATOM 2785 C C . ILE A 1 342 ? -13.984 9.422 5.145 1 95.94 342 ILE A C 1
ATOM 2787 O O . ILE A 1 342 ? -14.797 10.273 4.773 1 95.94 342 ILE A O 1
ATOM 2791 N N . GLN A 1 343 ? -12.898 9.211 4.508 1 95.62 343 GLN A N 1
ATOM 2792 C CA . GLN A 1 343 ? -12.539 9.961 3.309 1 95.62 343 GLN A CA 1
ATOM 2793 C C . GLN A 1 343 ? -13.609 9.805 2.23 1 95.62 343 GLN A C 1
ATOM 2795 O O . GLN A 1 343 ? -13.867 10.742 1.464 1 95.62 343 GLN A O 1
ATOM 2800 N N . LEU A 1 344 ? -14.242 8.695 2.166 1 95.62 344 LEU A N 1
ATOM 2801 C CA . LEU A 1 344 ? -15.195 8.406 1.101 1 95.62 344 LEU A CA 1
ATOM 2802 C C . LEU A 1 344 ? -16.5 9.156 1.327 1 95.62 344 LEU A C 1
ATOM 2804 O O . LEU A 1 344 ? -17.359 9.203 0.442 1 95.62 344 LEU A O 1
ATOM 2808 N N . GLU A 1 345 ? -16.641 9.758 2.504 1 90.38 345 GLU A N 1
ATOM 2809 C CA . GLU A 1 345 ? -17.812 10.57 2.754 1 90.38 345 GLU A CA 1
ATOM 2810 C C . GLU A 1 345 ? -17.797 11.852 1.92 1 90.38 345 GLU A C 1
ATOM 2812 O O . GLU A 1 345 ? -18.828 12.5 1.74 1 90.38 345 GLU A O 1
ATOM 2817 N N . ASN A 1 346 ? -16.625 12.211 1.499 1 89.62 346 ASN A N 1
ATOM 2818 C CA . ASN A 1 346 ? -16.531 13.312 0.542 1 89.62 346 ASN A CA 1
ATOM 2819 C C . ASN A 1 346 ? -17.047 12.906 -0.832 1 89.62 346 ASN A C 1
ATOM 2821 O O . ASN A 1 346 ? -16.453 12.078 -1.513 1 89.62 346 ASN A O 1
ATOM 2825 N N . LYS A 1 347 ? -18.047 13.586 -1.286 1 92.19 347 LYS A N 1
ATOM 2826 C CA . LYS A 1 347 ? -18.734 13.195 -2.508 1 92.19 347 LYS A CA 1
ATOM 2827 C C . LYS A 1 347 ? -17.828 13.344 -3.729 1 92.19 347 LYS A C 1
ATOM 2829 O O . LYS A 1 347 ? -17.906 12.531 -4.656 1 92.19 347 LYS A O 1
ATOM 2834 N N . VAL A 1 348 ? -17.047 14.32 -3.691 1 92.75 348 VAL A N 1
ATOM 2835 C CA . VAL A 1 348 ? -16.141 14.555 -4.82 1 92.75 348 VAL A CA 1
ATOM 2836 C C . VAL A 1 348 ? -15.133 13.414 -4.918 1 92.75 348 VAL A C 1
ATOM 2838 O O . VAL A 1 348 ? -14.898 12.875 -6.004 1 92.75 348 VAL A O 1
ATOM 2841 N N . LEU A 1 349 ? -14.602 13.047 -3.814 1 94.31 349 LEU A N 1
ATOM 2842 C CA . LEU A 1 349 ? -13.648 11.945 -3.795 1 94.31 349 LEU A CA 1
ATOM 2843 C C . LEU A 1 349 ? -14.328 10.633 -4.164 1 94.31 349 LEU A C 1
ATOM 2845 O O . LEU A 1 349 ? -13.758 9.812 -4.891 1 94.31 349 LEU A O 1
ATOM 2849 N N . TYR A 1 350 ? -15.531 10.445 -3.684 1 96.12 350 TYR A N 1
ATOM 2850 C CA . TYR A 1 350 ? -16.297 9.234 -3.977 1 96.12 350 TYR A CA 1
ATOM 2851 C C . TYR A 1 350 ? -16.484 9.055 -5.48 1 96.12 350 TYR A C 1
ATOM 2853 O O . TYR A 1 350 ? -16.203 7.984 -6.023 1 96.12 350 TYR A O 1
ATOM 2861 N N . GLU A 1 351 ? -16.859 10.117 -6.137 1 96.69 351 GLU A N 1
ATOM 2862 C CA . GLU A 1 351 ? -17.109 10.047 -7.57 1 96.69 351 GLU A CA 1
ATOM 2863 C C . GLU A 1 351 ? -15.812 9.852 -8.352 1 96.69 351 GLU A C 1
ATOM 2865 O O . GLU A 1 351 ? -15.789 9.148 -9.367 1 96.69 351 GLU A O 1
ATOM 2870 N N . ARG A 1 352 ? -14.812 10.469 -7.848 1 96.88 352 ARG A N 1
ATOM 2871 C CA . ARG A 1 352 ? -13.516 10.273 -8.477 1 96.88 352 ARG A CA 1
ATOM 2872 C C . ARG A 1 352 ? -13.07 8.82 -8.383 1 96.88 352 ARG A C 1
ATOM 2874 O O . ARG A 1 352 ? -12.555 8.258 -9.352 1 96.88 352 ARG A O 1
ATOM 2881 N N . GLN A 1 353 ? -13.273 8.227 -7.23 1 97.75 353 GLN A N 1
ATOM 2882 C CA . GLN A 1 353 ? -12.891 6.828 -7.031 1 97.75 353 GLN A CA 1
ATOM 2883 C C . GLN A 1 353 ? -13.742 5.898 -7.895 1 97.75 353 GLN A C 1
ATOM 2885 O O . GLN A 1 353 ? -13.258 4.883 -8.391 1 97.75 353 GLN A O 1
ATOM 2890 N N . ARG A 1 354 ? -14.984 6.258 -8.078 1 97 354 ARG A N 1
ATOM 2891 C CA . ARG A 1 354 ? -15.852 5.477 -8.953 1 97 354 ARG A CA 1
ATOM 2892 C C . ARG A 1 354 ? -15.312 5.473 -10.383 1 97 354 ARG A C 1
ATOM 2894 O O . ARG A 1 354 ? -15.242 4.418 -11.016 1 97 354 ARG A O 1
ATOM 2901 N N . ALA A 1 355 ? -14.953 6.621 -10.82 1 97.81 355 ALA A N 1
ATOM 2902 C CA . ALA A 1 355 ? -14.43 6.754 -12.18 1 97.81 355 ALA A CA 1
ATOM 2903 C C . ALA A 1 355 ? -13.125 5.984 -12.344 1 97.81 355 ALA A C 1
ATOM 2905 O O . ALA A 1 355 ? -12.922 5.297 -13.352 1 97.81 355 ALA A O 1
ATOM 2906 N N . LYS A 1 356 ? -12.266 6.082 -11.375 1 98.12 356 LYS A N 1
ATOM 2907 C CA . LYS A 1 356 ? -10.992 5.371 -11.414 1 98.12 356 LYS A CA 1
ATOM 2908 C C . LYS A 1 356 ? -11.203 3.861 -11.422 1 98.12 356 LYS A C 1
ATOM 2910 O O . LYS A 1 356 ? -10.461 3.129 -12.086 1 98.12 356 LYS A O 1
ATOM 2915 N N . SER A 1 357 ? -12.164 3.432 -10.648 1 97.75 357 SER A N 1
ATOM 2916 C CA . SER A 1 357 ? -12.477 2.008 -10.602 1 97.75 357 SER A CA 1
ATOM 2917 C C . SER A 1 357 ? -12.852 1.478 -11.984 1 97.75 357 SER A C 1
ATOM 2919 O O . SER A 1 357 ? -12.312 0.462 -12.43 1 97.75 357 SER A O 1
ATOM 2921 N N . LEU A 1 358 ? -13.695 2.178 -12.656 1 96.5 358 LEU A N 1
ATOM 2922 C CA . LEU A 1 358 ? -14.148 1.752 -13.977 1 96.5 358 LEU A CA 1
ATOM 2923 C C . LEU A 1 358 ? -12.992 1.747 -14.969 1 96.5 358 LEU A C 1
ATOM 2925 O O . LEU A 1 358 ? -12.82 0.787 -15.719 1 96.5 358 LEU A O 1
ATOM 2929 N N . GLU A 1 359 ? -12.211 2.783 -14.922 1 97.94 359 GLU A N 1
ATOM 2930 C CA . GLU A 1 359 ? -11.078 2.898 -15.836 1 97.94 359 GLU A CA 1
ATOM 2931 C C . GLU A 1 359 ? -10.07 1.776 -15.609 1 97.94 359 GLU A C 1
ATOM 2933 O O . GLU A 1 359 ? -9.57 1.183 -16.562 1 97.94 359 GLU A O 1
ATOM 2938 N N . ARG A 1 360 ? -9.773 1.516 -14.406 1 98.25 360 ARG A N 1
ATOM 2939 C CA . ARG A 1 360 ? -8.797 0.484 -14.078 1 98.25 360 ARG A CA 1
ATOM 2940 C C . ARG A 1 360 ? -9.32 -0.902 -14.445 1 98.25 360 ARG A C 1
ATOM 2942 O O . ARG A 1 360 ? -8.57 -1.746 -14.938 1 98.25 360 ARG A O 1
ATOM 2949 N N . TYR A 1 361 ? -10.57 -1.1 -14.164 1 96.62 361 TYR A N 1
ATOM 2950 C CA . TYR A 1 361 ? -11.18 -2.373 -14.547 1 96.62 361 TYR A CA 1
ATOM 2951 C C . TYR A 1 361 ? -11.023 -2.629 -16.031 1 96.62 361 TYR A C 1
ATOM 2953 O O . TYR A 1 361 ? -10.625 -3.723 -16.453 1 96.62 361 TYR A O 1
ATOM 2961 N N . ASP A 1 362 ? -11.305 -1.644 -16.797 1 96.62 362 ASP A N 1
ATOM 2962 C CA . ASP A 1 362 ? -11.203 -1.774 -18.25 1 96.62 362 ASP A CA 1
ATOM 2963 C C . ASP A 1 362 ? -9.773 -2.094 -18.672 1 96.62 362 ASP A C 1
ATOM 2965 O O . ASP A 1 362 ? -9.547 -2.965 -19.516 1 96.62 362 ASP A O 1
ATOM 2969 N N . PHE A 1 363 ? -8.914 -1.473 -18.062 1 97.5 363 PHE A N 1
ATOM 2970 C CA . PHE A 1 363 ? -7.508 -1.678 -18.391 1 97.5 363 PHE A CA 1
ATOM 2971 C C . PHE A 1 363 ? -7.074 -3.098 -18.062 1 97.5 363 PHE A C 1
ATOM 2973 O O . PHE A 1 363 ? -6.473 -3.785 -18.875 1 97.5 363 PHE A O 1
ATOM 2980 N N . ILE A 1 364 ? -7.348 -3.537 -16.875 1 97.81 364 ILE A N 1
ATOM 2981 C CA . ILE A 1 364 ? -6.883 -4.836 -16.391 1 97.81 364 ILE A CA 1
ATOM 2982 C C . ILE A 1 364 ? -7.59 -5.949 -17.156 1 97.81 36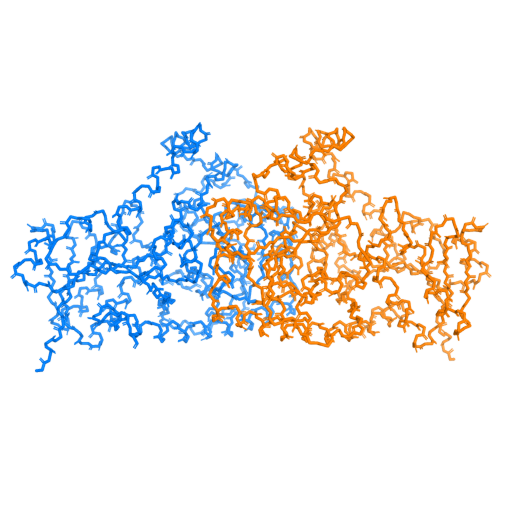4 ILE A C 1
ATOM 2984 O O . ILE A 1 364 ? -6.977 -6.969 -17.5 1 97.81 364 ILE A O 1
ATOM 2988 N N . THR A 1 365 ? -8.867 -5.762 -17.422 1 96 365 THR A N 1
ATOM 2989 C CA . THR A 1 365 ? -9.609 -6.793 -18.125 1 96 365 THR A CA 1
ATOM 2990 C C . THR A 1 365 ? -9.062 -6.973 -19.547 1 96 365 THR A C 1
ATOM 2992 O O . THR A 1 365 ? -9.039 -8.086 -20.078 1 96 365 THR A O 1
ATOM 2995 N N . ALA A 1 366 ? -8.633 -5.914 -20.141 1 96.81 366 ALA A N 1
ATOM 2996 C CA . ALA A 1 366 ? -7.984 -6.016 -21.453 1 96.81 366 ALA A CA 1
ATOM 2997 C C . ALA A 1 366 ? -6.695 -6.832 -21.359 1 96.81 366 ALA A C 1
ATOM 2999 O O . ALA A 1 366 ? -6.438 -7.688 -22.203 1 96.81 366 ALA A O 1
ATOM 3000 N N . CYS A 1 367 ? -5.941 -6.594 -20.344 1 97.38 367 CYS A N 1
ATOM 3001 C CA . CYS A 1 367 ? -4.723 -7.359 -20.125 1 97.38 367 CYS A CA 1
ATOM 3002 C C . CYS A 1 367 ? -5.039 -8.836 -19.891 1 97.38 367 CYS A C 1
ATOM 3004 O O . CYS A 1 367 ? -4.367 -9.711 -20.438 1 97.38 367 CYS A O 1
ATOM 3006 N N . GLN A 1 368 ? -6.043 -9.047 -19.094 1 97.5 368 GLN A N 1
ATOM 3007 C CA . GLN A 1 368 ? -6.441 -10.414 -18.766 1 97.5 368 GLN A CA 1
ATOM 3008 C C . GLN A 1 368 ? -6.836 -11.188 -20.016 1 97.5 368 GLN A C 1
ATOM 3010 O O . GLN A 1 368 ? -6.488 -12.359 -20.172 1 97.5 368 GLN A O 1
ATOM 3015 N N . LYS A 1 369 ? -7.566 -10.547 -20.875 1 96.06 369 LYS A N 1
ATOM 3016 C CA . LYS A 1 369 ? -8.008 -11.188 -22.109 1 96.06 369 LYS A CA 1
ATOM 3017 C C . LYS A 1 369 ? -6.82 -11.578 -22.984 1 96.06 369 LYS A C 1
ATOM 3019 O O . LYS A 1 369 ? -6.738 -12.711 -23.453 1 96.06 369 LYS A O 1
ATOM 3024 N N . GLU A 1 370 ? -5.953 -10.688 -23.156 1 97.06 370 GLU A N 1
ATOM 3025 C CA . GLU A 1 370 ? -4.754 -10.961 -23.953 1 97.06 370 GLU A CA 1
ATOM 3026 C C . GLU A 1 370 ? -3.906 -12.055 -23.312 1 97.06 370 GLU A C 1
ATOM 3028 O O . GLU A 1 370 ? -3.42 -12.953 -24 1 97.06 370 GLU A O 1
ATOM 3033 N N . ASP A 1 371 ? -3.754 -12.008 -22.047 1 97.69 371 ASP A N 1
ATOM 3034 C CA . ASP A 1 371 ? -2.918 -12.953 -21.328 1 97.69 371 ASP A CA 1
ATOM 3035 C C . ASP A 1 371 ? -3.52 -14.359 -21.359 1 97.69 371 ASP A C 1
ATOM 3037 O O . ASP A 1 371 ? -2.791 -15.352 -21.391 1 97.69 371 ASP A O 1
ATOM 3041 N N . LEU A 1 372 ? -4.84 -14.406 -21.297 1 97.31 372 LEU A N 1
ATOM 3042 C CA . LEU A 1 372 ? -5.492 -15.711 -21.359 1 97.31 372 LEU A CA 1
ATOM 3043 C C . LEU A 1 372 ? -5.172 -16.422 -22.656 1 97.31 372 LEU A C 1
ATOM 3045 O O . LEU A 1 372 ? -4.871 -17.625 -22.656 1 97.31 372 LEU A O 1
ATOM 3049 N N . GLU A 1 373 ? -5.148 -15.766 -23.734 1 96.56 373 GLU A N 1
ATOM 3050 C CA . GLU A 1 373 ? -4.809 -16.359 -25.031 1 96.56 373 GLU A CA 1
ATOM 3051 C C . GLU A 1 373 ? -3.348 -16.781 -25.078 1 96.56 373 GLU A C 1
ATOM 3053 O O . GLU A 1 373 ? -3.035 -17.891 -25.516 1 96.56 373 GLU A O 1
ATOM 3058 N N . LYS A 1 374 ? -2.516 -15.914 -24.594 1 97 374 LYS A N 1
ATOM 3059 C CA . LYS A 1 374 ? -1.09 -16.234 -24.547 1 97 374 LYS A CA 1
ATOM 3060 C C . LYS A 1 374 ? -0.821 -17.422 -23.641 1 97 374 LYS A C 1
ATOM 3062 O O . LYS A 1 374 ? 0.077 -18.219 -23.906 1 97 374 LYS A O 1
ATOM 3067 N N . PHE A 1 375 ? -1.567 -17.484 -22.641 1 97.31 375 PHE A N 1
ATOM 3068 C CA . PHE A 1 375 ? -1.375 -18.562 -21.672 1 97.31 375 PHE A CA 1
ATOM 3069 C C . PHE A 1 375 ? -1.739 -19.906 -22.281 1 97.31 375 PHE A C 1
ATOM 3071 O O . PHE A 1 375 ? -1.029 -20.891 -22.078 1 97.31 375 PHE A O 1
ATOM 3078 N N . VAL A 1 376 ? -2.824 -19.938 -22.953 1 97.38 376 VAL A N 1
ATOM 3079 C CA . VAL A 1 376 ? -3.205 -21.188 -23.609 1 97.38 376 VAL A CA 1
ATOM 3080 C C . VAL A 1 376 ? -2.105 -21.609 -24.578 1 97.38 376 VAL A C 1
ATOM 3082 O O . VAL A 1 376 ? -1.745 -22.797 -24.641 1 97.38 376 VAL A O 1
ATOM 3085 N N . ARG A 1 377 ? -1.58 -20.672 -25.25 1 95.94 377 ARG A N 1
ATOM 3086 C CA . ARG A 1 377 ? -0.462 -20.984 -26.141 1 95.94 377 ARG A CA 1
ATOM 3087 C C . ARG A 1 377 ? 0.733 -21.516 -25.359 1 95.94 377 ARG A C 1
ATOM 3089 O O . ARG A 1 377 ? 1.419 -22.438 -25.797 1 95.94 377 ARG A O 1
ATOM 3096 N N . PHE A 1 378 ? 0.977 -20.922 -24.266 1 96.38 378 PHE A N 1
ATOM 3097 C CA . PHE A 1 378 ? 2.07 -21.344 -23.391 1 96.38 378 PHE A CA 1
ATOM 3098 C C . PHE A 1 378 ? 1.882 -22.781 -22.953 1 96.38 378 PHE A C 1
ATOM 3100 O O . PHE A 1 378 ? 2.844 -23.547 -22.891 1 96.38 378 PHE A O 1
ATOM 3107 N N . ILE A 1 379 ? 0.655 -23.125 -22.578 1 96.75 379 ILE A N 1
ATOM 3108 C CA . ILE A 1 379 ? 0.374 -24.484 -22.125 1 96.75 379 ILE A CA 1
ATOM 3109 C C . ILE A 1 379 ? 0.754 -25.469 -23.219 1 96.75 379 ILE A C 1
ATOM 3111 O O . ILE A 1 379 ? 1.443 -26.469 -22.953 1 96.75 379 ILE A O 1
ATOM 3115 N N . TYR A 1 380 ? 0.476 -25.25 -24.469 1 96.44 380 TYR A N 1
ATOM 3116 C CA . TYR A 1 380 ? 0.621 -26.203 -25.547 1 96.44 380 TYR A CA 1
ATOM 3117 C C . TYR A 1 380 ? 2.004 -26.125 -26.172 1 96.44 380 TYR A C 1
ATOM 3119 O O . TYR A 1 380 ? 2.572 -27.125 -26.594 1 96.44 380 TYR A O 1
ATOM 3127 N N . ASN A 1 381 ? 2.539 -24.891 -26.234 1 91.44 381 ASN A N 1
ATOM 3128 C CA . ASN A 1 381 ? 3.727 -24.688 -27.062 1 91.44 381 ASN A CA 1
ATOM 3129 C C . ASN A 1 381 ? 4.941 -24.312 -26.219 1 91.44 381 ASN A C 1
ATOM 3131 O O . ASN A 1 381 ? 6.074 -24.344 -26.688 1 91.44 381 ASN A O 1
ATOM 3135 N N . GLY A 1 382 ? 4.719 -24 -25 1 86.19 382 GLY A N 1
ATOM 3136 C CA . GLY A 1 382 ? 5.82 -23.516 -24.188 1 86.19 382 GLY A CA 1
ATOM 3137 C C . GLY A 1 382 ? 6.105 -22.031 -24.359 1 86.19 382 GLY A C 1
ATOM 3138 O O . GLY A 1 382 ? 5.309 -21.312 -24.969 1 86.19 382 GLY A O 1
ATOM 3139 N N . PRO A 1 383 ? 7.172 -21.531 -23.594 1 72.75 383 PRO A N 1
ATOM 3140 C CA . PRO A 1 383 ? 7.488 -20.094 -23.656 1 72.75 383 PRO A CA 1
ATOM 3141 C C . PRO A 1 383 ? 7.852 -19.625 -25.062 1 72.75 383 PRO A C 1
ATOM 3143 O O . PRO A 1 383 ? 8.445 -20.391 -25.844 1 72.75 383 PRO A O 1
ATOM 3146 N N . LEU A 1 384 ? 6.973 -18.75 -25.703 1 55.38 384 LEU A N 1
ATOM 3147 C CA . LEU A 1 384 ? 7.379 -18.234 -27.016 1 55.38 384 LEU A CA 1
ATOM 3148 C C . LEU A 1 384 ? 8.789 -17.641 -26.953 1 55.38 384 LEU A C 1
ATOM 3150 O O . LEU A 1 384 ? 9.102 -16.875 -26.047 1 55.38 384 LEU A O 1
ATOM 3154 N N . ILE A 1 385 ? 9.766 -18.344 -27.375 1 42.44 385 ILE A N 1
ATOM 3155 C CA . ILE A 1 385 ? 10.984 -17.609 -27.703 1 42.44 385 ILE A CA 1
ATOM 3156 C C . ILE A 1 385 ? 10.641 -16.406 -28.594 1 42.44 385 ILE A C 1
ATOM 3158 O O . ILE A 1 385 ? 9.852 -16.531 -29.531 1 42.44 385 ILE A O 1
ATOM 3162 N N . MET B 1 1 ? -10.961 50.688 -0.849 1 40.06 1 MET B N 1
ATOM 3163 C CA . MET B 1 1 ? -10.094 49.688 -1.438 1 40.06 1 MET B CA 1
ATOM 3164 C C . MET B 1 1 ? -9.57 48.719 -0.37 1 40.06 1 MET B C 1
ATOM 3166 O O . MET B 1 1 ? -8.938 49.156 0.595 1 40.06 1 MET B O 1
ATOM 3170 N N . ASP B 1 2 ? -10.164 47.688 -0.194 1 56.09 2 ASP B N 1
ATOM 3171 C CA . ASP B 1 2 ? -9.992 46.844 0.983 1 56.09 2 ASP B CA 1
ATOM 3172 C C . ASP B 1 2 ? -8.516 46.5 1.217 1 56.09 2 ASP B C 1
ATOM 3174 O O . ASP B 1 2 ? -7.828 46.062 0.306 1 56.09 2 ASP B O 1
ATOM 3178 N N . LYS B 1 3 ? -7.852 47.188 2.082 1 75.31 3 LYS B N 1
ATOM 3179 C CA . LYS B 1 3 ? -6.434 47.094 2.422 1 75.31 3 LYS B CA 1
ATOM 3180 C C . LYS B 1 3 ? -6.027 45.625 2.611 1 75.31 3 LYS B C 1
ATOM 3182 O O . LYS B 1 3 ? -6.773 44.844 3.195 1 75.31 3 LYS B O 1
ATOM 3187 N N . GLU B 1 4 ? -5.004 45.188 1.81 1 87.25 4 GLU B N 1
ATOM 3188 C CA . GLU B 1 4 ? -4.473 43.844 1.957 1 87.25 4 GLU B CA 1
ATOM 3189 C C . GLU B 1 4 ? -4.102 43.562 3.408 1 87.25 4 GLU B C 1
ATOM 3191 O O . GLU B 1 4 ? -3.516 44.406 4.086 1 87.25 4 GLU B O 1
ATOM 3196 N N . LYS B 1 5 ? -4.504 42.5 3.822 1 94.38 5 LYS B N 1
ATOM 3197 C CA . LYS B 1 5 ? -4.199 42.062 5.188 1 94.38 5 LYS B CA 1
ATOM 3198 C C . LYS B 1 5 ? -2.695 41.938 5.391 1 94.38 5 LYS B C 1
ATOM 3200 O O . LYS B 1 5 ? -1.978 41.5 4.484 1 94.38 5 LYS B O 1
ATOM 3205 N N . SER B 1 6 ? -2.268 42.312 6.566 1 97.12 6 SER B N 1
ATOM 3206 C CA . SER B 1 6 ? -0.869 42.125 6.945 1 97.12 6 SER B CA 1
ATOM 3207 C C . SER B 1 6 ? -0.639 40.781 7.609 1 97.12 6 SER B C 1
ATOM 3209 O O . SER B 1 6 ? -1.439 40.344 8.438 1 97.12 6 SER B O 1
ATOM 3211 N N . VAL B 1 7 ? 0.462 40.125 7.168 1 98.25 7 VAL B N 1
ATOM 3212 C CA . VAL B 1 7 ? 0.764 38.781 7.707 1 98.25 7 VAL B CA 1
ATOM 3213 C C . VAL B 1 7 ? 2.086 38.844 8.477 1 98.25 7 VAL B C 1
ATOM 3215 O O . VAL B 1 7 ? 3.076 39.375 7.984 1 98.25 7 VAL B O 1
ATOM 3218 N N . LEU B 1 8 ? 2.094 38.375 9.688 1 98.25 8 LEU B N 1
ATOM 3219 C CA . LEU B 1 8 ? 3.324 38 10.383 1 98.25 8 LEU B CA 1
ATOM 3220 C C . LEU B 1 8 ? 3.689 36.531 10.133 1 98.25 8 LEU B C 1
ATOM 3222 O O . LEU B 1 8 ? 2.986 35.625 10.586 1 98.25 8 LEU B O 1
ATOM 3226 N N . TYR B 1 9 ? 4.758 36.344 9.406 1 98.19 9 TYR B N 1
ATOM 3227 C CA . TYR B 1 9 ? 5.207 35 9.023 1 98.19 9 TYR B CA 1
ATOM 3228 C C . TYR B 1 9 ? 6.18 34.438 10.047 1 98.19 9 TYR B C 1
ATOM 3230 O O . TYR B 1 9 ? 7.234 35.031 10.305 1 98.19 9 TYR B O 1
ATOM 3238 N N . ASN B 1 10 ? 5.902 33.312 10.586 1 96.88 10 ASN B N 1
ATOM 3239 C CA . ASN B 1 10 ? 6.738 32.688 11.594 1 96.88 10 ASN B CA 1
ATOM 3240 C C . ASN B 1 10 ? 7.871 31.875 10.961 1 96.88 10 ASN B C 1
ATOM 3242 O O . ASN B 1 10 ? 7.867 30.656 11.016 1 96.88 10 ASN B O 1
ATOM 3246 N N . LEU B 1 11 ? 8.875 32.469 10.555 1 95.69 11 LEU B N 1
ATOM 3247 C CA . LEU B 1 11 ? 10.039 31.828 9.977 1 95.69 11 LEU B CA 1
ATOM 3248 C C . LEU B 1 11 ? 10.828 31.078 11.039 1 95.69 11 LEU B C 1
ATOM 3250 O O . LEU B 1 11 ? 11.578 30.141 10.734 1 95.69 11 LEU B O 1
ATOM 3254 N N . ALA B 1 12 ? 10.648 31.438 12.242 1 92.31 12 ALA B N 1
ATOM 3255 C CA . ALA B 1 12 ? 11.336 30.797 13.359 1 92.31 12 ALA B CA 1
ATOM 3256 C C . ALA B 1 12 ? 11.008 29.297 13.414 1 92.31 12 ALA B C 1
ATOM 3258 O O . ALA B 1 12 ? 11.82 28.5 13.859 1 92.31 12 ALA B O 1
ATOM 3259 N N . ALA B 1 13 ? 9.844 28.984 12.914 1 90.69 13 ALA B N 1
ATOM 3260 C CA . ALA B 1 13 ? 9.391 27.594 12.938 1 90.69 13 ALA B CA 1
ATOM 3261 C C . ALA B 1 13 ? 10.203 26.75 11.969 1 90.69 13 ALA B C 1
ATOM 3263 O O . ALA B 1 13 ? 10.148 25.516 12.023 1 90.69 13 ALA B O 1
ATOM 3264 N N . THR B 1 14 ? 10.891 27.281 11.039 1 88.62 14 THR B N 1
ATOM 3265 C CA . THR B 1 14 ? 11.68 26.562 10.047 1 88.62 14 THR B CA 1
ATOM 3266 C C . THR B 1 14 ? 13.117 26.375 10.539 1 88.62 14 THR B C 1
ATOM 3268 O O . THR B 1 14 ? 13.883 25.625 9.938 1 88.62 14 THR B O 1
ATOM 3271 N N . GLN B 1 15 ? 13.477 27.078 11.602 1 86.5 15 GLN B N 1
ATOM 3272 C CA . GLN B 1 15 ? 14.836 27.047 12.117 1 86.5 15 GLN B CA 1
ATOM 3273 C C . GLN B 1 15 ? 15.094 25.766 12.914 1 86.5 15 GLN B C 1
ATOM 3275 O O . GLN B 1 15 ? 14.148 25.109 13.359 1 86.5 15 GLN B O 1
ATOM 3280 N N . PRO B 1 16 ? 16.406 25.312 12.836 1 75.38 16 PRO B N 1
ATOM 3281 C CA . PRO B 1 16 ? 16.766 24.031 13.453 1 75.38 16 PRO B CA 1
ATOM 3282 C C . PRO B 1 16 ? 16.281 23.906 14.898 1 75.38 16 PRO B C 1
ATOM 3284 O O . PRO B 1 16 ? 16.203 24.922 15.609 1 75.38 16 PRO B O 1
ATOM 3287 N N . MET B 1 17 ? 15.664 22.812 15.086 1 58.84 17 MET B N 1
ATOM 3288 C CA . MET B 1 17 ? 15.352 22.422 16.453 1 58.84 17 MET B CA 1
ATOM 3289 C C . MET B 1 17 ? 16.391 21.453 17 1 58.84 17 MET B C 1
ATOM 3291 O O . MET B 1 17 ? 17.25 20.984 16.25 1 58.84 17 MET B O 1
ATOM 3295 N N . SER B 1 18 ? 16.297 20.891 18.156 1 54.06 18 SER B N 1
ATOM 3296 C CA . SER B 1 18 ? 17.188 19.984 18.891 1 54.06 18 SER B CA 1
ATOM 3297 C C . SER B 1 18 ? 17.812 18.953 17.953 1 54.06 18 SER B C 1
ATOM 3299 O O . SER B 1 18 ? 17.234 17.891 17.719 1 54.06 18 SER B O 1
ATOM 3301 N N . GLY B 1 19 ? 19 19.219 17.141 1 54.66 19 GLY B N 1
ATOM 3302 C CA . GLY B 1 19 ? 19.891 18.234 16.531 1 54.66 19 GLY B CA 1
ATOM 3303 C C . GLY B 1 19 ? 19.703 18.125 15.031 1 54.66 19 GLY B C 1
ATOM 3304 O O . GLY B 1 19 ? 20.438 17.391 14.359 1 54.66 19 GLY B O 1
ATOM 3305 N N . THR B 1 20 ? 18.578 18.578 14.438 1 58.81 20 THR B N 1
ATOM 3306 C CA . THR B 1 20 ? 18.438 18.453 12.992 1 58.81 20 THR B CA 1
ATOM 3307 C C . THR B 1 20 ? 18.422 19.844 12.328 1 58.81 20 THR B C 1
ATOM 3309 O O . THR B 1 20 ? 17.578 20.672 12.664 1 58.81 20 THR B O 1
ATOM 3312 N N . MET B 1 21 ? 19.453 20.031 11.516 1 57.88 21 MET B N 1
ATOM 3313 C CA . MET B 1 21 ? 19.609 21.328 10.875 1 57.88 21 MET B CA 1
ATOM 3314 C C . MET B 1 21 ? 18.5 21.578 9.875 1 57.88 21 MET B C 1
ATOM 3316 O O . MET B 1 21 ? 18.016 22.703 9.727 1 57.88 21 MET B O 1
ATOM 3320 N N . ARG B 1 22 ? 18.047 20.453 9.18 1 64.06 22 ARG B N 1
ATOM 3321 C CA . ARG B 1 22 ? 17.078 20.609 8.094 1 64.06 22 ARG B CA 1
ATOM 3322 C C . ARG B 1 22 ? 16 19.531 8.156 1 64.06 22 ARG B C 1
ATOM 3324 O O . ARG B 1 22 ? 16.312 18.359 8.422 1 64.06 22 ARG B O 1
ATOM 3331 N N . HIS B 1 23 ? 14.742 19.969 8.125 1 71 23 HIS B N 1
ATOM 3332 C CA . HIS B 1 23 ? 13.633 19.016 8.055 1 71 23 HIS B CA 1
ATOM 3333 C C . HIS B 1 23 ? 12.578 19.469 7.043 1 71 23 HIS B C 1
ATOM 3335 O O . HIS B 1 23 ? 12.586 20.625 6.617 1 71 23 HIS B O 1
ATOM 3341 N N . GLY B 1 24 ? 11.781 18.547 6.625 1 75.44 24 GLY B N 1
ATOM 3342 C CA . GLY B 1 24 ? 10.781 18.797 5.598 1 75.44 24 GLY B CA 1
ATOM 3343 C C . GLY B 1 24 ? 9.891 19.984 5.914 1 75.44 24 GLY B C 1
ATOM 3344 O O . GLY B 1 24 ? 9.57 20.781 5.027 1 75.44 24 GLY B O 1
ATOM 3345 N N . GLY B 1 25 ? 9.602 20.094 7.188 1 79 25 GLY B N 1
ATOM 3346 C CA . GLY B 1 25 ? 8.781 21.219 7.598 1 79 25 GLY B CA 1
ATOM 3347 C C . GLY B 1 25 ? 9.469 22.562 7.43 1 79 25 GLY B C 1
ATOM 3348 O O . GLY B 1 25 ? 8.828 23.562 7.102 1 79 25 GLY B O 1
ATOM 3349 N N . GLY B 1 26 ? 10.727 22.547 7.645 1 84.12 26 GLY B N 1
ATOM 3350 C CA . GLY B 1 26 ? 11.508 23.75 7.445 1 84.12 26 GLY B CA 1
ATOM 3351 C C . GLY B 1 26 ? 11.586 24.188 5.992 1 84.12 26 GLY B C 1
ATOM 3352 O O . GLY B 1 26 ? 11.352 25.344 5.668 1 84.12 26 GLY B O 1
ATOM 3353 N N . ILE B 1 27 ? 11.875 23.188 5.16 1 87 27 ILE B N 1
ATOM 3354 C CA . ILE B 1 27 ? 11.969 23.469 3.729 1 87 27 ILE B CA 1
ATOM 3355 C C . ILE B 1 27 ? 10.617 23.953 3.211 1 87 27 ILE B C 1
ATOM 3357 O O . ILE B 1 27 ? 10.555 24.922 2.441 1 87 27 ILE B O 1
ATOM 3361 N N . TYR B 1 28 ? 9.602 23.391 3.668 1 93.5 28 TYR B N 1
ATOM 3362 C CA . TYR B 1 28 ? 8.242 23.781 3.332 1 93.5 28 TYR B CA 1
ATOM 3363 C C . TYR B 1 28 ? 8.023 25.266 3.615 1 93.5 28 TYR B C 1
ATOM 3365 O O . TYR B 1 28 ? 7.574 26.016 2.74 1 93.5 28 TYR B O 1
ATOM 3373 N N . GLY B 1 29 ? 8.352 25.656 4.789 1 94.88 29 GLY B N 1
ATOM 3374 C CA . GLY B 1 29 ? 8.148 27.031 5.211 1 94.88 29 GLY B CA 1
ATOM 3375 C C . GLY B 1 29 ? 8.953 28.031 4.398 1 94.88 29 GLY B C 1
ATOM 3376 O O . GLY B 1 29 ? 8.469 29.141 4.105 1 94.88 29 GLY B O 1
ATOM 3377 N N . GLU B 1 30 ? 10.109 27.656 4.051 1 93.94 30 GLU B N 1
ATOM 3378 C CA . GLU B 1 30 ? 10.961 28.547 3.266 1 93.94 30 GLU B CA 1
ATOM 3379 C C . GLU B 1 30 ? 10.391 28.766 1.867 1 93.94 30 GLU B C 1
ATOM 3381 O O . GLU B 1 30 ? 10.438 29.875 1.335 1 93.94 30 GLU B O 1
ATOM 3386 N N . ILE B 1 31 ? 9.852 27.734 1.306 1 95.19 31 ILE B N 1
ATOM 3387 C CA . ILE B 1 31 ? 9.305 27.828 -0.044 1 95.19 31 ILE B CA 1
ATOM 3388 C C . ILE B 1 31 ? 8.039 28.688 -0.031 1 95.19 31 ILE B C 1
ATOM 3390 O O . ILE B 1 31 ? 7.832 29.516 -0.926 1 95.19 31 ILE B O 1
ATOM 3394 N N . VAL B 1 32 ? 7.258 28.531 0.956 1 97 32 VAL B N 1
ATOM 3395 C CA . VAL B 1 32 ? 6.035 29.312 1.075 1 97 32 VAL B CA 1
ATOM 3396 C C . VAL B 1 32 ? 6.391 30.797 1.219 1 97 32 VAL B C 1
ATOM 3398 O O . VAL B 1 32 ? 5.801 31.641 0.552 1 97 32 VAL B O 1
ATOM 3401 N N . LEU B 1 33 ? 7.363 31.109 2.066 1 97.44 33 LEU B N 1
ATOM 3402 C CA . LEU B 1 33 ? 7.793 32.5 2.244 1 97.44 33 LEU B CA 1
ATOM 3403 C C . LEU B 1 33 ? 8.297 33.062 0.929 1 97.44 33 LEU B C 1
ATOM 3405 O O . LEU B 1 33 ? 7.961 34.219 0.579 1 97.44 33 LEU B O 1
ATOM 3409 N N . ARG B 1 34 ? 9.094 32.281 0.237 1 96.56 34 ARG B N 1
ATOM 3410 C CA . ARG B 1 34 ? 9.609 32.75 -1.05 1 96.56 34 ARG B CA 1
ATOM 3411 C C . ARG B 1 34 ? 8.477 33.125 -1.995 1 96.56 34 ARG B C 1
ATOM 3413 O O . ARG B 1 34 ? 8.562 34.125 -2.701 1 96.56 34 ARG B O 1
ATOM 3420 N N . LYS B 1 35 ? 7.465 32.312 -2.035 1 97 35 LYS B N 1
ATOM 3421 C CA . LYS B 1 35 ? 6.34 32.562 -2.932 1 97 35 LYS B CA 1
ATOM 3422 C C . LYS B 1 35 ? 5.578 33.812 -2.512 1 97 35 LYS B C 1
ATOM 3424 O O . LYS B 1 35 ? 5.145 34.625 -3.359 1 97 35 LYS B O 1
ATOM 3429 N N . ILE B 1 36 ? 5.383 34.031 -1.251 1 97.81 36 ILE B N 1
ATOM 3430 C CA . ILE B 1 36 ? 4.703 35.188 -0.721 1 97.81 36 ILE B CA 1
ATOM 3431 C C . ILE B 1 36 ? 5.445 36.469 -1.153 1 97.81 36 ILE B C 1
ATOM 3433 O O . ILE B 1 36 ? 4.828 37.406 -1.608 1 97.81 36 ILE B O 1
ATOM 3437 N N . ILE B 1 37 ? 6.73 36.438 -1.03 1 97.69 37 ILE B N 1
ATOM 3438 C CA . ILE B 1 37 ? 7.566 37.562 -1.378 1 97.69 37 ILE B CA 1
ATOM 3439 C C . ILE B 1 37 ? 7.559 37.781 -2.891 1 97.69 37 ILE B C 1
ATOM 3441 O O . ILE B 1 37 ? 7.48 38.906 -3.369 1 97.69 37 ILE B O 1
ATOM 3445 N N . GLU B 1 38 ? 7.648 36.656 -3.617 1 96.44 38 GLU B N 1
ATOM 3446 C CA . GLU B 1 38 ? 7.57 36.719 -5.074 1 96.44 38 GLU B CA 1
ATOM 3447 C C . GLU B 1 38 ? 6.281 37.406 -5.531 1 96.44 38 GLU B C 1
ATOM 3449 O O . GLU B 1 38 ? 6.285 38.156 -6.504 1 96.44 38 GLU B O 1
ATOM 3454 N N . LEU B 1 39 ? 5.223 37.188 -4.801 1 96.12 39 LEU B N 1
ATOM 3455 C CA . LEU B 1 39 ? 3.92 37.719 -5.152 1 96.12 39 LEU B CA 1
ATOM 3456 C C . LEU B 1 39 ? 3.738 39.125 -4.551 1 96.12 39 LEU B C 1
ATOM 3458 O O . LEU B 1 39 ? 2.668 39.719 -4.68 1 96.12 39 LEU B O 1
ATOM 3462 N N . ARG B 1 40 ? 4.68 39.625 -3.828 1 95.81 40 ARG B N 1
ATOM 3463 C CA . ARG B 1 40 ? 4.719 40.938 -3.234 1 95.81 40 ARG B CA 1
ATOM 3464 C C . ARG B 1 40 ? 3.557 41.156 -2.268 1 95.81 40 ARG B C 1
ATOM 3466 O O . ARG B 1 40 ? 2.896 42.188 -2.291 1 95.81 40 ARG B O 1
ATOM 3473 N N . ARG B 1 41 ? 3.311 40.125 -1.534 1 96.12 41 ARG B N 1
ATOM 3474 C CA . ARG B 1 41 ? 2.273 40.25 -0.512 1 96.12 41 ARG B CA 1
ATOM 3475 C C . ARG B 1 41 ? 2.801 40.969 0.727 1 96.12 41 ARG B C 1
ATOM 3477 O O . ARG B 1 41 ? 4.008 40.969 0.984 1 96.12 41 ARG B O 1
ATOM 3484 N N . ASN B 1 42 ? 1.892 41.562 1.474 1 97.19 42 ASN B N 1
ATOM 3485 C CA . ASN B 1 42 ? 2.242 42.281 2.701 1 97.19 42 ASN B CA 1
ATOM 3486 C C . ASN B 1 42 ? 2.641 41.312 3.811 1 97.19 42 ASN B C 1
ATOM 3488 O O . ASN B 1 42 ? 1.794 40.594 4.355 1 97.19 42 ASN B O 1
ATOM 3492 N N . VAL B 1 43 ? 3.963 41.344 4.121 1 98.25 43 VAL B N 1
ATOM 3493 C CA . VAL B 1 43 ? 4.422 40.312 5.07 1 98.25 43 VAL B CA 1
ATOM 3494 C C . VAL B 1 43 ? 5.547 40.906 5.93 1 98.25 43 VAL B C 1
ATOM 3496 O O . VAL B 1 43 ? 6.387 41.656 5.438 1 98.25 43 VAL B O 1
ATOM 3499 N N . THR B 1 44 ? 5.473 40.688 7.18 1 98.12 44 THR B N 1
ATOM 3500 C CA . THR B 1 44 ? 6.559 40.812 8.141 1 98.12 44 THR B CA 1
ATOM 3501 C C . THR B 1 44 ? 7.059 39.438 8.586 1 98.12 44 THR B C 1
ATOM 3503 O O . THR B 1 44 ? 6.262 38.531 8.852 1 98.12 44 THR B O 1
ATOM 3506 N N . VAL B 1 45 ? 8.383 39.281 8.641 1 98.25 45 VAL B N 1
ATOM 3507 C CA . VAL B 1 45 ? 8.938 37.969 8.883 1 98.25 45 VAL B CA 1
ATOM 3508 C C . VAL B 1 45 ? 9.586 37.906 10.266 1 98.25 45 VAL B C 1
ATOM 3510 O O . VAL B 1 45 ? 10.445 38.719 10.586 1 98.25 45 VAL B O 1
ATOM 3513 N N . ALA B 1 46 ? 9.156 36.938 11.039 1 97.25 46 ALA B N 1
ATOM 3514 C CA . ALA B 1 46 ? 9.688 36.75 12.391 1 97.25 46 ALA B CA 1
ATOM 3515 C C . ALA B 1 46 ? 10.711 35.625 12.422 1 97.25 46 ALA B C 1
ATOM 3517 O O . ALA B 1 46 ? 10.477 34.562 11.867 1 97.25 46 ALA B O 1
ATOM 3518 N N . TYR B 1 47 ? 11.82 35.875 13.008 1 95.81 47 TYR B N 1
ATOM 3519 C CA . TYR B 1 47 ? 12.852 34.844 13.188 1 95.81 47 TYR B CA 1
ATOM 3520 C C . TYR B 1 47 ? 13.391 34.875 14.609 1 95.81 47 TYR B C 1
ATOM 3522 O O . TYR B 1 47 ? 13.016 35.719 15.414 1 95.81 47 TYR B O 1
ATOM 3530 N N . ASP B 1 48 ? 14.07 33.812 14.984 1 94.44 48 ASP B N 1
ATOM 3531 C CA . ASP B 1 48 ? 14.719 33.688 16.297 1 94.44 48 ASP B CA 1
ATOM 3532 C C . ASP B 1 48 ? 16.234 33.75 16.156 1 94.44 48 ASP B C 1
ATOM 3534 O O . ASP B 1 48 ? 16.859 32.781 15.727 1 94.44 48 ASP B O 1
ATOM 3538 N N . SER B 1 49 ? 16.797 34.719 16.656 1 92.62 49 SER B N 1
ATOM 3539 C CA . SER B 1 49 ? 18.234 34.938 16.453 1 92.62 49 SER B CA 1
ATOM 3540 C C . SER B 1 49 ? 19.062 33.938 17.266 1 92.62 49 SER B C 1
ATOM 3542 O O . SER B 1 49 ? 20.266 33.844 17.062 1 92.62 49 SER B O 1
ATOM 3544 N N . ARG B 1 50 ? 18.641 33.281 18.219 1 91.38 50 ARG B N 1
ATOM 3545 C CA . ARG B 1 50 ? 19.328 32.312 19.047 1 91.38 50 ARG B CA 1
ATOM 3546 C C . ARG B 1 50 ? 19.609 31.016 18.266 1 91.38 50 ARG B C 1
ATOM 3548 O O . ARG B 1 50 ? 20.406 30.188 18.688 1 91.38 50 ARG B O 1
ATOM 3555 N N . CYS B 1 51 ? 18.797 30.891 17.016 1 88.88 51 CYS B N 1
ATOM 3556 C CA . CYS B 1 51 ? 18.938 29.719 16.172 1 88.88 51 CYS B CA 1
ATOM 3557 C C . CYS B 1 51 ? 19.516 30.078 14.812 1 88.88 51 CYS B C 1
ATOM 3559 O O . CYS B 1 51 ? 19.391 31.219 14.375 1 88.88 51 CYS B O 1
ATOM 3561 N N . TRP B 1 52 ? 20.125 29.078 14.242 1 87.44 52 TRP B N 1
ATOM 3562 C CA . TRP B 1 52 ? 20.641 29.297 12.891 1 87.44 52 TRP B CA 1
ATOM 3563 C C . TRP B 1 52 ? 19.5 29.672 11.93 1 87.44 52 TRP B C 1
ATOM 3565 O O . TRP B 1 52 ? 18.422 29.078 11.977 1 87.44 52 TRP B O 1
ATOM 3575 N N . LEU B 1 53 ? 19.766 30.641 11.172 1 89.38 53 LEU B N 1
ATOM 3576 C CA . LEU B 1 53 ? 18.844 31.078 10.141 1 89.38 53 LEU B CA 1
ATOM 3577 C C . LEU B 1 53 ? 19.453 30.938 8.75 1 89.38 53 LEU B C 1
ATOM 3579 O O . LEU B 1 53 ? 20.594 31.359 8.531 1 89.38 53 LEU B O 1
ATOM 3583 N N . ASN B 1 54 ? 18.781 30.312 7.805 1 87.81 54 ASN B N 1
ATOM 3584 C CA . ASN B 1 54 ? 19.234 30.156 6.43 1 87.81 54 ASN B CA 1
ATOM 3585 C C . ASN B 1 54 ? 19.594 31.5 5.809 1 87.81 54 ASN B C 1
ATOM 3587 O O . ASN B 1 54 ? 18.734 32.375 5.656 1 87.81 54 ASN B O 1
ATOM 3591 N N . PRO B 1 55 ? 20.828 31.672 5.453 1 90.56 55 PRO B N 1
ATOM 3592 C CA . PRO B 1 55 ? 21.266 32.938 4.887 1 90.56 55 PRO B CA 1
ATOM 3593 C C . PRO B 1 55 ? 20.484 33.312 3.631 1 90.56 55 PRO B C 1
ATOM 3595 O O . PRO B 1 55 ? 20.281 34.5 3.361 1 90.56 55 PRO B O 1
ATOM 3598 N N . GLU B 1 56 ? 20.016 32.406 2.918 1 90.62 56 GLU B N 1
ATOM 3599 C CA . GLU B 1 56 ? 19.25 32.688 1.708 1 90.62 56 GLU B CA 1
ATOM 3600 C C . GLU B 1 56 ? 17.938 33.375 2.037 1 90.62 56 GLU B C 1
ATOM 3602 O O . GLU B 1 56 ? 17.438 34.188 1.244 1 90.62 56 GLU B O 1
ATOM 3607 N N . MET B 1 57 ? 17.406 33.062 3.176 1 93.69 57 MET B N 1
ATOM 3608 C CA . MET B 1 57 ? 16.156 33.688 3.586 1 93.69 57 MET B CA 1
ATOM 3609 C C . MET B 1 57 ? 16.375 35.125 4.02 1 93.69 57 MET B C 1
ATOM 3611 O O . MET B 1 57 ? 15.539 36 3.775 1 93.69 57 MET B O 1
ATOM 3615 N N . ILE B 1 58 ? 17.453 35.344 4.645 1 94.69 58 ILE B N 1
ATOM 3616 C CA . ILE B 1 58 ? 17.797 36.688 5.031 1 94.69 58 ILE B CA 1
ATOM 3617 C C . ILE B 1 58 ? 17.969 37.562 3.785 1 94.69 58 ILE B C 1
ATOM 3619 O O . ILE B 1 58 ? 17.375 38.656 3.695 1 94.69 58 ILE B O 1
ATOM 3623 N N . ALA B 1 59 ? 18.781 37.031 2.902 1 96.44 59 ALA B N 1
ATOM 3624 C CA . ALA B 1 59 ? 19.016 37.75 1.653 1 96.44 59 ALA B CA 1
ATOM 3625 C C . ALA B 1 59 ? 17.719 38.031 0.912 1 96.44 59 ALA B C 1
ATOM 3627 O O . ALA B 1 59 ? 17.516 39.094 0.342 1 96.44 59 ALA B O 1
ATOM 3628 N N . LEU B 1 60 ? 16.859 37.031 0.897 1 96.69 60 LEU B N 1
ATOM 3629 C CA . LEU B 1 60 ? 15.57 37.156 0.232 1 96.69 60 LEU B CA 1
ATOM 3630 C C . LEU B 1 60 ? 14.766 38.312 0.815 1 96.69 60 LEU B C 1
ATOM 3632 O O . LEU B 1 60 ? 14.219 39.125 0.071 1 96.69 60 LEU B O 1
ATOM 3636 N N . CYS B 1 61 ? 14.703 38.438 2.117 1 97.44 61 CYS B N 1
ATOM 3637 C CA . CYS B 1 61 ? 13.938 39.469 2.791 1 97.44 61 CYS B CA 1
ATOM 3638 C C . CYS B 1 61 ? 14.57 40.844 2.561 1 97.44 61 CYS B C 1
ATOM 3640 O O . CYS B 1 61 ? 13.883 41.812 2.221 1 97.44 61 CYS B O 1
ATOM 3642 N N . GLU B 1 62 ? 15.852 40.875 2.699 1 96.81 62 GLU B N 1
ATOM 3643 C CA . GLU B 1 62 ? 16.578 42.156 2.529 1 96.81 62 GLU B CA 1
ATOM 3644 C C . GLU B 1 62 ? 16.438 42.656 1.102 1 96.81 62 GLU B C 1
ATOM 3646 O O . GLU B 1 62 ? 16.156 43.844 0.893 1 96.81 62 GLU B O 1
ATOM 3651 N N . ASN B 1 63 ? 16.641 41.781 0.166 1 97.62 63 ASN B N 1
ATOM 3652 C CA . ASN B 1 63 ? 16.594 42.188 -1.242 1 97.62 63 ASN B CA 1
ATOM 3653 C C . ASN B 1 63 ? 15.211 42.656 -1.654 1 97.62 63 ASN B C 1
ATOM 3655 O O . ASN B 1 63 ? 15.055 43.344 -2.664 1 97.62 63 ASN B O 1
ATOM 3659 N N . ASN B 1 64 ? 14.203 42.312 -0.913 1 97.81 64 ASN B N 1
ATOM 3660 C CA . ASN B 1 64 ? 12.836 42.688 -1.274 1 97.81 64 ASN B CA 1
ATOM 3661 C C . ASN B 1 64 ? 12.227 43.656 -0.264 1 97.81 64 ASN B C 1
ATOM 3663 O O . ASN B 1 64 ? 11.008 43.844 -0.239 1 97.81 64 ASN B O 1
ATOM 3667 N N . SER B 1 65 ? 13.023 44.156 0.665 1 97.06 65 SER B N 1
ATOM 3668 C CA . SER B 1 65 ? 12.633 45.156 1.654 1 97.06 65 SER B CA 1
ATOM 3669 C C . SER B 1 65 ? 11.531 44.625 2.568 1 97.06 65 SER B C 1
ATOM 3671 O O . SER B 1 65 ? 10.562 45.344 2.852 1 97.06 65 SER B O 1
ATOM 3673 N N . VAL B 1 66 ? 11.617 43.375 2.865 1 97.88 66 VAL B N 1
ATOM 3674 C CA . VAL B 1 66 ? 10.703 42.75 3.814 1 97.88 66 VAL B CA 1
ATOM 3675 C C . VAL B 1 66 ? 11.266 42.875 5.227 1 97.88 66 VAL B C 1
ATOM 3677 O O . VAL B 1 66 ? 12.438 42.531 5.461 1 97.88 66 VAL B O 1
ATOM 3680 N N . GLU B 1 67 ? 10.477 43.281 6.125 1 97.19 67 GLU B N 1
ATOM 3681 C CA . GLU B 1 67 ? 10.922 43.5 7.496 1 97.19 67 GLU B CA 1
ATOM 3682 C C . GLU B 1 67 ? 11.164 42.188 8.219 1 97.19 67 GLU B C 1
ATOM 3684 O O . GLU B 1 67 ? 10.32 41.312 8.188 1 97.19 67 GLU B O 1
ATOM 3689 N N . LEU B 1 68 ? 12.312 42.125 8.875 1 97.06 68 LEU B N 1
ATOM 3690 C CA . LEU B 1 68 ? 12.656 41.031 9.758 1 97.06 68 LEU B CA 1
ATOM 3691 C C . LEU B 1 68 ? 12.57 41.438 11.219 1 97.06 68 LEU B C 1
ATOM 3693 O O . LEU B 1 68 ? 13.094 42.5 11.594 1 97.06 68 LEU B O 1
ATOM 3697 N N . VAL B 1 69 ? 11.914 40.625 11.984 1 97.19 69 VAL B N 1
ATOM 3698 C CA . VAL B 1 69 ? 11.797 40.938 13.406 1 97.19 69 VAL B CA 1
ATOM 3699 C C . VAL B 1 69 ? 12.32 39.75 14.234 1 97.19 69 VAL B C 1
ATOM 3701 O O . VAL B 1 69 ? 11.961 38.594 13.984 1 97.19 69 VAL B O 1
ATOM 3704 N N . ASP B 1 70 ? 13.094 40.062 15.227 1 96.38 70 ASP B N 1
ATOM 3705 C CA . ASP B 1 70 ? 13.641 39.031 16.109 1 96.38 70 ASP B CA 1
ATOM 3706 C C . ASP B 1 70 ? 12.719 38.781 17.312 1 96.38 70 ASP B C 1
ATOM 3708 O O . ASP B 1 70 ? 12.648 39.594 18.219 1 96.38 70 ASP B O 1
ATOM 3712 N N . ILE B 1 71 ? 12.164 37.688 17.344 1 94.38 71 ILE B N 1
ATOM 3713 C CA . ILE B 1 71 ? 11.141 37.406 18.344 1 94.38 71 ILE B CA 1
ATOM 3714 C C . ILE B 1 71 ? 11.805 37.062 19.672 1 94.38 71 ILE B C 1
ATOM 3716 O O . ILE B 1 71 ? 11.148 37.031 20.719 1 94.38 71 ILE B O 1
ATOM 3720 N N . SER B 1 72 ? 13.078 36.75 19.594 1 93.75 72 SER B N 1
ATOM 3721 C CA . SER B 1 72 ? 13.789 36.5 20.859 1 93.75 72 SER B CA 1
ATOM 3722 C C . SER B 1 72 ? 13.828 37.75 21.703 1 93.75 72 SER B C 1
ATOM 3724 O O . SER B 1 72 ? 14 37.688 22.922 1 93.75 72 SER B O 1
ATOM 3726 N N . GLN B 1 73 ? 13.547 38.906 21.203 1 91.75 73 GLN B N 1
ATOM 3727 C CA . GLN B 1 73 ? 13.641 40.188 21.891 1 91.75 73 GLN B CA 1
ATOM 3728 C C . GLN B 1 73 ? 12.281 40.625 22.422 1 91.75 73 GLN B C 1
ATOM 3730 O O . GLN B 1 73 ? 12.195 41.25 23.469 1 91.75 73 GLN B O 1
ATOM 3735 N N . CYS B 1 74 ? 11.25 40.375 21.766 1 90.75 74 CYS B N 1
ATOM 3736 C CA . CYS B 1 74 ? 9.984 41 22.156 1 90.75 74 CYS B CA 1
ATOM 3737 C C . CYS B 1 74 ? 8.859 39.969 22.125 1 90.75 74 CYS B C 1
ATOM 3739 O O . CYS B 1 74 ? 7.781 40.188 22.688 1 90.75 74 CYS B O 1
ATOM 3741 N N . GLY B 1 75 ? 8.984 38.875 21.484 1 93.31 75 GLY B N 1
ATOM 3742 C CA . GLY B 1 75 ? 7.945 37.844 21.406 1 93.31 75 GLY B CA 1
ATOM 3743 C C . GLY B 1 75 ? 6.953 38.094 20.281 1 93.31 75 GLY B C 1
ATOM 3744 O O . GLY B 1 75 ? 6.832 39.219 19.797 1 93.31 75 GLY B O 1
ATOM 3745 N N . PHE B 1 76 ? 6.141 37.188 19.969 1 96.31 76 PHE B N 1
ATOM 3746 C CA . PHE B 1 76 ? 5.199 37.25 18.859 1 96.31 76 PHE B CA 1
ATOM 3747 C C . PHE B 1 76 ? 4.07 38.219 19.156 1 96.31 76 PHE B C 1
ATOM 3749 O O . PHE B 1 76 ? 3.705 39.031 18.312 1 96.31 76 PHE B O 1
ATOM 3756 N N . GLN B 1 77 ? 3.48 38.125 20.375 1 96.31 77 GLN B N 1
ATOM 3757 C CA . GLN B 1 77 ? 2.324 38.938 20.734 1 96.31 77 GLN B CA 1
ATOM 3758 C C . GLN B 1 77 ? 2.656 40.438 20.656 1 96.31 77 GLN B C 1
ATOM 3760 O O . GLN B 1 77 ? 1.845 41.219 20.172 1 96.31 77 GLN B O 1
ATOM 3765 N N . SER B 1 78 ? 3.812 40.75 21.125 1 96.62 78 SER B N 1
ATOM 3766 C CA . SER B 1 78 ? 4.246 42.156 21.078 1 96.62 78 SER B CA 1
ATOM 3767 C C . SER B 1 78 ? 4.312 42.656 19.641 1 96.62 78 SER B C 1
ATOM 3769 O O . SER B 1 78 ? 3.904 43.781 19.359 1 96.62 78 SER B O 1
ATOM 3771 N N . VAL B 1 79 ? 4.852 41.844 18.766 1 96.94 79 VAL B N 1
ATOM 3772 C CA . VAL B 1 79 ? 4.961 42.219 17.359 1 96.94 79 VAL B CA 1
ATOM 3773 C C . VAL B 1 79 ? 3.564 42.375 16.766 1 96.94 79 VAL B C 1
ATOM 3775 O O . VAL B 1 79 ? 3.299 43.344 16.047 1 96.94 79 VAL B O 1
ATOM 3778 N N . ILE B 1 80 ? 2.656 41.469 17.047 1 97.56 80 ILE B N 1
ATOM 3779 C CA . ILE B 1 80 ? 1.285 41.469 16.547 1 97.56 80 ILE B CA 1
ATOM 3780 C C . ILE B 1 80 ? 0.598 42.781 16.969 1 97.56 80 ILE B C 1
ATOM 3782 O O . ILE B 1 80 ? -0.011 43.438 16.141 1 97.56 80 ILE B O 1
ATOM 3786 N N . ASP B 1 81 ? 0.832 43.125 18.219 1 97.31 81 ASP B N 1
ATOM 3787 C CA . ASP B 1 81 ? 0.159 44.312 18.781 1 97.31 81 ASP B CA 1
ATOM 3788 C C . ASP B 1 81 ? 0.771 45.594 18.234 1 97.31 81 ASP B C 1
ATOM 3790 O O . ASP B 1 81 ? 0.049 46.5 17.828 1 97.31 81 ASP B O 1
ATOM 3794 N N . SER B 1 82 ? 2.045 45.656 18.281 1 96.5 82 SER B N 1
ATOM 3795 C CA . SER B 1 82 ? 2.73 46.875 17.922 1 96.5 82 SER B CA 1
ATOM 3796 C C . SER B 1 82 ? 2.559 47.188 16.438 1 96.5 82 SER B C 1
ATOM 3798 O O . SER B 1 82 ? 2.475 48.344 16.047 1 96.5 82 SER B O 1
ATOM 3800 N N . ARG B 1 83 ? 2.451 46.125 15.602 1 95.5 83 ARG B N 1
ATOM 3801 C CA . ARG B 1 83 ? 2.375 46.344 14.156 1 95.5 83 ARG B CA 1
ATOM 3802 C C . ARG B 1 83 ? 0.945 46.156 13.656 1 95.5 83 ARG B C 1
ATOM 3804 O O . ARG B 1 83 ? 0.685 46.281 12.453 1 95.5 83 ARG B O 1
ATOM 3811 N N . ARG B 1 84 ? 0.033 45.875 14.562 1 96.44 84 ARG B N 1
ATOM 3812 C CA . ARG B 1 84 ? -1.37 45.656 14.227 1 96.44 84 ARG B CA 1
ATOM 3813 C C . ARG B 1 84 ? -1.513 44.594 13.133 1 96.44 84 ARG B C 1
ATOM 3815 O O . ARG B 1 84 ? -2.17 44.844 12.117 1 96.44 84 ARG B O 1
ATOM 3822 N N . ILE B 1 85 ? -0.889 43.5 13.305 1 97.44 85 ILE B N 1
ATOM 3823 C CA . ILE B 1 85 ? -0.875 42.375 12.367 1 97.44 85 ILE B CA 1
ATOM 3824 C C . ILE B 1 85 ? -2.277 41.781 12.242 1 97.44 85 ILE B C 1
ATOM 3826 O O . ILE B 1 85 ? -2.953 41.562 13.25 1 97.44 85 ILE B O 1
ATOM 3830 N N . ASP B 1 86 ? -2.705 41.531 11.047 1 97.12 86 ASP B N 1
ATOM 3831 C CA . ASP B 1 86 ? -4.02 40.938 10.812 1 97.12 86 ASP B CA 1
ATOM 3832 C C . ASP B 1 86 ? -3.977 39.438 10.969 1 97.12 86 ASP B C 1
ATOM 3834 O O . ASP B 1 86 ? -4.902 38.844 11.523 1 97.12 86 ASP B O 1
ATOM 3838 N N . ILE B 1 87 ? -2.936 38.844 10.422 1 97.25 87 ILE B N 1
ATOM 3839 C CA . ILE B 1 87 ? -2.855 37.375 10.352 1 97.25 87 ILE B CA 1
ATOM 3840 C C . ILE B 1 87 ? -1.493 36.906 10.859 1 97.25 87 ILE B C 1
ATOM 3842 O O . ILE B 1 87 ? -0.459 37.469 10.484 1 97.25 87 ILE B O 1
ATOM 3846 N N . PHE B 1 88 ? -1.461 35.969 11.719 1 97.12 88 PHE B N 1
ATOM 3847 C CA . PHE B 1 88 ? -0.257 35.25 12.078 1 97.12 88 PHE B CA 1
ATOM 3848 C C . PHE B 1 88 ? -0.216 33.906 11.375 1 97.12 88 PHE B C 1
ATOM 3850 O O . PHE B 1 88 ? -1.119 33.062 11.547 1 97.12 88 PHE B O 1
ATOM 3857 N N . TYR B 1 89 ? 0.81 33.625 10.555 1 97.31 89 TYR B N 1
ATOM 3858 C CA . TYR B 1 89 ? 0.939 32.344 9.883 1 97.31 89 TYR B CA 1
ATOM 3859 C C . TYR B 1 89 ? 2.168 31.594 10.383 1 97.31 89 TYR B C 1
ATOM 3861 O O . TYR B 1 89 ? 3.27 32.156 10.414 1 97.31 89 TYR B O 1
ATOM 3869 N N . SER B 1 90 ? 1.967 30.391 10.719 1 96.19 90 SER B N 1
ATOM 3870 C CA . SER B 1 90 ? 3.068 29.484 11.039 1 96.19 90 SER B CA 1
ATOM 3871 C C . SER B 1 90 ? 3.057 28.266 10.125 1 96.19 90 SER B C 1
ATOM 3873 O O . SER B 1 90 ? 2.043 27.562 10.023 1 96.19 90 SER B O 1
ATOM 3875 N N . PRO B 1 91 ? 4.191 27.938 9.484 1 95.5 91 PRO B N 1
ATOM 3876 C CA . PRO B 1 91 ? 4.246 26.766 8.602 1 95.5 91 PRO B CA 1
ATOM 3877 C C . PRO B 1 91 ? 4.16 25.453 9.367 1 95.5 91 PRO B C 1
ATOM 3879 O O . PRO B 1 91 ? 3.971 24.391 8.766 1 95.5 91 PRO B O 1
ATOM 3882 N N . GLN B 1 92 ? 4.293 25.5 10.648 1 90.38 92 GLN B N 1
ATOM 3883 C CA . GLN B 1 92 ? 4.117 24.344 11.531 1 90.38 92 GLN B CA 1
ATOM 3884 C C . GLN B 1 92 ? 3.398 24.75 12.812 1 90.38 92 GLN B C 1
ATOM 3886 O O . GLN B 1 92 ? 3.469 25.906 13.234 1 90.38 92 GLN B O 1
ATOM 3891 N N . PRO B 1 93 ? 2.764 23.719 13.383 1 85.56 93 PRO B N 1
ATOM 3892 C CA . PRO B 1 93 ? 2.123 24.031 14.664 1 85.56 93 PRO B CA 1
ATOM 3893 C C . PRO B 1 93 ? 3.129 24.406 15.75 1 85.56 93 PRO B C 1
ATOM 3895 O O . PRO B 1 93 ? 4.242 23.875 15.781 1 85.56 93 PRO B O 1
ATOM 3898 N N . LEU B 1 94 ? 2.727 25.344 16.547 1 80.19 94 LEU B N 1
ATOM 3899 C CA . LEU B 1 94 ? 3.506 25.812 17.688 1 80.19 94 LEU B CA 1
ATOM 3900 C C . LEU B 1 94 ? 2.635 25.922 18.922 1 80.19 94 LEU B C 1
ATOM 3902 O O . LEU B 1 94 ? 1.476 26.344 18.844 1 80.19 94 LEU B O 1
ATOM 3906 N N . ASP B 1 95 ? 3.193 25.594 20 1 77.62 95 ASP B N 1
ATOM 3907 C CA . ASP B 1 95 ? 2.467 25.625 21.266 1 77.62 95 ASP B CA 1
ATOM 3908 C C . ASP B 1 95 ? 1.96 27.031 21.578 1 77.62 95 ASP B C 1
ATOM 3910 O O . ASP B 1 95 ? 0.873 27.188 22.141 1 77.62 95 ASP B O 1
ATOM 3914 N N . GLU B 1 96 ? 2.643 28.062 21.156 1 78.5 96 GLU B N 1
ATOM 3915 C CA . GLU B 1 96 ? 2.334 29.438 21.5 1 78.5 96 GLU B CA 1
ATOM 3916 C C . GLU B 1 96 ? 1.077 29.922 20.781 1 78.5 96 GLU B C 1
ATOM 3918 O O . GLU B 1 96 ? 0.506 30.953 21.141 1 78.5 96 GLU B O 1
ATOM 3923 N N . LEU B 1 97 ? 0.723 29.125 19.797 1 81.94 97 LEU B N 1
ATOM 3924 C CA . LEU B 1 97 ? -0.406 29.562 18.984 1 81.94 97 LEU B CA 1
ATOM 3925 C C . LEU B 1 97 ? -1.659 29.734 19.828 1 81.94 97 LEU B C 1
ATOM 3927 O O . LEU B 1 97 ? -2.49 30.594 19.562 1 81.94 97 LEU B O 1
ATOM 3931 N N . TYR B 1 98 ? -1.699 29 20.906 1 80.38 98 TYR B N 1
ATOM 3932 C CA . TYR B 1 98 ? -2.895 29.031 21.75 1 80.38 98 TYR B CA 1
ATOM 3933 C C . TYR B 1 98 ? -2.973 30.328 22.547 1 80.38 98 TYR B C 1
ATOM 3935 O O . TYR B 1 98 ? -4.062 30.766 22.922 1 80.38 98 TYR B O 1
ATOM 3943 N N . ARG B 1 99 ? -1.973 31.016 22.656 1 86.25 99 ARG B N 1
ATOM 3944 C CA . ARG B 1 99 ? -1.94 32.188 23.547 1 86.25 99 ARG B CA 1
ATOM 3945 C C . ARG B 1 99 ? -2.012 33.469 22.734 1 86.25 99 ARG B C 1
ATOM 3947 O O . ARG B 1 99 ? -2.195 34.562 23.297 1 86.25 99 ARG B O 1
ATOM 3954 N N . LEU B 1 100 ? -1.824 33.344 21.484 1 92 100 LEU B N 1
ATOM 3955 C CA . LEU B 1 100 ? -1.797 34.562 20.656 1 92 100 LEU B CA 1
ATOM 3956 C C . LEU B 1 100 ? -3.203 35.125 20.453 1 92 100 LEU B C 1
ATOM 3958 O O . LEU B 1 100 ? -4.16 34.344 20.297 1 92 100 LEU B O 1
ATOM 3962 N N . GLU B 1 101 ? -3.254 36.438 20.562 1 92.31 101 GLU B N 1
ATOM 3963 C CA . GLU B 1 101 ? -4.535 37.125 20.438 1 92.31 101 GLU B CA 1
ATOM 3964 C C . GLU B 1 101 ? -4.441 38.312 19.484 1 92.31 101 GLU B C 1
ATOM 3966 O O . GLU B 1 101 ? -3.367 38.594 18.953 1 92.31 101 GLU B O 1
ATOM 3971 N N . ASN B 1 102 ? -5.664 38.844 19.078 1 94.94 102 ASN B N 1
ATOM 3972 C CA . ASN B 1 102 ? -5.812 40.094 18.328 1 94.94 102 ASN B CA 1
ATOM 3973 C C . ASN B 1 102 ? -5.391 39.906 16.875 1 94.94 102 ASN B C 1
ATOM 3975 O O . ASN B 1 102 ? -4.953 40.875 16.219 1 94.94 102 ASN B O 1
ATOM 3979 N N . CYS B 1 103 ? -5.395 38.688 16.438 1 95.31 103 CYS B N 1
ATOM 3980 C CA . CYS B 1 103 ? -5.145 38.406 15.023 1 95.31 103 CYS B CA 1
ATOM 3981 C C . CYS B 1 103 ? -5.766 37.062 14.633 1 95.31 103 CYS B C 1
ATOM 3983 O O . CYS B 1 103 ? -6.168 36.281 15.492 1 95.31 103 CYS B O 1
ATOM 3985 N N . GLU B 1 104 ? -5.93 36.875 13.398 1 94.31 104 GLU B N 1
ATOM 3986 C CA . GLU B 1 104 ? -6.289 35.562 12.875 1 94.31 104 GLU B CA 1
ATOM 3987 C C . GLU B 1 104 ? -5.078 34.625 12.82 1 94.31 104 GLU B C 1
ATOM 3989 O O . GLU B 1 104 ? -3.977 35.062 12.477 1 94.31 104 GLU B O 1
ATOM 3994 N N . LEU B 1 105 ? -5.27 33.406 13.188 1 94.25 105 LEU B N 1
ATOM 3995 C CA . LEU B 1 105 ? -4.195 32.438 13.172 1 94.25 105 LEU B CA 1
ATOM 3996 C C . LEU B 1 105 ? -4.352 31.469 11.992 1 94.25 105 LEU B C 1
ATOM 3998 O O . LEU B 1 105 ? -5.449 30.969 11.734 1 94.25 105 LEU B O 1
ATOM 4002 N N . VAL B 1 106 ? -3.301 31.281 11.25 1 94.94 106 VAL B N 1
ATOM 4003 C CA . VAL B 1 106 ? -3.264 30.312 10.148 1 94.94 106 VAL B CA 1
ATOM 4004 C C . VAL B 1 106 ? -2.08 29.375 10.328 1 94.94 106 VAL B C 1
ATOM 4006 O O . VAL B 1 106 ? -0.972 29.797 10.648 1 94.94 106 VAL B O 1
ATOM 4009 N N . VAL B 1 107 ? -2.303 28.125 10.156 1 94.62 107 VAL B N 1
ATOM 4010 C CA . VAL B 1 107 ? -1.222 27.156 10.336 1 94.62 107 VAL B CA 1
ATOM 4011 C C . VAL B 1 107 ? -1.354 26.031 9.312 1 94.62 107 VAL B C 1
ATOM 4013 O O . VAL B 1 107 ? -2.443 25.797 8.781 1 94.62 107 VAL B O 1
ATOM 4016 N N . THR B 1 108 ? -0.274 25.453 8.953 1 95.69 108 THR B N 1
ATOM 4017 C CA . THR B 1 108 ? -0.278 24.219 8.172 1 95.69 108 THR B CA 1
ATOM 4018 C C . THR B 1 108 ? -0.101 23 9.078 1 95.69 108 THR B C 1
ATOM 4020 O O . THR B 1 108 ? 0.846 22.938 9.867 1 95.69 108 THR B O 1
ATOM 4023 N N . ILE B 1 109 ? -0.971 22.125 8.977 1 93.44 109 ILE B N 1
ATOM 4024 C CA . ILE B 1 109 ? -0.839 20.844 9.672 1 93.44 109 ILE B CA 1
ATOM 4025 C C . ILE B 1 109 ? -0.329 19.781 8.703 1 93.44 109 ILE B C 1
ATOM 4027 O O . ILE B 1 109 ? -1.035 19.391 7.77 1 93.44 109 ILE B O 1
ATOM 4031 N N . HIS B 1 110 ? 0.824 19.297 8.961 1 94.31 110 HIS B N 1
ATOM 4032 C CA . HIS B 1 110 ? 1.448 18.344 8.039 1 94.31 110 HIS B CA 1
ATOM 4033 C C . HIS B 1 110 ? 0.962 16.922 8.297 1 94.31 110 HIS B C 1
ATOM 4035 O O . HIS B 1 110 ? 0.734 16.172 7.355 1 94.31 110 HIS B O 1
ATOM 4041 N N . ASP B 1 111 ? 0.875 16.594 9.523 1 92.06 111 ASP B N 1
ATOM 4042 C CA . ASP B 1 111 ? 0.455 15.25 9.898 1 92.06 111 ASP B CA 1
ATOM 4043 C C . ASP B 1 111 ? 0.006 15.203 11.359 1 92.06 111 ASP B C 1
ATOM 4045 O O . ASP B 1 111 ? 0.134 16.188 12.086 1 92.06 111 ASP B O 1
ATOM 4049 N N . LEU B 1 112 ? -0.651 14.133 11.727 1 92.31 112 LEU B N 1
ATOM 4050 C CA . LEU B 1 112 ? -0.967 13.805 13.109 1 92.31 112 LEU B CA 1
ATOM 4051 C C . LEU B 1 112 ? -0.279 12.508 13.531 1 92.31 112 LEU B C 1
ATOM 4053 O O . LEU B 1 112 ? -0.911 11.625 14.117 1 92.31 112 LEU B O 1
ATOM 4057 N N . ARG B 1 113 ? 0.969 12.406 13.172 1 89.69 113 ARG B N 1
ATOM 4058 C CA . ARG B 1 113 ? 1.767 11.211 13.398 1 89.69 113 ARG B CA 1
ATOM 4059 C C . ARG B 1 113 ? 1.766 10.828 14.875 1 89.69 113 ARG B C 1
ATOM 4061 O O . ARG B 1 113 ? 1.739 9.641 15.219 1 89.69 113 ARG B O 1
ATOM 4068 N N . SER B 1 114 ? 1.802 11.836 15.727 1 84.62 114 SER B N 1
ATOM 4069 C CA . SER B 1 114 ? 1.866 11.594 17.156 1 84.62 114 SER B CA 1
ATOM 4070 C C . SER B 1 114 ? 0.664 10.789 17.641 1 84.62 114 SER B C 1
ATOM 4072 O O . SER B 1 114 ? 0.75 10.07 18.641 1 84.62 114 SER B O 1
ATOM 4074 N N . ILE B 1 115 ? -0.392 10.867 16.906 1 88.25 115 ILE B N 1
ATOM 4075 C CA . ILE B 1 115 ? -1.607 10.148 17.266 1 88.25 115 ILE B CA 1
ATOM 4076 C C . ILE B 1 115 ? -1.695 8.852 16.469 1 88.25 115 ILE B C 1
ATOM 4078 O O . ILE B 1 115 ? -2.025 7.793 17.016 1 88.25 115 ILE B O 1
ATOM 4082 N N . GLU B 1 116 ? -1.322 8.891 15.219 1 89 116 GLU B N 1
ATOM 4083 C CA . GLU B 1 116 ? -1.522 7.797 14.273 1 89 116 GLU B CA 1
ATOM 4084 C C . GLU B 1 116 ? -0.528 6.668 14.523 1 89 116 GLU B C 1
ATOM 4086 O O . GLU B 1 116 ? -0.848 5.496 14.312 1 89 116 GLU B O 1
ATOM 4091 N N . LEU B 1 117 ? 0.623 7.047 14.758 1 81.94 117 LEU B N 1
ATOM 4092 C CA . LEU B 1 117 ? 1.688 6.051 14.766 1 81.94 117 LEU B CA 1
ATOM 4093 C C . LEU B 1 117 ? 1.936 5.523 16.172 1 81.94 117 LEU B C 1
ATOM 4095 O O . LEU B 1 117 ? 2.209 6.301 17.094 1 81.94 117 LEU B O 1
ATOM 4099 N N . THR B 1 118 ? 1.579 4.23 16.25 1 68 118 THR B N 1
ATOM 4100 C CA . THR B 1 118 ? 1.901 3.545 17.5 1 68 118 THR B CA 1
ATOM 4101 C C . THR B 1 118 ? 3.299 2.934 17.438 1 68 118 THR B C 1
ATOM 4103 O O . THR B 1 118 ? 3.773 2.57 16.359 1 68 118 THR B O 1
ATOM 4106 N N . LEU B 1 119 ? 3.877 2.959 18.531 1 63.97 119 LEU B N 1
ATOM 4107 C CA . LEU B 1 119 ? 5.242 2.451 18.609 1 63.97 119 LEU B CA 1
ATOM 4108 C C . LEU B 1 119 ? 5.316 1.015 18.094 1 63.97 119 LEU B C 1
ATOM 4110 O O . LEU B 1 119 ? 4.469 0.188 18.438 1 63.97 119 LEU B O 1
ATOM 4114 N N . ASP B 1 120 ? 6.051 0.892 17.062 1 62.81 120 ASP B N 1
ATOM 4115 C CA . ASP B 1 120 ? 6.391 -0.448 16.594 1 62.81 120 ASP B CA 1
ATOM 4116 C C . ASP B 1 120 ? 7.316 -1.156 17.578 1 62.81 120 ASP B C 1
ATOM 4118 O O . ASP B 1 120 ? 8.539 -0.985 17.531 1 62.81 120 ASP B O 1
ATOM 4122 N N . ARG B 1 121 ? 6.805 -1.784 18.484 1 56.41 121 ARG B N 1
ATOM 4123 C CA . ARG B 1 121 ? 7.512 -2.404 19.594 1 56.41 121 ARG B CA 1
ATOM 4124 C C . ARG B 1 121 ? 8.727 -3.188 19.109 1 56.41 121 ARG B C 1
ATOM 4126 O O . ARG B 1 121 ? 9.789 -3.152 19.734 1 56.41 121 ARG B O 1
ATOM 4133 N N . LYS B 1 122 ? 8.508 -3.936 18.125 1 54.03 122 LYS B N 1
ATOM 4134 C CA . LYS B 1 122 ? 9.586 -4.812 17.672 1 54.03 122 LYS B CA 1
ATOM 4135 C C . LYS B 1 122 ? 10.805 -4.004 17.25 1 54.03 122 LYS B C 1
ATOM 4137 O O . LYS B 1 122 ? 11.945 -4.363 17.562 1 54.03 122 LYS B O 1
ATOM 4142 N N . MET B 1 123 ? 10.531 -2.926 16.547 1 56.69 123 MET B N 1
ATOM 4143 C CA . MET B 1 123 ? 11.672 -2.238 15.945 1 56.69 123 MET B CA 1
ATOM 4144 C C . MET B 1 123 ? 12.305 -1.268 16.938 1 56.69 123 MET B C 1
ATOM 4146 O O . MET B 1 123 ? 13.531 -1.104 16.953 1 56.69 123 MET B O 1
ATOM 4150 N N . PHE B 1 124 ? 11.43 -0.779 17.734 1 55.84 124 PHE B N 1
ATOM 4151 C CA . PHE B 1 124 ? 11.977 0.226 18.641 1 55.84 124 PHE B CA 1
ATOM 4152 C C . PHE B 1 124 ? 13.031 -0.387 19.562 1 55.84 124 PHE B C 1
ATOM 4154 O O . PHE B 1 124 ? 14.07 0.227 19.812 1 55.84 124 PHE B O 1
ATOM 4161 N N . TRP B 1 125 ? 12.789 -1.574 19.859 1 53.16 125 TRP B N 1
ATOM 4162 C CA . TRP B 1 125 ? 13.742 -2.225 20.75 1 53.16 125 TRP B CA 1
ATOM 4163 C C . TRP B 1 125 ? 15.07 -2.486 20.047 1 53.16 125 TRP B C 1
ATOM 4165 O O . TRP B 1 125 ? 16.125 -2.537 20.672 1 53.16 125 TRP B O 1
ATOM 4175 N N . ARG B 1 126 ? 14.883 -2.596 18.812 1 55.81 126 ARG B N 1
ATOM 4176 C CA . ARG B 1 126 ? 16.094 -2.953 18.078 1 55.81 126 ARG B CA 1
ATOM 4177 C C . ARG B 1 126 ? 16.969 -1.727 17.812 1 55.81 126 ARG B C 1
ATOM 4179 O O . ARG B 1 126 ? 18.141 -1.853 17.484 1 55.81 126 ARG B O 1
ATOM 4186 N N . TYR B 1 127 ? 16.25 -0.586 17.953 1 54.25 127 TYR B N 1
ATOM 4187 C CA . TYR B 1 127 ? 17.031 0.632 17.812 1 54.25 127 TYR B CA 1
ATOM 4188 C C . TYR B 1 127 ? 17.859 0.892 19.078 1 54.25 127 TYR B C 1
ATOM 4190 O O . TYR B 1 127 ? 17.328 0.81 20.188 1 54.25 127 TYR B O 1
ATOM 4198 N N . LYS B 1 128 ? 19.109 0.457 19.047 1 53.94 128 LYS B N 1
ATOM 4199 C CA . LYS B 1 128 ? 19.906 0.844 20.203 1 53.94 128 LYS B CA 1
ATOM 4200 C C . LYS B 1 128 ? 19.562 2.262 20.672 1 53.94 128 LYS B C 1
ATOM 4202 O O . LYS B 1 128 ? 19.859 3.23 19.969 1 53.94 128 LYS B O 1
ATOM 4207 N N . MET B 1 129 ? 18.453 2.314 21.281 1 55.38 129 MET B N 1
ATOM 4208 C CA . MET B 1 129 ? 17.953 3.633 21.688 1 55.38 129 MET B CA 1
ATOM 4209 C C . MET B 1 129 ? 18.562 4.055 23.016 1 55.38 129 MET B C 1
ATOM 4211 O O . MET B 1 129 ? 18.969 3.207 23.812 1 55.38 129 MET B O 1
ATOM 4215 N N . GLN B 1 130 ? 18.703 5.305 23.016 1 59.88 130 GLN B N 1
ATOM 4216 C CA . GLN B 1 130 ? 19.031 5.938 24.297 1 59.88 130 GLN B CA 1
ATOM 4217 C C . GLN B 1 130 ? 18.062 5.527 25.391 1 59.88 130 GLN B C 1
ATOM 4219 O O . GLN B 1 130 ? 16.906 5.203 25.109 1 59.88 130 GLN B O 1
ATOM 4224 N N . LEU B 1 131 ? 18.594 5.293 26.516 1 62.16 131 LEU B N 1
ATOM 4225 C CA . LEU B 1 131 ? 17.828 4.887 27.688 1 62.16 131 LEU B CA 1
ATOM 4226 C C . LEU B 1 131 ? 16.516 5.652 27.766 1 62.16 131 LEU B C 1
ATOM 4228 O O . LEU B 1 131 ? 15.477 5.078 28.094 1 62.16 131 LEU B O 1
ATOM 4232 N N . SER B 1 132 ? 16.594 6.887 27.453 1 61.03 132 SER B N 1
ATOM 4233 C CA . SER B 1 132 ? 15.398 7.727 27.547 1 61.03 132 SER B CA 1
ATOM 4234 C C . SER B 1 132 ? 14.328 7.262 26.562 1 61.03 132 SER B C 1
ATOM 4236 O O . SER B 1 132 ? 13.141 7.227 26.906 1 61.03 132 SER B O 1
ATOM 4238 N N . MET B 1 133 ? 14.719 6.848 25.469 1 63.41 133 MET B N 1
ATOM 4239 C CA . MET B 1 133 ? 13.766 6.375 24.469 1 63.41 133 MET B CA 1
ATOM 4240 C C . MET B 1 133 ? 13.195 5.016 24.859 1 63.41 133 MET B C 1
ATOM 4242 O O . MET B 1 133 ? 12.016 4.746 24.625 1 63.41 133 MET B O 1
ATOM 4246 N N . GLN B 1 134 ? 14.047 4.309 25.5 1 65.19 134 GLN B N 1
ATOM 4247 C CA . GLN B 1 134 ? 13.602 3.008 25.984 1 65.19 134 GLN B CA 1
ATOM 4248 C C . GLN B 1 134 ? 12.531 3.16 27.062 1 65.19 134 GLN B C 1
ATOM 4250 O O . GLN B 1 134 ? 11.547 2.416 27.078 1 65.19 134 GLN B O 1
ATOM 4255 N N . LEU B 1 135 ? 12.758 4.098 27.891 1 68.69 135 LEU B N 1
ATOM 4256 C CA . LEU B 1 135 ? 11.805 4.34 28.984 1 68.69 135 LEU B CA 1
ATOM 4257 C C . LEU B 1 135 ? 10.477 4.848 28.438 1 68.69 135 LEU B C 1
ATOM 4259 O O . LEU B 1 135 ? 9.414 4.422 28.875 1 68.69 135 LEU B O 1
ATOM 4263 N N . LYS B 1 136 ? 10.531 5.723 27.516 1 67.75 136 LYS B N 1
ATOM 4264 C CA . LYS B 1 136 ? 9.312 6.223 26.891 1 67.75 136 LYS B CA 1
ATOM 4265 C C . LYS B 1 136 ? 8.539 5.094 26.203 1 67.75 136 LYS B C 1
ATOM 4267 O O . LYS B 1 136 ? 7.312 5.035 26.297 1 67.75 136 LYS B O 1
ATOM 4272 N N . ASN B 1 137 ? 9.281 4.285 25.672 1 67.31 137 ASN B N 1
ATOM 4273 C CA . ASN B 1 137 ? 8.68 3.131 25.016 1 67.31 137 ASN B CA 1
ATOM 4274 C C . ASN B 1 137 ? 8.008 2.203 26.016 1 67.31 137 ASN B C 1
ATOM 4276 O O . ASN B 1 137 ? 6.914 1.692 25.766 1 67.31 137 ASN B O 1
ATOM 4280 N N . LEU B 1 138 ? 8.703 2.078 27.016 1 68.81 138 LEU B N 1
ATOM 4281 C CA . LEU B 1 138 ? 8.156 1.225 28.078 1 68.81 138 LEU B CA 1
ATOM 4282 C C . LEU B 1 138 ? 6.848 1.793 28.609 1 68.81 138 LEU B C 1
ATOM 4284 O O . LEU B 1 138 ? 5.891 1.05 28.844 1 68.81 138 LEU B O 1
ATOM 4288 N N . LEU B 1 139 ? 6.816 3.041 28.766 1 72.38 139 LEU B N 1
ATOM 4289 C CA . LEU B 1 139 ? 5.609 3.691 29.25 1 72.38 139 LEU B CA 1
ATOM 4290 C C . LEU B 1 139 ? 4.461 3.547 28.266 1 72.38 139 LEU B C 1
ATOM 4292 O O . LEU B 1 139 ? 3.311 3.35 28.656 1 72.38 139 LEU B O 1
ATOM 4296 N N . GLU B 1 140 ? 4.766 3.646 27.016 1 72.75 140 GLU B N 1
ATOM 4297 C CA . GLU B 1 140 ? 3.75 3.502 25.969 1 72.75 140 GLU B CA 1
ATOM 4298 C C . GLU B 1 140 ? 3.197 2.08 25.938 1 72.75 140 GLU B C 1
ATOM 4300 O O . GLU B 1 140 ? 2.012 1.875 25.656 1 72.75 140 GLU B O 1
ATOM 4305 N N . ILE B 1 141 ? 4.137 1.243 26.234 1 69.56 141 ILE B N 1
ATOM 4306 C CA . ILE B 1 141 ? 3.732 -0.158 26.266 1 69.56 141 ILE B CA 1
ATOM 4307 C C . ILE B 1 141 ? 2.84 -0.419 27.469 1 69.56 141 ILE B C 1
ATOM 4309 O O . ILE B 1 141 ? 1.848 -1.146 27.375 1 69.56 141 ILE B O 1
ATOM 4313 N N . LEU B 1 142 ? 3.148 0.273 28.484 1 74.81 142 LEU B N 1
ATOM 4314 C CA . LEU B 1 142 ? 2.469 -0.003 29.75 1 74.81 142 LEU B CA 1
ATOM 4315 C C . LEU B 1 142 ? 1.122 0.712 29.812 1 74.81 142 LEU B C 1
ATOM 4317 O O . LEU B 1 142 ? 0.183 0.226 30.438 1 74.81 142 LEU B O 1
ATOM 4321 N N . SER B 1 143 ? 1.062 1.859 29.141 1 79.38 143 SER B N 1
ATOM 4322 C CA . SER B 1 143 ? -0.177 2.629 29.219 1 79.38 143 SER B CA 1
ATOM 4323 C C . SER B 1 143 ? -0.5 3.283 27.875 1 79.38 143 SER B C 1
ATOM 4325 O O . SER B 1 143 ? -0.527 4.512 27.766 1 79.38 143 SER B O 1
ATOM 4327 N N . PRO B 1 144 ? -0.808 2.42 26.922 1 74.38 144 PRO B N 1
ATOM 4328 C CA . PRO B 1 144 ? -1.032 2.955 25.578 1 74.38 144 PRO B CA 1
ATOM 4329 C C . PRO B 1 144 ? -2.23 3.898 25.516 1 74.38 144 PRO B C 1
ATOM 4331 O O . PRO B 1 144 ? -2.186 4.91 24.812 1 74.38 144 PRO B O 1
ATOM 4334 N N . SER B 1 145 ? -3.213 3.629 26.312 1 78 145 SER B N 1
ATOM 4335 C CA . SER B 1 145 ? -4.418 4.453 26.281 1 78 145 SER B CA 1
ATOM 4336 C C . SER B 1 145 ? -4.152 5.836 26.875 1 78 145 SER B C 1
ATOM 4338 O O . SER B 1 145 ? -4.652 6.84 26.359 1 78 145 SER B O 1
ATOM 4340 N N . PHE B 1 146 ? -3.344 5.863 27.859 1 79.69 146 PHE B N 1
ATOM 4341 C CA . PHE B 1 146 ? -3.035 7.129 28.516 1 79.69 146 PHE B CA 1
ATOM 4342 C C . PHE B 1 146 ? -2.209 8.023 27.594 1 79.69 146 PHE B C 1
ATOM 4344 O O . PHE B 1 146 ? -2.49 9.219 27.453 1 79.69 146 PHE B O 1
ATOM 4351 N N . ILE B 1 147 ? -1.269 7.48 26.984 1 77.5 147 ILE B N 1
ATOM 4352 C CA . ILE B 1 147 ? -0.381 8.234 26.109 1 77.5 147 ILE B CA 1
ATOM 4353 C C . ILE B 1 147 ? -1.165 8.75 24.906 1 77.5 147 ILE B C 1
ATOM 4355 O O . ILE B 1 147 ? -1.004 9.906 24.5 1 77.5 147 ILE B O 1
ATOM 4359 N N . ARG B 1 148 ? -1.986 7.961 24.438 1 80.19 148 ARG B N 1
ATOM 4360 C CA . ARG B 1 148 ? -2.801 8.367 23.297 1 80.19 148 ARG B CA 1
ATOM 4361 C C . ARG B 1 148 ? -3.742 9.508 23.672 1 80.19 148 ARG B C 1
ATOM 4363 O O . ARG B 1 148 ? -3.928 10.445 22.891 1 80.19 148 ARG B O 1
ATOM 4370 N N . ARG B 1 149 ? -4.277 9.445 24.812 1 82.81 149 AR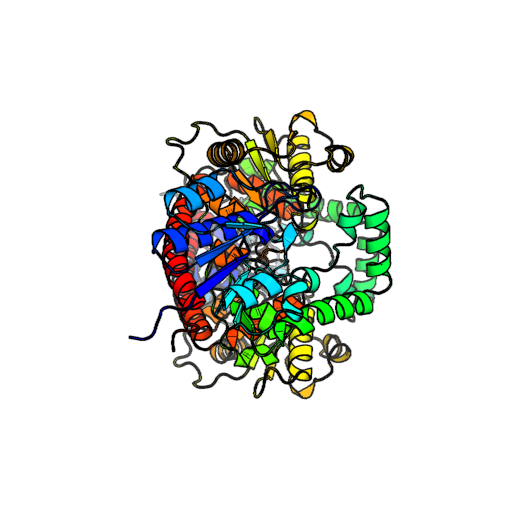G B N 1
ATOM 4371 C CA . ARG B 1 149 ? -5.164 10.5 25.297 1 82.81 149 ARG B CA 1
ATOM 4372 C C . ARG B 1 149 ? -4.418 11.82 25.453 1 82.81 149 ARG B C 1
ATOM 4374 O O . ARG B 1 149 ? -4.949 12.883 25.125 1 82.81 149 ARG B O 1
ATOM 4381 N N . HIS B 1 150 ? -3.287 11.656 25.953 1 82.44 150 HIS B N 1
ATOM 4382 C CA . HIS B 1 150 ? -2.467 12.844 26.109 1 82.44 150 HIS B CA 1
ATOM 4383 C C . HIS B 1 150 ? -2.131 13.477 24.766 1 82.44 150 HIS B C 1
ATOM 4385 O O . HIS B 1 150 ? -2.24 14.695 24.594 1 82.44 150 HIS B O 1
ATOM 4391 N N . ARG B 1 151 ? -1.777 12.703 23.844 1 81 151 ARG B N 1
ATOM 4392 C CA . ARG B 1 151 ? -1.454 13.18 22.5 1 81 151 ARG B CA 1
ATOM 4393 C C . ARG B 1 151 ? -2.678 13.797 21.828 1 81 151 ARG B C 1
ATOM 4395 O O . ARG B 1 151 ? -2.57 14.828 21.156 1 81 151 ARG B O 1
ATOM 4402 N N . TYR B 1 152 ? -3.736 13.258 22.109 1 84.56 152 TYR B N 1
ATOM 4403 C CA . TYR B 1 152 ? -5 13.773 21.594 1 84.56 152 TYR B CA 1
ATOM 4404 C C . TYR B 1 152 ? -5.305 15.148 22.156 1 84.56 152 TYR B C 1
ATOM 4406 O O . TYR B 1 152 ? -5.617 16.078 21.422 1 84.56 152 TYR B O 1
ATOM 4414 N N . ARG B 1 153 ? -5.113 15.312 23.422 1 82.75 153 ARG B N 1
ATOM 4415 C CA . ARG B 1 153 ? -5.445 16.562 24.109 1 82.75 153 ARG B CA 1
ATOM 4416 C C . ARG B 1 153 ? -4.543 17.688 23.641 1 82.75 153 ARG B C 1
ATOM 4418 O O . ARG B 1 153 ? -5 18.828 23.453 1 82.75 153 ARG B O 1
ATOM 4425 N N . LYS B 1 154 ? -3.381 17.328 23.484 1 78.81 154 LYS B N 1
ATOM 4426 C CA . LYS B 1 154 ? -2.428 18.328 23.031 1 78.81 154 LYS B CA 1
ATOM 4427 C C . LYS B 1 154 ? -2.826 18.875 21.656 1 78.81 154 LYS B C 1
ATOM 4429 O O . LYS B 1 154 ? -2.738 20.094 21.422 1 78.81 154 LYS B O 1
ATOM 4434 N N . ASN B 1 155 ? -3.301 18.094 20.812 1 83 155 ASN B N 1
ATOM 4435 C CA . ASN B 1 155 ? -3.691 18.5 19.469 1 83 155 ASN B CA 1
ATOM 4436 C C . ASN B 1 155 ? -5.082 19.141 19.469 1 83 155 ASN B C 1
ATOM 4438 O O . ASN B 1 155 ? -5.344 20.062 18.688 1 83 155 ASN B O 1
ATOM 4442 N N . GLU B 1 156 ? -5.883 18.688 20.344 1 82.75 156 GLU B N 1
ATOM 4443 C CA . GLU B 1 156 ? -7.262 19.156 20.438 1 82.75 156 GLU B CA 1
ATOM 4444 C C . GLU B 1 156 ? -7.324 20.641 20.781 1 82.75 156 GLU B C 1
ATOM 4446 O O . GLU B 1 156 ? -8.109 21.391 20.203 1 82.75 156 GLU B O 1
ATOM 4451 N N . ASN B 1 157 ? -6.555 21.078 21.688 1 77.06 157 ASN B N 1
ATOM 4452 C CA . ASN B 1 157 ? -6.574 22.453 22.156 1 77.06 157 ASN B CA 1
ATOM 4453 C C . ASN B 1 157 ? -6.242 23.438 21.031 1 77.06 157 ASN B C 1
ATOM 4455 O O . ASN B 1 157 ? -6.867 24.5 20.922 1 77.06 157 ASN B O 1
ATOM 4459 N N . PHE B 1 158 ? -5.43 22.969 20.219 1 77.19 158 PHE B N 1
ATOM 4460 C CA . PHE B 1 158 ? -5.02 23.875 19.156 1 77.19 158 PHE B CA 1
ATOM 4461 C C . PHE B 1 158 ? -6.016 23.844 18 1 77.19 158 PHE B C 1
ATOM 4463 O O . PHE B 1 158 ? -6.398 24.891 17.484 1 77.19 158 PHE B O 1
ATOM 4470 N N . ILE B 1 159 ? -6.543 22.719 17.688 1 81.06 159 ILE B N 1
ATOM 4471 C CA . ILE B 1 159 ? -7.406 22.547 16.516 1 81.06 159 ILE B CA 1
ATOM 4472 C C . ILE B 1 159 ? -8.766 23.188 16.781 1 81.06 159 ILE B C 1
ATOM 4474 O O . ILE B 1 159 ? -9.398 23.719 15.867 1 81.06 159 ILE B O 1
ATOM 4478 N N . ARG B 1 160 ? -9.133 23.391 18.016 1 80.88 160 ARG B N 1
ATOM 4479 C CA . ARG B 1 160 ? -10.453 23.891 18.375 1 80.88 160 ARG B CA 1
ATOM 4480 C C . ARG B 1 160 ? -10.445 25.406 18.562 1 80.88 160 ARG B C 1
ATOM 4482 O O . ARG B 1 160 ? -11.484 26.016 18.797 1 80.88 160 ARG B O 1
ATOM 4489 N N . LYS B 1 161 ? -9.383 25.969 18.422 1 82.75 161 LYS B N 1
ATOM 4490 C CA . LYS B 1 161 ? -9.32 27.422 18.609 1 82.75 161 LYS B CA 1
ATOM 4491 C C . LYS B 1 161 ? -10.172 28.141 17.562 1 82.75 161 LYS B C 1
ATOM 4493 O O . LYS B 1 161 ? -10.039 27.875 16.359 1 82.75 161 LYS B O 1
ATOM 4498 N N . PRO B 1 162 ? -11.008 29.016 17.969 1 82 162 PRO B N 1
ATOM 4499 C CA . PRO B 1 162 ? -11.984 29.641 17.078 1 82 162 PRO B CA 1
ATOM 4500 C C . PRO B 1 162 ? -11.336 30.5 16 1 82 162 PRO B C 1
ATOM 4502 O O . PRO B 1 162 ? -11.836 30.594 14.875 1 82 162 PRO B O 1
ATOM 4505 N N . ASN B 1 163 ? -10.289 31.219 16.344 1 87.06 163 ASN B N 1
ATOM 4506 C CA . ASN B 1 163 ? -9.688 32.125 15.367 1 87.06 163 ASN B CA 1
ATOM 4507 C C . ASN B 1 163 ? -8.609 31.406 14.547 1 87.06 163 ASN B C 1
ATOM 4509 O O . ASN B 1 163 ? -7.809 32.062 13.867 1 87.06 163 ASN B O 1
ATOM 4513 N N . LEU B 1 164 ? -8.633 30.078 14.578 1 89.75 164 LEU B N 1
ATOM 4514 C CA . LEU B 1 164 ? -7.613 29.312 13.859 1 89.75 164 LEU B CA 1
ATOM 4515 C C . LEU B 1 164 ? -8.18 28.719 12.578 1 89.75 164 LEU B C 1
ATOM 4517 O O . LEU B 1 164 ? -9.242 28.094 12.594 1 89.75 164 LEU B O 1
ATOM 4521 N N . ARG B 1 165 ? -7.531 29.031 11.555 1 90.56 165 ARG B N 1
ATOM 4522 C CA . ARG B 1 165 ? -7.75 28.297 10.312 1 90.56 165 ARG B CA 1
ATOM 4523 C C . ARG B 1 165 ? -6.496 27.531 9.898 1 90.56 165 ARG B C 1
ATOM 4525 O O . ARG B 1 165 ? -5.375 27.953 10.203 1 90.56 165 ARG B O 1
ATOM 4532 N N . PHE B 1 166 ? -6.691 26.391 9.336 1 92.56 166 PHE B N 1
ATOM 4533 C CA . PHE B 1 166 ? -5.508 25.641 8.938 1 92.56 166 PHE B CA 1
ATOM 4534 C C . PHE B 1 166 ? -5.773 24.859 7.652 1 92.56 166 PHE B C 1
ATOM 4536 O O . PHE B 1 166 ? -6.926 24.641 7.277 1 92.56 166 PHE B O 1
ATOM 4543 N N . ALA B 1 167 ? -4.719 24.578 6.953 1 95.56 167 ALA B N 1
ATOM 4544 C CA . ALA B 1 167 ? -4.688 23.703 5.785 1 95.56 167 ALA B CA 1
ATOM 4545 C C . ALA B 1 167 ? -3.842 22.469 6.055 1 95.56 167 ALA B C 1
ATOM 4547 O O . ALA B 1 167 ? -3.055 22.438 7.004 1 95.56 167 ALA B O 1
ATOM 4548 N N . VAL B 1 168 ? -4.094 21.453 5.293 1 96.44 168 VAL B N 1
ATOM 4549 C CA . VAL B 1 168 ? -3.32 20.219 5.406 1 96.44 168 VAL B CA 1
ATOM 4550 C C . VAL B 1 168 ? -2.617 19.938 4.086 1 96.44 168 VAL B C 1
ATOM 4552 O O . VAL B 1 168 ? -2.879 20.594 3.076 1 96.44 168 VAL B O 1
ATOM 4555 N N . VAL B 1 169 ? -1.734 18.922 4.105 1 97.75 169 VAL B N 1
ATOM 4556 C CA . VAL B 1 169 ? -0.812 18.797 2.982 1 97.75 169 VAL B CA 1
ATOM 4557 C C . VAL B 1 169 ? -1.188 17.578 2.133 1 97.75 169 VAL B C 1
ATOM 4559 O O . VAL B 1 169 ? -0.568 17.328 1.098 1 97.75 169 VAL B O 1
ATOM 4562 N N . SER B 1 170 ? -2.184 16.812 2.514 1 97.25 170 SER B N 1
ATOM 4563 C CA . SER B 1 170 ? -2.646 15.641 1.772 1 97.25 170 SER B CA 1
ATOM 4564 C C . SER B 1 170 ? -4.07 15.266 2.166 1 97.25 170 SER B C 1
ATOM 4566 O O . SER B 1 170 ? -4.57 15.711 3.203 1 97.25 170 SER B O 1
ATOM 4568 N N . ASN B 1 171 ? -4.746 14.539 1.307 1 96.38 171 ASN B N 1
ATOM 4569 C CA . ASN B 1 171 ? -6.059 14.008 1.656 1 96.38 171 ASN B CA 1
ATOM 4570 C C . ASN B 1 171 ? -5.98 13.07 2.855 1 96.38 171 ASN B C 1
ATOM 4572 O O . ASN B 1 171 ? -6.914 13 3.656 1 96.38 171 ASN B O 1
ATOM 4576 N N . HIS B 1 172 ? -4.871 12.375 2.979 1 97.19 172 HIS B N 1
ATOM 4577 C CA . HIS B 1 172 ? -4.676 11.562 4.172 1 97.19 172 HIS B CA 1
ATOM 4578 C C . HIS B 1 172 ? -4.707 12.414 5.434 1 97.19 172 HIS B C 1
ATOM 4580 O O . HIS B 1 172 ? -5.402 12.086 6.398 1 97.19 172 HIS B O 1
ATOM 4586 N N . SER B 1 173 ? -3.922 13.492 5.395 1 96.44 173 SER B N 1
ATOM 4587 C CA . SER B 1 173 ? -3.895 14.375 6.562 1 96.44 173 SER B CA 1
ATOM 4588 C C . SER B 1 173 ? -5.285 14.914 6.875 1 96.44 173 SER B C 1
ATOM 4590 O O . SER B 1 173 ? -5.664 15.031 8.047 1 96.44 173 SER B O 1
ATOM 4592 N N . LEU B 1 174 ? -6.023 15.281 5.832 1 95.88 174 LEU B N 1
ATOM 4593 C CA . LEU B 1 174 ? -7.395 15.734 6.043 1 95.88 174 LEU B CA 1
ATOM 4594 C C . LEU B 1 174 ? -8.234 14.641 6.691 1 95.88 174 LEU B C 1
ATOM 4596 O O . LEU B 1 174 ? -8.969 14.906 7.652 1 95.88 174 LEU B O 1
ATOM 4600 N N . GLY B 1 175 ? -8.148 13.422 6.184 1 95.19 175 GLY B N 1
ATOM 4601 C CA . GLY B 1 175 ? -8.859 12.305 6.77 1 95.19 175 GLY B CA 1
ATOM 4602 C C . GLY B 1 175 ? -8.516 12.07 8.227 1 95.19 175 GLY B C 1
ATOM 4603 O O . GLY B 1 175 ? -9.391 11.758 9.039 1 95.19 175 GLY B O 1
ATOM 4604 N N . SER B 1 176 ? -7.254 12.203 8.531 1 95.25 176 SER B N 1
ATOM 4605 C CA . SER B 1 176 ? -6.789 12.039 9.898 1 95.25 176 SER B CA 1
ATOM 4606 C C . SER B 1 176 ? -7.406 13.086 10.82 1 95.25 176 SER B C 1
ATOM 4608 O O . SER B 1 176 ? -7.906 12.758 11.898 1 95.25 176 SER B O 1
ATOM 4610 N N . VAL B 1 177 ? -7.391 14.336 10.375 1 93.75 177 VAL B N 1
ATOM 4611 C CA . VAL B 1 177 ? -7.977 15.414 11.156 1 93.75 177 VAL B CA 1
ATOM 4612 C C . VAL B 1 177 ? -9.469 15.156 11.359 1 93.75 177 VAL B C 1
ATOM 4614 O O . VAL B 1 177 ? -9.984 15.289 12.477 1 93.75 177 VAL B O 1
ATOM 4617 N N . ASN B 1 178 ? -10.141 14.75 10.32 1 93.69 178 ASN B N 1
ATOM 4618 C CA . ASN B 1 178 ? -11.578 14.5 10.398 1 93.69 178 ASN B CA 1
ATOM 4619 C C . ASN B 1 178 ? -11.891 13.336 11.336 1 93.69 178 ASN B C 1
ATOM 4621 O O . ASN B 1 178 ? -12.93 13.336 12 1 93.69 178 ASN B O 1
ATOM 4625 N N . LEU B 1 179 ? -11.023 12.367 11.344 1 94.25 179 LEU B N 1
ATOM 4626 C CA . LEU B 1 179 ? -11.242 11.211 12.211 1 94.25 179 LEU B CA 1
ATOM 4627 C C . LEU B 1 179 ? -11.055 11.586 13.68 1 94.25 179 LEU B C 1
ATOM 4629 O O . LEU B 1 179 ? -11.93 11.328 14.508 1 94.25 179 LEU B O 1
ATOM 4633 N N . PHE B 1 180 ? -9.961 12.242 13.969 1 92.44 180 PHE B N 1
ATOM 4634 C CA . PHE B 1 180 ? -9.57 12.445 15.359 1 92.44 180 PHE B CA 1
ATOM 4635 C C . PHE B 1 180 ? -10.25 13.688 15.93 1 92.44 180 PHE B C 1
ATOM 4637 O O . PHE B 1 180 ? -10.414 13.805 17.141 1 92.44 180 PHE B O 1
ATOM 4644 N N . PHE B 1 181 ? -10.617 14.57 15.055 1 91 181 PHE B N 1
ATOM 4645 C CA . PHE B 1 181 ? -11.297 15.797 15.453 1 91 181 PHE B CA 1
ATOM 4646 C C . PHE B 1 181 ? -12.523 16.047 14.578 1 91 181 PHE B C 1
ATOM 4648 O O . PHE B 1 181 ? -12.539 16.969 13.773 1 91 181 PHE B O 1
ATOM 4655 N N . PRO B 1 182 ? -13.578 15.312 14.844 1 87.88 182 PRO B N 1
ATOM 4656 C CA . PRO B 1 182 ? -14.758 15.344 13.969 1 87.88 182 PRO B CA 1
ATOM 4657 C C . PRO B 1 182 ? -15.406 16.734 13.906 1 87.88 182 PRO B C 1
ATOM 4659 O O . PRO B 1 182 ? -16.062 17.062 12.922 1 87.88 182 PRO B O 1
ATOM 4662 N N . GLU B 1 183 ? -15.188 17.531 14.867 1 83.5 183 GLU B N 1
ATOM 4663 C CA . GLU B 1 183 ? -15.75 18.875 14.891 1 83.5 183 GLU B CA 1
ATOM 4664 C C . GLU B 1 183 ? -15.125 19.75 13.805 1 83.5 183 GLU B C 1
ATOM 4666 O O . GLU B 1 183 ? -15.664 20.797 13.453 1 83.5 183 GLU B O 1
ATOM 4671 N N . SER B 1 184 ? -14.016 19.266 13.281 1 80.94 184 SER B N 1
ATOM 4672 C CA . SER B 1 184 ? -13.297 20.031 12.273 1 80.94 184 SER B CA 1
ATOM 4673 C C . SER B 1 184 ? -13.977 19.922 10.906 1 80.94 184 SER B C 1
ATOM 4675 O O . SER B 1 184 ? -13.688 20.703 10 1 80.94 184 SER B O 1
ATOM 4677 N N . VAL B 1 185 ? -14.898 19.016 10.734 1 77.25 185 VAL B N 1
ATOM 4678 C CA . VAL B 1 185 ? -15.578 18.828 9.453 1 77.25 185 VAL B CA 1
ATOM 4679 C C . VAL B 1 185 ? -16.312 20.109 9.07 1 77.25 185 VAL B C 1
ATOM 4681 O O . VAL B 1 185 ? -16.422 20.438 7.887 1 77.25 185 VAL B O 1
ATOM 4684 N N . GLU B 1 186 ? -16.562 20.891 10.047 1 74.62 186 GLU B N 1
ATOM 4685 C CA . GLU B 1 186 ? -17.297 22.141 9.828 1 74.62 186 GLU B CA 1
ATOM 4686 C C . GLU B 1 186 ? -16.359 23.25 9.367 1 74.62 186 GLU B C 1
ATOM 4688 O O . GLU B 1 186 ? -16.812 24.281 8.867 1 74.62 186 GLU B O 1
ATOM 4693 N N . LYS B 1 187 ? -15.039 23.172 9.484 1 77.12 187 LYS B N 1
ATOM 4694 C CA . LYS B 1 187 ? -14.07 24.234 9.211 1 77.12 187 LYS B CA 1
ATOM 4695 C C . LYS B 1 187 ? -13.664 24.234 7.738 1 77.12 187 LYS B C 1
ATOM 4697 O O . LYS B 1 187 ? -12.93 25.109 7.301 1 77.12 187 LYS B O 1
ATOM 4702 N N . ASP B 1 188 ? -14.219 23.516 6.844 1 82.12 188 ASP B N 1
ATOM 4703 C CA . ASP B 1 188 ? -13.836 23.484 5.438 1 82.12 188 ASP B CA 1
ATOM 4704 C C . ASP B 1 188 ? -12.32 23.484 5.277 1 82.12 188 ASP B C 1
ATOM 4706 O O . ASP B 1 188 ? -11.742 24.391 4.68 1 82.12 188 ASP B O 1
ATOM 4710 N N . ILE B 1 189 ? -11.594 22.609 5.68 1 92.25 189 ILE B N 1
ATOM 4711 C CA . ILE B 1 189 ? -10.141 22.484 5.684 1 92.25 189 ILE B CA 1
ATOM 4712 C C . ILE B 1 189 ? -9.656 22.125 4.277 1 92.25 189 ILE B C 1
ATOM 4714 O O . ILE B 1 189 ? -9.961 21.062 3.758 1 92.25 189 ILE B O 1
ATOM 4718 N N . PRO B 1 190 ? -8.914 23.062 3.65 1 95.31 190 PRO B N 1
ATOM 4719 C CA . PRO B 1 190 ? -8.422 22.75 2.307 1 95.31 190 PRO B CA 1
ATOM 4720 C C . PRO B 1 190 ? -7.172 21.859 2.326 1 95.31 190 PRO B C 1
ATOM 4722 O O . PRO B 1 190 ? -6.438 21.844 3.316 1 95.31 190 PRO B O 1
ATOM 4725 N N . VAL B 1 191 ? -7.02 21.141 1.232 1 96.56 191 VAL B N 1
ATOM 4726 C CA . VAL B 1 191 ? -5.82 20.359 1.002 1 96.56 191 VAL B CA 1
ATOM 4727 C C . VAL B 1 191 ? -4.941 21.031 -0.046 1 96.56 191 VAL B C 1
ATOM 4729 O O . VAL B 1 191 ? -5.391 21.297 -1.166 1 96.56 191 VAL B O 1
ATOM 4732 N N . PHE B 1 192 ? -3.719 21.359 0.335 1 97.75 192 PHE B N 1
ATOM 4733 C CA . PHE B 1 192 ? -2.701 21.844 -0.594 1 97.75 192 PHE B CA 1
ATOM 4734 C C . PHE B 1 192 ? -1.465 20.953 -0.546 1 97.75 192 PHE B C 1
ATOM 4736 O O . PHE B 1 192 ? -0.797 20.859 0.486 1 97.75 192 PHE B O 1
ATOM 4743 N N . TYR B 1 193 ? -1.168 20.312 -1.689 1 98.19 193 TYR B N 1
ATOM 4744 C CA . TYR B 1 193 ? 0.05 19.516 -1.723 1 98.19 193 TYR B CA 1
ATOM 4745 C C . TYR B 1 193 ? 1.271 20.359 -1.38 1 98.19 193 TYR B C 1
ATOM 4747 O O . TYR B 1 193 ? 1.365 21.516 -1.791 1 98.19 193 TYR B O 1
ATOM 4755 N N . SER B 1 194 ? 2.178 19.734 -0.578 1 97.44 194 SER B N 1
ATOM 4756 C CA . SER B 1 194 ? 3.408 20.422 -0.206 1 97.44 194 SER B CA 1
ATOM 4757 C C . SER B 1 194 ? 4.164 20.906 -1.438 1 97.44 194 SER B C 1
ATOM 4759 O O . SER B 1 194 ? 4.242 20.203 -2.443 1 97.44 194 SER B O 1
ATOM 4761 N N . PRO B 1 195 ? 4.688 22.125 -1.37 1 96.12 195 PRO B N 1
ATOM 4762 C CA . PRO B 1 195 ? 5.352 22.688 -2.549 1 96.12 195 PRO B CA 1
ATOM 4763 C C . PRO B 1 195 ? 6.594 21.891 -2.957 1 96.12 195 PRO B C 1
ATOM 4765 O O . PRO B 1 195 ? 7.25 21.281 -2.109 1 96.12 195 PRO B O 1
ATOM 4768 N N . SER B 1 196 ? 6.902 21.969 -4.234 1 93.69 196 SER B N 1
ATOM 4769 C CA . SER B 1 196 ? 8.078 21.297 -4.766 1 93.69 196 SER B CA 1
ATOM 4770 C C . SER B 1 196 ? 9.359 21.891 -4.188 1 93.69 196 SER B C 1
ATOM 4772 O O . SER B 1 196 ? 9.477 23.109 -4.047 1 93.69 196 SER B O 1
ATOM 4774 N N . THR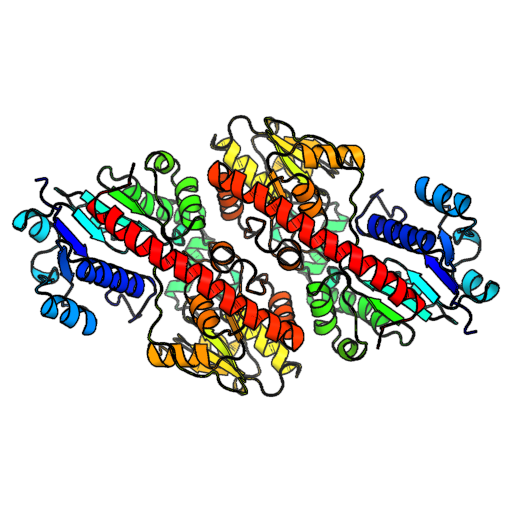 B 1 197 ? 10.258 21 -3.91 1 85.31 197 THR B N 1
ATOM 4775 C CA . THR B 1 197 ? 11.539 21.438 -3.375 1 85.31 197 THR B CA 1
ATOM 4776 C C . THR B 1 197 ? 12.531 21.703 -4.504 1 85.31 197 THR B C 1
ATOM 4778 O O . THR B 1 197 ? 13.672 22.094 -4.254 1 85.31 197 THR B O 1
ATOM 4781 N N . SER B 1 198 ? 12.117 21.375 -5.695 1 70.06 198 SER B N 1
ATOM 4782 C CA . SER B 1 198 ? 13 21.25 -6.852 1 70.06 198 SER B CA 1
ATOM 4783 C C . SER B 1 198 ? 13.961 22.438 -6.945 1 70.06 198 SER B C 1
ATOM 4785 O O . SER B 1 198 ? 13.539 23.594 -6.844 1 70.06 198 SER B O 1
ATOM 4787 N N . LEU B 1 199 ? 15.125 22.047 -6.746 1 64.19 199 LEU B N 1
ATOM 4788 C CA . LEU B 1 199 ? 16.312 22.844 -7.07 1 64.19 199 LEU B CA 1
ATOM 4789 C C . LEU B 1 199 ? 16.672 22.688 -8.539 1 64.19 199 LEU B C 1
ATOM 4791 O O . LEU B 1 199 ? 16.078 21.891 -9.258 1 64.19 199 LEU B O 1
ATOM 4795 N N . ASP B 1 200 ? 17.484 23.547 -9 1 57.97 200 ASP B N 1
ATOM 4796 C CA . ASP B 1 200 ? 18 23.406 -10.359 1 57.97 200 ASP B CA 1
ATOM 4797 C C . ASP B 1 200 ? 18.422 21.969 -10.633 1 57.97 200 ASP B C 1
ATOM 4799 O O . ASP B 1 200 ? 18.984 21.297 -9.758 1 57.97 200 ASP B O 1
ATOM 4803 N N . LEU B 1 201 ? 17.812 21.453 -11.719 1 62.72 201 LEU B N 1
ATOM 4804 C CA . LEU B 1 201 ? 18.062 20.078 -12.156 1 62.72 201 LEU B CA 1
ATOM 4805 C C . LEU B 1 201 ? 19.547 19.844 -12.391 1 62.72 201 LEU B C 1
ATOM 4807 O O . LEU B 1 201 ? 20.266 20.75 -12.812 1 62.72 201 LEU B O 1
ATOM 4811 N N . VAL B 1 202 ? 20.047 18.766 -11.773 1 62.44 202 VAL B N 1
ATOM 4812 C CA . VAL B 1 202 ? 21.344 18.234 -12.188 1 62.44 202 VAL B CA 1
ATOM 4813 C C . VAL B 1 202 ? 21.219 17.562 -13.547 1 62.44 202 VAL B C 1
ATOM 4815 O O . VAL B 1 202 ? 20.203 16.922 -13.836 1 62.44 202 VAL B O 1
ATOM 4818 N N . ASP B 1 203 ? 21.953 17.812 -14.523 1 65.44 203 ASP B N 1
ATOM 4819 C CA . ASP B 1 203 ? 21.828 17.484 -15.938 1 65.44 203 ASP B CA 1
ATOM 4820 C C . ASP B 1 203 ? 21.562 15.992 -16.125 1 65.44 203 ASP B C 1
ATOM 4822 O O . ASP B 1 203 ? 20.422 15.539 -16.078 1 65.44 203 ASP B O 1
ATOM 4826 N N . SER B 1 204 ? 22.594 15.141 -16.406 1 66.94 204 SER B N 1
ATOM 4827 C CA . SER B 1 204 ? 22.469 13.797 -16.938 1 66.94 204 SER B CA 1
ATOM 4828 C C . SER B 1 204 ? 22.688 12.742 -15.859 1 66.94 204 SER B C 1
ATOM 4830 O O . SER B 1 204 ? 23.594 12.859 -15.047 1 66.94 204 SER B O 1
ATOM 4832 N N . ARG B 1 205 ? 21.812 11.812 -15.875 1 73.56 205 ARG B N 1
ATOM 4833 C CA . ARG B 1 205 ? 21.906 10.672 -14.961 1 73.56 205 ARG B CA 1
ATOM 4834 C C . ARG B 1 205 ? 23.141 9.836 -15.281 1 73.56 205 ARG B C 1
ATOM 4836 O O . ARG B 1 205 ? 23.531 9.688 -16.438 1 73.56 205 ARG B O 1
ATOM 4843 N N . LYS B 1 206 ? 23.641 9.367 -14.188 1 75.06 206 LYS B N 1
ATOM 4844 C CA . LYS B 1 206 ? 24.781 8.453 -14.305 1 75.06 206 LYS B CA 1
ATOM 4845 C C . LYS B 1 206 ? 24.406 7.242 -15.156 1 75.06 206 LYS B C 1
ATOM 4847 O O . LYS B 1 206 ? 23.297 6.707 -15.039 1 75.06 206 LYS B O 1
ATOM 4852 N N . GLU B 1 207 ? 25.312 6.816 -15.992 1 74.81 207 GLU B N 1
ATOM 4853 C CA . GLU B 1 207 ? 25.094 5.711 -16.922 1 74.81 207 GLU B CA 1
ATOM 4854 C C . GLU B 1 207 ? 24.906 4.391 -16.172 1 74.81 207 GLU B C 1
ATOM 4856 O O . GLU B 1 207 ? 24.031 3.59 -16.531 1 74.81 207 GLU B O 1
ATOM 4861 N N . ALA B 1 208 ? 25.75 4.137 -15.125 1 80.62 208 ALA B N 1
ATOM 4862 C CA . ALA B 1 208 ? 25.672 2.846 -14.453 1 80.62 208 ALA B CA 1
ATOM 4863 C C . ALA B 1 208 ? 25.516 3.023 -12.945 1 80.62 208 ALA B C 1
ATOM 4865 O O . ALA B 1 208 ? 26.484 2.844 -12.195 1 80.62 208 ALA B O 1
ATOM 4866 N N . PRO B 1 209 ? 24.25 3.301 -12.602 1 89.94 209 PRO B N 1
ATOM 4867 C CA . PRO B 1 209 ? 24.047 3.428 -11.156 1 89.94 209 PRO B CA 1
ATOM 4868 C C . PRO B 1 209 ? 24.234 2.105 -10.414 1 89.94 209 PRO B C 1
ATOM 4870 O O . PRO B 1 209 ? 23.844 1.05 -10.922 1 89.94 209 PRO B O 1
ATOM 4873 N N . ASP B 1 210 ? 24.844 2.143 -9.211 1 93.88 210 ASP B N 1
ATOM 4874 C CA . ASP B 1 210 ? 25.25 0.885 -8.586 1 93.88 210 ASP B CA 1
ATOM 4875 C C . ASP B 1 210 ? 24.875 0.869 -7.102 1 93.88 210 ASP B C 1
ATOM 4877 O O . ASP B 1 210 ? 25.359 0.021 -6.344 1 93.88 210 ASP B O 1
ATOM 4881 N N . PHE B 1 211 ? 24.047 1.819 -6.73 1 98.12 211 PHE B N 1
ATOM 4882 C CA . PHE B 1 211 ? 23.766 1.748 -5.305 1 98.12 211 PHE B CA 1
ATOM 4883 C C . PHE B 1 211 ? 22.281 2.012 -5.035 1 98.12 211 PHE B C 1
ATOM 4885 O O . PHE B 1 211 ? 21.625 2.715 -5.801 1 98.12 211 PHE B O 1
ATOM 4892 N N . TYR B 1 212 ? 21.766 1.384 -3.963 1 98.75 212 TYR B N 1
ATOM 4893 C CA . TYR B 1 212 ? 20.484 1.721 -3.355 1 98.75 212 TYR B CA 1
ATOM 4894 C C . TYR B 1 212 ? 20.625 2.895 -2.395 1 98.75 212 TYR B C 1
ATOM 4896 O O . TYR B 1 212 ? 21.641 3.014 -1.696 1 98.75 212 TYR B O 1
ATOM 4904 N N . LEU B 1 213 ? 19.625 3.719 -2.365 1 98.81 213 LEU B N 1
ATOM 4905 C CA . LEU B 1 213 ? 19.672 4.891 -1.497 1 98.81 213 LEU B CA 1
ATOM 4906 C C . LEU B 1 213 ? 18.594 4.824 -0.428 1 98.81 213 LEU B C 1
ATOM 4908 O O . LEU B 1 213 ? 17.453 4.473 -0.722 1 98.81 213 LEU B O 1
ATOM 4912 N N . LEU B 1 214 ? 18.969 5.035 0.821 1 98.31 214 LEU B N 1
ATOM 4913 C CA . LEU B 1 214 ? 18.078 5.293 1.948 1 98.31 214 LEU B CA 1
ATOM 4914 C C . LEU B 1 214 ? 18.406 6.633 2.604 1 98.31 214 LEU B C 1
ATOM 4916 O O . LEU B 1 214 ? 19.578 7.016 2.689 1 98.31 214 LEU B O 1
ATOM 4920 N N . VAL B 1 215 ? 17.297 7.281 3.111 1 96.12 215 VAL B N 1
ATOM 4921 C CA . VAL B 1 215 ? 17.547 8.586 3.709 1 96.12 215 VAL B CA 1
ATOM 4922 C C . VAL B 1 215 ? 16.844 8.68 5.062 1 96.12 215 VAL B C 1
ATOM 4924 O O . VAL B 1 215 ? 15.977 7.867 5.371 1 96.12 215 VAL B O 1
ATOM 4927 N N . SER B 1 216 ? 17.266 9.625 5.891 1 90.94 216 SER B N 1
ATOM 4928 C CA . SER B 1 216 ? 16.656 9.953 7.176 1 90.94 216 SER B CA 1
ATOM 4929 C C . SER B 1 216 ? 16.688 8.758 8.125 1 90.94 216 SER B C 1
ATOM 4931 O O . SER B 1 216 ? 15.68 8.422 8.742 1 90.94 216 SER B O 1
ATOM 4933 N N . ALA B 1 217 ? 17.844 8.164 8.266 1 89.56 217 ALA B N 1
ATOM 4934 C CA . ALA B 1 217 ? 17.953 6.879 8.945 1 89.56 217 ALA B CA 1
ATOM 4935 C C . ALA B 1 217 ? 17.984 7.059 10.461 1 89.56 217 ALA B C 1
ATOM 4937 O O . ALA B 1 217 ? 17.922 6.082 11.211 1 89.56 217 ALA B O 1
ATOM 4938 N N . ASN B 1 218 ? 17.938 8.273 10.953 1 83.44 218 ASN B N 1
ATOM 4939 C CA . ASN B 1 218 ? 17.984 8.516 12.391 1 83.44 218 ASN B CA 1
ATOM 4940 C C . ASN B 1 218 ? 16.578 8.508 12.992 1 83.44 218 ASN B C 1
ATOM 4942 O O . ASN B 1 218 ? 16.422 8.633 14.211 1 83.44 218 ASN B O 1
ATOM 4946 N N . ARG B 1 219 ? 15.586 8.312 12.281 1 83.44 219 ARG B N 1
ATOM 4947 C CA . ARG B 1 219 ? 14.195 8.305 12.719 1 83.44 219 ARG B CA 1
ATOM 4948 C C . ARG B 1 219 ? 13.57 6.922 12.547 1 83.44 219 ARG B C 1
ATOM 4950 O O . ARG B 1 219 ? 13.492 6.414 11.422 1 83.44 219 ARG B O 1
ATOM 4957 N N . TRP B 1 220 ? 13.07 6.371 13.633 1 83 220 TRP B N 1
ATOM 4958 C CA . TRP B 1 220 ? 12.609 4.988 13.602 1 83 220 TRP B CA 1
ATOM 4959 C C . TRP B 1 220 ? 11.422 4.836 12.648 1 83 220 TRP B C 1
ATOM 4961 O O . TRP B 1 220 ? 11.25 3.789 12.023 1 83 220 TRP B O 1
ATOM 4971 N N . GLU B 1 221 ? 10.609 5.906 12.57 1 87.75 221 GLU B N 1
ATOM 4972 C CA . GLU B 1 221 ? 9.406 5.828 11.75 1 87.75 221 GLU B CA 1
ATOM 4973 C C . GLU B 1 221 ? 9.758 5.727 10.266 1 87.75 221 GLU B C 1
ATOM 4975 O O . GLU B 1 221 ? 8.914 5.344 9.453 1 87.75 221 GLU B O 1
ATOM 4980 N N . LYS B 1 222 ? 11.039 6.055 9.938 1 91.44 222 LYS B N 1
ATOM 4981 C CA . LYS B 1 222 ? 11.477 5.91 8.547 1 91.44 222 LYS B CA 1
ATOM 4982 C C . LYS B 1 222 ? 11.781 4.453 8.219 1 91.44 222 LYS B C 1
ATOM 4984 O O . LYS B 1 222 ? 11.883 4.082 7.047 1 91.44 222 LYS B O 1
ATOM 4989 N N . ASN B 1 223 ? 12.023 3.705 9.203 1 92.38 223 ASN B N 1
ATOM 4990 C CA . ASN B 1 223 ? 12.039 2.25 9.109 1 92.38 223 ASN B CA 1
ATOM 4991 C C . ASN B 1 223 ? 13.188 1.761 8.227 1 92.38 223 ASN B C 1
ATOM 4993 O O . ASN B 1 223 ? 13.062 0.745 7.543 1 92.38 223 ASN B O 1
ATOM 4997 N N . CYS B 1 224 ? 14.289 2.447 8.242 1 93.69 224 CYS B N 1
ATOM 4998 C CA . CYS B 1 224 ? 15.438 2.1 7.41 1 93.69 224 CYS B CA 1
ATOM 4999 C C . CYS B 1 224 ? 16.031 0.758 7.828 1 93.69 224 CYS B C 1
ATOM 5001 O O . CYS B 1 224 ? 16.547 0.015 6.992 1 93.69 224 CYS B O 1
ATOM 5003 N N . LEU B 1 225 ? 15.898 0.426 9.078 1 91.62 225 LEU B N 1
ATOM 5004 C CA . LEU B 1 225 ? 16.516 -0.791 9.594 1 91.62 225 LEU B CA 1
ATOM 5005 C C . LEU B 1 225 ? 16.016 -2.018 8.836 1 91.62 225 LEU B C 1
ATOM 5007 O O . LEU B 1 225 ? 16.812 -2.875 8.438 1 91.62 225 LEU B O 1
ATOM 5011 N N . ARG B 1 226 ? 14.742 -2.158 8.594 1 93.25 226 ARG B N 1
ATOM 5012 C CA . ARG B 1 226 ? 14.203 -3.33 7.914 1 93.25 226 ARG B CA 1
ATOM 5013 C C . ARG B 1 226 ? 14.703 -3.408 6.477 1 93.25 226 ARG B C 1
ATOM 5015 O O . ARG B 1 226 ? 14.984 -4.496 5.973 1 93.25 226 ARG B O 1
ATOM 5022 N N . ALA B 1 227 ? 14.78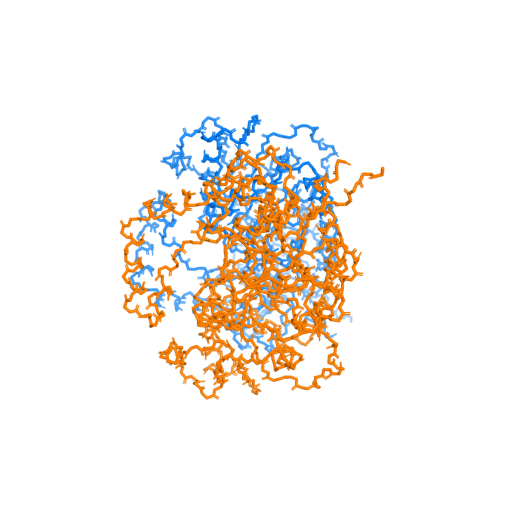1 -2.277 5.836 1 96.62 227 ALA B N 1
ATOM 5023 C CA . ALA B 1 227 ? 15.328 -2.264 4.48 1 96.62 227 ALA B CA 1
ATOM 5024 C C . ALA B 1 227 ? 16.781 -2.693 4.473 1 96.62 227 ALA B C 1
ATOM 5026 O O . ALA B 1 227 ? 17.219 -3.463 3.607 1 96.62 227 ALA B O 1
ATOM 5027 N N . ILE B 1 228 ? 17.5 -2.168 5.461 1 95.94 228 ILE B N 1
ATOM 5028 C CA . ILE B 1 228 ? 18.922 -2.502 5.59 1 95.94 228 ILE B CA 1
ATOM 5029 C C . ILE B 1 228 ? 19.078 -4.004 5.824 1 95.94 228 ILE B C 1
ATOM 5031 O O . ILE B 1 228 ? 19.906 -4.652 5.188 1 95.94 228 ILE B O 1
ATOM 5035 N N . MET B 1 229 ? 18.281 -4.535 6.688 1 95.31 229 MET B N 1
ATOM 5036 C CA . MET B 1 229 ? 18.312 -5.969 6.961 1 95.31 229 MET B CA 1
ATOM 5037 C C . MET B 1 229 ? 17.984 -6.77 5.707 1 95.31 229 MET B C 1
ATOM 5039 O O . MET B 1 229 ? 18.625 -7.785 5.43 1 95.31 229 MET B O 1
ATOM 5043 N N . ALA B 1 230 ? 16.969 -6.363 4.969 1 97.38 230 ALA B N 1
ATOM 5044 C CA . ALA B 1 230 ? 16.594 -7.043 3.734 1 97.38 230 ALA B CA 1
ATOM 5045 C C . ALA B 1 230 ? 17.734 -7.043 2.729 1 97.38 230 ALA B C 1
ATOM 5047 O O . ALA B 1 230 ? 18.062 -8.078 2.141 1 97.38 230 ALA B O 1
ATOM 5048 N N . LEU B 1 231 ? 18.359 -5.918 2.547 1 98.44 231 LEU B N 1
ATOM 5049 C CA . LEU B 1 231 ? 19.484 -5.789 1.632 1 98.44 231 LEU B CA 1
ATOM 5050 C C . LEU B 1 231 ? 20.656 -6.645 2.094 1 98.44 231 LEU B C 1
ATOM 5052 O O . LEU B 1 231 ? 21.312 -7.312 1.28 1 98.44 231 LEU B O 1
ATOM 5056 N N . ASP B 1 232 ? 20.906 -6.617 3.4 1 98.12 232 ASP B N 1
ATOM 5057 C CA . ASP B 1 232 ? 22 -7.414 3.963 1 98.12 232 ASP B CA 1
ATOM 5058 C C . ASP B 1 232 ? 21.812 -8.898 3.66 1 98.12 232 ASP B C 1
ATOM 5060 O O . ASP B 1 232 ? 22.766 -9.586 3.285 1 98.12 232 ASP B O 1
ATOM 5064 N N . GLN B 1 233 ? 20.641 -9.375 3.832 1 97.25 233 GLN B N 1
ATOM 5065 C CA . GLN B 1 233 ? 20.344 -10.773 3.551 1 97.25 233 GLN B CA 1
ATOM 5066 C C . GLN B 1 233 ? 20.562 -11.102 2.074 1 97.25 233 GLN B C 1
ATOM 5068 O O . GLN B 1 233 ? 21.125 -12.148 1.738 1 97.25 233 GLN B O 1
ATOM 5073 N N . LEU B 1 234 ? 20.156 -10.227 1.211 1 97.94 234 LEU B N 1
ATOM 5074 C CA . LEU B 1 234 ? 20.328 -10.438 -0.221 1 97.94 234 LEU B CA 1
ATOM 5075 C C . LEU B 1 234 ? 21.812 -10.43 -0.59 1 97.94 234 LEU B C 1
ATOM 5077 O O . LEU B 1 234 ? 22.234 -11.18 -1.466 1 97.94 234 LEU B O 1
ATOM 5081 N N . PHE B 1 235 ? 22.609 -9.57 0.078 1 97.88 235 PHE B N 1
ATOM 5082 C CA . PHE B 1 235 ? 24.047 -9.578 -0.118 1 97.88 235 PHE B CA 1
ATOM 5083 C C . PHE B 1 235 ? 24.641 -10.914 0.318 1 97.88 235 PHE B C 1
ATOM 5085 O O . PHE B 1 235 ? 25.484 -11.484 -0.384 1 97.88 235 PHE B O 1
ATOM 5092 N N . SER B 1 236 ? 24.219 -11.359 1.465 1 97.25 236 SER B N 1
ATOM 5093 C CA . SER B 1 236 ? 24.703 -12.625 1.989 1 97.25 236 SER B CA 1
ATOM 5094 C C . SER B 1 236 ? 24.422 -13.773 1.02 1 97.25 236 SER B C 1
ATOM 5096 O O . SER B 1 236 ? 25.203 -14.719 0.927 1 97.25 236 SER B O 1
ATOM 5098 N N . GLU B 1 237 ? 23.359 -13.641 0.301 1 95.25 237 GLU B N 1
ATOM 5099 C CA . GLU B 1 237 ? 22.938 -14.68 -0.629 1 95.25 237 GLU B CA 1
ATOM 5100 C C . GLU B 1 237 ? 23.562 -14.484 -2.004 1 95.25 237 GLU B C 1
ATOM 5102 O O . GLU B 1 237 ? 23.312 -15.258 -2.928 1 95.25 237 GLU B O 1
ATOM 5107 N N . GLY B 1 238 ? 24.297 -13.453 -2.201 1 95.25 238 GLY B N 1
ATOM 5108 C CA . GLY B 1 238 ? 24.953 -13.18 -3.463 1 95.25 238 GLY B CA 1
ATOM 5109 C C . GLY B 1 238 ? 24 -12.727 -4.555 1 95.25 238 GLY B C 1
ATOM 5110 O O . GLY B 1 238 ? 24.281 -12.914 -5.742 1 95.25 238 GLY B O 1
ATOM 5111 N N . ARG B 1 239 ? 22.953 -12.055 -4.156 1 95.44 239 ARG B N 1
ATOM 5112 C CA . ARG B 1 239 ? 21.875 -11.75 -5.102 1 95.44 239 ARG B CA 1
ATOM 5113 C C . ARG B 1 239 ? 22.047 -10.352 -5.68 1 95.44 239 ARG B C 1
ATOM 5115 O O . ARG B 1 239 ? 21.359 -9.984 -6.637 1 95.44 239 ARG B O 1
ATOM 5122 N N . LEU B 1 240 ? 22.891 -9.594 -5.152 1 96.19 240 LEU B N 1
ATOM 5123 C CA . LEU B 1 240 ? 23.062 -8.211 -5.578 1 96.19 240 LEU B CA 1
ATOM 5124 C C . LEU B 1 240 ? 24.516 -7.934 -5.969 1 96.19 240 LEU B C 1
ATOM 5126 O O . LEU B 1 240 ? 25.156 -7.043 -5.406 1 96.19 240 LEU B O 1
ATOM 5130 N N . PRO B 1 241 ? 24.969 -8.633 -6.984 1 94.62 241 PRO B N 1
ATOM 5131 C CA . PRO B 1 241 ? 26.375 -8.43 -7.363 1 94.62 241 PRO B CA 1
ATOM 5132 C C . PRO B 1 241 ? 26.641 -7.012 -7.871 1 94.62 241 PRO B C 1
ATOM 5134 O O . PRO B 1 241 ? 25.875 -6.48 -8.672 1 94.62 241 PRO B O 1
ATOM 5137 N N . GLY B 1 242 ? 27.672 -6.449 -7.387 1 95.12 242 GLY B N 1
ATOM 5138 C CA . GLY B 1 242 ? 28.125 -5.156 -7.875 1 95.12 242 GLY B CA 1
ATOM 5139 C C . GLY B 1 242 ? 27.359 -3.988 -7.277 1 95.12 242 GLY B C 1
ATOM 5140 O O . GLY B 1 242 ? 27.578 -2.836 -7.66 1 95.12 242 GLY B O 1
ATOM 5141 N N . LYS B 1 243 ? 26.5 -4.262 -6.379 1 97.12 243 LYS B N 1
ATOM 5142 C CA . LYS B 1 243 ? 25.688 -3.197 -5.789 1 97.12 243 LYS B CA 1
ATOM 5143 C C . LYS B 1 243 ? 26.188 -2.83 -4.398 1 97.12 243 LYS B C 1
ATOM 5145 O O . LYS B 1 243 ? 26.922 -3.607 -3.77 1 97.12 243 LYS B O 1
ATOM 5150 N N . ARG B 1 244 ? 25.844 -1.658 -3.973 1 98.25 244 ARG B N 1
ATOM 5151 C CA . ARG B 1 244 ? 26.078 -1.181 -2.615 1 98.25 244 ARG B CA 1
ATOM 5152 C C . ARG B 1 244 ? 24.906 -0.366 -2.105 1 98.25 244 ARG B C 1
ATOM 5154 O O . ARG B 1 244 ? 23.906 -0.193 -2.816 1 98.25 244 ARG B O 1
ATOM 5161 N N . VAL B 1 245 ? 24.984 0.065 -0.84 1 98.62 245 VAL B N 1
ATOM 5162 C CA . VAL B 1 245 ? 23.922 0.842 -0.229 1 98.62 245 VAL B CA 1
ATOM 5163 C C . VAL B 1 245 ? 24.484 2.127 0.371 1 98.62 245 VAL B C 1
ATOM 5165 O O . VAL B 1 245 ? 25.516 2.102 1.04 1 98.62 245 VAL B O 1
ATOM 5168 N N . VAL B 1 246 ? 23.875 3.225 0.047 1 98.56 246 VAL B N 1
ATOM 5169 C CA . VAL B 1 246 ? 24.188 4.496 0.687 1 98.56 246 VAL B CA 1
ATOM 5170 C C . VAL B 1 246 ? 23.047 4.922 1.599 1 98.56 246 VAL B C 1
ATOM 5172 O O . VAL B 1 246 ? 21.875 4.941 1.178 1 98.56 246 VAL B O 1
ATOM 5175 N N . ILE B 1 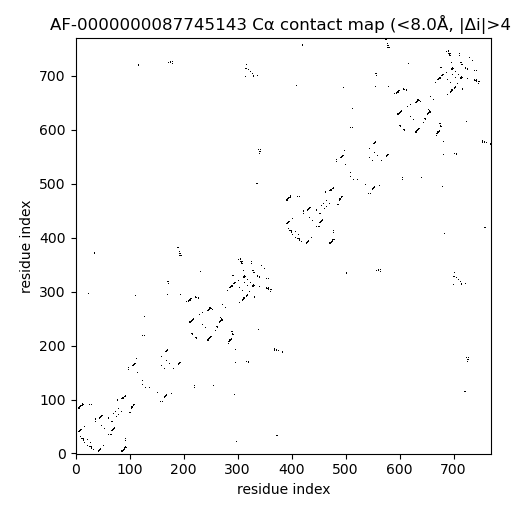247 ? 23.344 5.156 2.857 1 97.38 247 ILE B N 1
ATOM 5176 C CA . ILE B 1 247 ? 22.359 5.562 3.854 1 97.38 247 ILE B CA 1
ATOM 5177 C C . ILE B 1 247 ? 22.734 6.918 4.441 1 97.38 247 ILE B C 1
ATOM 5179 O O . ILE B 1 247 ? 23.859 7.094 4.926 1 97.38 247 ILE B O 1
ATOM 5183 N N . THR B 1 248 ? 21.797 7.863 4.375 1 95.38 248 THR B N 1
ATOM 5184 C CA . THR B 1 248 ? 22.094 9.18 4.941 1 95.38 248 THR B CA 1
ATOM 5185 C C . THR B 1 248 ? 21.25 9.43 6.191 1 95.38 248 THR B C 1
ATOM 5187 O O . THR B 1 248 ? 20.297 8.703 6.457 1 95.38 248 THR B O 1
ATOM 5190 N N . GLY B 1 249 ? 21.625 10.414 6.969 1 90.88 249 GLY B N 1
ATOM 5191 C CA . GLY B 1 249 ? 20.922 10.781 8.188 1 90.88 249 GLY B CA 1
ATOM 5192 C C . GLY B 1 249 ? 21.172 9.828 9.336 1 90.88 249 GLY B C 1
ATOM 5193 O O . GLY B 1 249 ? 20.281 9.562 10.141 1 90.88 249 GLY B O 1
ATOM 5194 N N . VAL B 1 250 ? 22.359 9.266 9.328 1 87.5 250 VAL B N 1
ATOM 5195 C CA . VAL B 1 250 ? 22.719 8.289 10.352 1 87.5 250 VAL B CA 1
ATOM 5196 C C . VAL B 1 250 ? 23.375 8.992 11.539 1 87.5 250 VAL B C 1
ATOM 5198 O O . VAL B 1 250 ? 24.375 9.703 11.375 1 87.5 250 VAL B O 1
ATOM 5201 N N . LYS B 1 251 ? 22.797 8.867 12.68 1 81.62 251 LYS B N 1
ATOM 5202 C CA . LYS B 1 251 ? 23.422 9.398 13.891 1 81.62 251 LYS B CA 1
ATOM 5203 C C . LYS B 1 251 ? 24.562 8.492 14.352 1 81.62 251 LYS B C 1
ATOM 5205 O O . LYS B 1 251 ? 25.656 8.977 14.648 1 81.62 251 LYS B O 1
ATOM 5210 N N . SER B 1 252 ? 24.234 7.164 14.438 1 80.5 252 SER B N 1
ATOM 5211 C CA . SER B 1 252 ? 25.234 6.16 14.758 1 80.5 252 SER B CA 1
ATOM 5212 C C . SER B 1 252 ? 25.062 4.902 13.906 1 80.5 252 SER B C 1
ATOM 5214 O O . SER B 1 252 ? 23.984 4.289 13.922 1 80.5 252 SER B O 1
ATOM 5216 N N . ALA B 1 253 ? 26.125 4.586 13.297 1 80.69 253 ALA B N 1
ATOM 5217 C CA . ALA B 1 253 ? 26.078 3.398 12.445 1 80.69 253 ALA B CA 1
ATOM 5218 C C . ALA B 1 253 ? 25.875 2.135 13.273 1 80.69 253 ALA B C 1
ATOM 5220 O O . ALA B 1 253 ? 25.422 1.109 12.758 1 80.69 253 ALA B O 1
ATOM 5221 N N . ASP B 1 254 ? 26.234 2.209 14.469 1 79 254 ASP B N 1
ATOM 5222 C CA . ASP B 1 254 ? 26.141 1.045 15.344 1 79 254 ASP B CA 1
ATOM 5223 C C . ASP B 1 254 ? 24.703 0.605 15.539 1 79 254 ASP B C 1
ATOM 5225 O O . ASP B 1 254 ? 24.438 -0.562 15.836 1 79 254 ASP B O 1
ATOM 5229 N N . TYR B 1 255 ? 23.844 1.546 15.312 1 75.69 255 TYR B N 1
ATOM 5230 C CA . TYR B 1 255 ? 22.422 1.244 15.398 1 75.69 255 TYR B CA 1
ATOM 5231 C C . TYR B 1 255 ? 22.016 0.187 14.375 1 75.69 255 TYR B C 1
ATOM 5233 O O . TYR B 1 255 ? 21.031 -0.52 14.562 1 75.69 255 TYR B O 1
ATOM 5241 N N . PHE B 1 256 ? 22.844 0.058 13.352 1 82.44 256 PHE B N 1
ATOM 5242 C CA . PHE B 1 256 ? 22.484 -0.822 12.242 1 82.44 256 PHE B CA 1
ATOM 5243 C C . PHE B 1 256 ? 23.469 -1.979 12.133 1 82.44 256 PHE B C 1
ATOM 5245 O O . PHE B 1 256 ? 23.094 -3.104 11.812 1 82.44 256 PHE B O 1
ATOM 5252 N N . ARG B 1 257 ? 24.688 -1.761 12.391 1 82.38 257 ARG B N 1
ATOM 5253 C CA . ARG B 1 257 ? 25.766 -2.697 12.133 1 82.38 257 ARG B CA 1
ATOM 5254 C C . ARG B 1 257 ? 25.578 -3.99 12.914 1 82.38 257 ARG B C 1
ATOM 5256 O O . ARG B 1 257 ? 25.984 -5.062 12.461 1 82.38 257 ARG B O 1
ATOM 5263 N N . TYR B 1 258 ? 25 -3.889 14.039 1 79 258 TYR B N 1
ATOM 5264 C CA . TYR B 1 258 ? 24.844 -5.082 14.867 1 79 258 TYR B CA 1
ATOM 5265 C C . TYR B 1 258 ? 23.828 -6.039 14.25 1 79 258 TYR B C 1
ATOM 5267 O O . TYR B 1 258 ? 23.781 -7.219 14.602 1 79 258 TYR B O 1
ATOM 5275 N N . LYS B 1 259 ? 23.109 -5.598 13.305 1 83.25 259 LYS B N 1
ATOM 5276 C CA . LYS B 1 259 ? 22.062 -6.418 12.719 1 83.25 259 LYS B CA 1
ATOM 5277 C C . LYS B 1 259 ? 22.453 -6.906 11.328 1 83.25 259 LYS B C 1
ATOM 5279 O O . LYS B 1 259 ? 21.688 -7.602 10.664 1 83.25 259 LYS B O 1
ATOM 5284 N N . ILE B 1 260 ? 23.672 -6.477 10.883 1 90.62 260 ILE B N 1
ATOM 5285 C CA . ILE B 1 260 ? 24.016 -6.836 9.508 1 90.62 260 ILE B CA 1
ATOM 5286 C C . ILE B 1 260 ? 25.328 -7.594 9.484 1 90.62 260 ILE B C 1
ATOM 5288 O O . ILE B 1 260 ? 26.188 -7.395 10.352 1 90.62 260 ILE B O 1
ATOM 5292 N N . LYS B 1 261 ? 25.516 -8.445 8.461 1 94.88 261 LYS B N 1
ATOM 5293 C CA . LYS B 1 261 ? 26.688 -9.297 8.297 1 94.88 261 LYS B CA 1
ATOM 5294 C C . LYS B 1 261 ? 27.641 -8.711 7.254 1 94.88 261 LYS B C 1
ATOM 5296 O O . LYS B 1 261 ? 28.844 -9.008 7.273 1 94.88 261 LYS B O 1
ATOM 5301 N N . ASN B 1 262 ? 27.156 -7.918 6.348 1 96.56 262 ASN B N 1
ATOM 5302 C CA . ASN B 1 262 ? 27.922 -7.434 5.215 1 96.56 262 ASN B CA 1
ATOM 5303 C C . ASN B 1 262 ? 28.156 -5.926 5.289 1 96.56 262 ASN B C 1
ATOM 5305 O O . ASN B 1 262 ? 27.875 -5.203 4.332 1 96.56 262 ASN B O 1
ATOM 5309 N N . ALA B 1 263 ? 28.719 -5.496 6.363 1 94.06 263 ALA B N 1
ATOM 5310 C CA . ALA B 1 263 ? 28.891 -4.074 6.641 1 94.06 263 ALA B CA 1
ATOM 5311 C C . ALA B 1 263 ? 29.672 -3.385 5.523 1 94.06 263 ALA B C 1
ATOM 5313 O O . ALA B 1 263 ? 29.453 -2.199 5.254 1 94.06 263 ALA B O 1
ATOM 5314 N N . GLY B 1 264 ? 30.516 -4.07 4.801 1 95.38 264 GLY B N 1
ATOM 5315 C CA . GLY B 1 264 ? 31.344 -3.502 3.752 1 95.38 264 GLY B CA 1
ATOM 5316 C C . GLY B 1 264 ? 30.547 -2.988 2.568 1 95.38 264 GLY B C 1
ATOM 5317 O O . GLY B 1 264 ? 31.047 -2.16 1.797 1 95.38 264 GLY B O 1
ATOM 5318 N N . PHE B 1 265 ? 29.344 -3.416 2.4 1 97.44 265 PHE B N 1
ATOM 5319 C CA . PHE B 1 265 ? 28.516 -3.006 1.272 1 97.44 265 PHE B CA 1
ATOM 5320 C C . PHE B 1 265 ? 27.688 -1.777 1.628 1 97.44 265 PHE B C 1
ATOM 5322 O O . PHE B 1 265 ? 26.984 -1.225 0.775 1 97.44 265 PHE B O 1
ATOM 5329 N N . PHE B 1 266 ? 27.734 -1.314 2.877 1 97.69 266 PHE B N 1
ATOM 5330 C CA . PHE B 1 266 ? 26.891 -0.226 3.359 1 97.69 266 PHE B CA 1
ATOM 5331 C C . PHE B 1 266 ? 27.734 1.006 3.682 1 97.69 266 PHE B C 1
ATOM 5333 O O . PHE B 1 266 ? 28.688 0.926 4.453 1 97.69 266 PHE B O 1
ATOM 5340 N N . ASP B 1 267 ? 27.391 2.109 3.045 1 97.44 267 ASP B N 1
ATOM 5341 C CA . ASP B 1 267 ? 27.984 3.412 3.324 1 97.44 267 ASP B CA 1
ATOM 5342 C C . ASP B 1 267 ? 27.062 4.262 4.199 1 97.44 267 ASP B C 1
ATOM 5344 O O . ASP B 1 267 ? 26.141 4.898 3.697 1 97.44 267 ASP B O 1
ATOM 5348 N N . PHE B 1 268 ? 27.375 4.301 5.492 1 95.38 268 PHE B N 1
ATOM 5349 C CA . PHE B 1 268 ? 26.594 5.07 6.453 1 95.38 268 PHE B CA 1
ATOM 5350 C C . PHE B 1 268 ? 27.094 6.504 6.539 1 95.38 268 PHE B C 1
ATOM 5352 O O . PHE B 1 268 ? 28.234 6.742 6.93 1 95.38 268 PHE B O 1
ATOM 5359 N N . ARG B 1 269 ? 26.203 7.406 6.191 1 94.94 269 ARG B N 1
ATOM 5360 C CA . ARG B 1 269 ? 26.562 8.82 6.227 1 94.94 269 ARG B CA 1
ATOM 5361 C C . ARG B 1 269 ? 25.656 9.594 7.184 1 94.94 269 ARG B C 1
ATOM 5363 O O . ARG B 1 269 ? 24.469 9.289 7.305 1 94.94 269 ARG B O 1
ATOM 5370 N N . GLY B 1 270 ? 26.25 10.492 7.863 1 90.25 270 GLY B N 1
ATOM 5371 C CA . GLY B 1 270 ? 25.453 11.391 8.672 1 90.25 270 GLY B CA 1
ATOM 5372 C C . GLY B 1 270 ? 24.609 12.352 7.852 1 90.25 270 GLY B C 1
ATOM 5373 O O . GLY B 1 270 ? 24.109 11.984 6.781 1 90.25 270 GLY B O 1
ATOM 5374 N N . TYR B 1 271 ? 24.406 13.5 8.383 1 85.81 271 TYR B N 1
ATOM 5375 C CA . TYR B 1 271 ? 23.703 14.539 7.645 1 85.81 271 TYR B CA 1
ATOM 5376 C C . TYR B 1 271 ? 24.516 15.031 6.461 1 85.81 271 TYR B C 1
ATOM 5378 O O . TYR B 1 271 ? 25.734 15.219 6.578 1 85.81 271 TYR B O 1
ATOM 5386 N N . VAL B 1 272 ? 23.844 15.156 5.324 1 89.75 272 VAL B N 1
ATOM 5387 C CA . VAL B 1 272 ? 24.5 15.641 4.113 1 89.75 272 VAL B CA 1
ATOM 5388 C C . VAL B 1 272 ? 23.844 16.938 3.641 1 89.75 272 VAL B C 1
ATOM 5390 O O . VAL B 1 272 ? 22.688 17.219 3.994 1 89.75 272 VAL B O 1
ATOM 5393 N N . SER B 1 273 ? 24.578 17.719 2.902 1 85 273 SER B N 1
ATOM 5394 C CA . SER B 1 273 ? 24.031 18.969 2.361 1 85 273 SER B CA 1
ATOM 5395 C C . SER B 1 273 ? 22.922 18.703 1.35 1 85 273 SER B C 1
ATOM 5397 O O . SER B 1 273 ? 22.797 17.578 0.84 1 85 273 SER B O 1
ATOM 5399 N N . ASP B 1 274 ? 22.109 19.672 1.084 1 84.44 274 ASP B N 1
ATOM 5400 C CA . ASP B 1 274 ? 21.062 19.562 0.082 1 84.44 274 ASP B CA 1
ATOM 5401 C C . ASP B 1 274 ? 21.641 19.188 -1.282 1 84.44 274 ASP B C 1
ATOM 5403 O O . ASP B 1 274 ? 21.031 18.406 -2.018 1 84.44 274 ASP B O 1
ATOM 5407 N N . GLU B 1 275 ? 22.75 19.781 -1.586 1 86.56 275 GLU B N 1
ATOM 5408 C CA . GLU B 1 275 ? 23.406 19.5 -2.863 1 86.56 275 GLU B CA 1
ATOM 5409 C C . GLU B 1 275 ? 23.859 18.047 -2.949 1 86.56 275 GLU B C 1
ATOM 5411 O O . GLU B 1 275 ? 23.656 17.391 -3.971 1 86.56 275 GLU B O 1
ATOM 5416 N N . GLU B 1 276 ? 24.453 17.594 -1.914 1 91.06 276 GLU B N 1
ATOM 5417 C CA . GLU B 1 276 ? 24.906 16.203 -1.879 1 91.06 276 GLU B CA 1
ATOM 5418 C C . GLU B 1 276 ? 23.734 15.234 -1.938 1 91.06 276 GLU B C 1
ATOM 5420 O O . GLU B 1 276 ? 23.781 14.227 -2.641 1 91.06 276 GLU B O 1
ATOM 5425 N N . LEU B 1 277 ? 22.75 15.555 -1.201 1 92.12 277 LEU B N 1
ATOM 5426 C CA . LEU B 1 277 ? 21.562 14.711 -1.197 1 92.12 277 LEU B CA 1
ATOM 5427 C C . LEU B 1 277 ? 20.938 14.648 -2.588 1 92.12 277 LEU B C 1
ATOM 5429 O O . LEU B 1 277 ? 20.531 13.578 -3.043 1 92.12 277 LEU B O 1
ATOM 5433 N N . ASN B 1 278 ? 20.891 15.773 -3.213 1 91.31 278 ASN B N 1
ATOM 5434 C CA . ASN B 1 278 ? 20.359 15.844 -4.57 1 91.31 278 ASN B CA 1
ATOM 5435 C C . ASN B 1 278 ? 21.172 14.977 -5.531 1 91.31 278 ASN B C 1
ATOM 5437 O O . ASN B 1 278 ? 20.594 14.289 -6.383 1 91.31 278 ASN B O 1
ATOM 5441 N N . GLN B 1 279 ? 22.453 15 -5.398 1 92.31 279 GLN B N 1
ATOM 5442 C CA . GLN B 1 279 ? 23.328 14.172 -6.223 1 92.31 279 GLN B CA 1
ATOM 5443 C C . GLN B 1 279 ? 23.094 12.688 -5.957 1 92.31 279 GLN B C 1
ATOM 5445 O O . GLN B 1 279 ? 23.109 11.875 -6.883 1 92.31 279 GLN B O 1
ATOM 5450 N N . LEU B 1 280 ? 22.891 12.367 -4.727 1 95.19 280 LEU B N 1
ATOM 5451 C CA . LEU B 1 280 ? 22.641 10.977 -4.363 1 95.19 280 LEU B CA 1
ATOM 5452 C C . LEU B 1 280 ? 21.344 10.484 -4.988 1 95.19 280 LEU B C 1
ATOM 5454 O O . LEU B 1 280 ? 21.281 9.375 -5.52 1 95.19 280 LEU B O 1
ATOM 5458 N N . TYR B 1 281 ? 20.328 11.297 -4.914 1 95.19 281 TYR B N 1
ATOM 5459 C CA . TYR B 1 281 ? 19.078 10.938 -5.578 1 95.19 281 TYR B CA 1
ATOM 5460 C C . TYR B 1 281 ? 19.297 10.719 -7.07 1 95.19 281 TYR B C 1
ATOM 5462 O O . TYR B 1 281 ? 18.766 9.758 -7.645 1 95.19 281 TYR B O 1
ATOM 5470 N N . HIS B 1 282 ? 20.031 11.609 -7.621 1 94.44 282 HIS B N 1
ATOM 5471 C CA . HIS B 1 282 ? 20.312 11.586 -9.055 1 94.44 282 HIS B CA 1
ATOM 5472 C C . HIS B 1 282 ? 21.047 10.312 -9.453 1 94.44 282 HIS B C 1
ATOM 5474 O O . HIS B 1 282 ? 20.734 9.703 -10.477 1 94.44 282 HIS B O 1
ATOM 5480 N N . ASP B 1 283 ? 21.969 9.891 -8.648 1 95.5 283 ASP B N 1
ATOM 5481 C CA . ASP B 1 283 ? 22.922 8.844 -9.031 1 95.5 283 ASP B CA 1
ATOM 5482 C C . ASP B 1 283 ? 22.438 7.473 -8.562 1 95.5 283 ASP B C 1
ATOM 5484 O O . ASP B 1 283 ? 23.016 6.445 -8.93 1 95.5 283 ASP B O 1
ATOM 5488 N N . ALA B 1 284 ? 21.391 7.375 -7.855 1 97.44 284 ALA B N 1
ATOM 5489 C CA . ALA B 1 284 ? 20.969 6.121 -7.242 1 97.44 284 ALA B CA 1
ATOM 5490 C C . ALA B 1 284 ? 20.406 5.16 -8.289 1 97.44 284 ALA B C 1
ATOM 5492 O O . ALA B 1 284 ? 19.766 5.59 -9.25 1 97.44 284 ALA B O 1
ATOM 5493 N N . TYR B 1 285 ? 20.672 3.873 -8.109 1 97.81 285 TYR B N 1
ATOM 5494 C CA . TYR B 1 285 ? 20.016 2.822 -8.883 1 97.81 285 TYR B CA 1
ATOM 5495 C C . TYR B 1 285 ? 18.531 2.729 -8.531 1 97.81 285 TYR B C 1
ATOM 5497 O O . TYR B 1 285 ? 17.688 2.596 -9.422 1 97.81 285 TYR B O 1
ATOM 5505 N N . CYS B 1 286 ? 18.297 2.863 -7.293 1 98.56 286 CYS B N 1
ATOM 5506 C CA . CYS B 1 286 ? 16.953 2.748 -6.738 1 98.56 286 CYS B CA 1
ATOM 5507 C C . CYS B 1 286 ? 16.859 3.445 -5.387 1 98.56 286 CYS B C 1
ATOM 5509 O O . CYS B 1 286 ? 17.797 3.385 -4.586 1 98.56 286 CYS B O 1
ATOM 5511 N N . PHE B 1 287 ? 15.812 4.125 -5.199 1 98.81 287 PHE B N 1
ATOM 5512 C CA . PHE B 1 287 ? 15.516 4.723 -3.904 1 98.81 287 PHE B CA 1
ATOM 5513 C C . PHE B 1 287 ? 14.516 3.875 -3.131 1 98.81 287 PHE B C 1
ATOM 5515 O O . PHE B 1 287 ? 13.438 3.559 -3.643 1 98.81 287 PHE B O 1
ATOM 5522 N N . ILE B 1 288 ? 14.844 3.445 -1.909 1 98.94 288 ILE B N 1
ATOM 5523 C CA . ILE B 1 288 ? 13.969 2.635 -1.066 1 98.94 288 ILE B CA 1
ATOM 5524 C C . ILE B 1 288 ? 13.461 3.473 0.106 1 98.94 288 ILE B C 1
ATOM 5526 O O . ILE B 1 288 ? 14.258 4 0.888 1 98.94 288 ILE B O 1
ATOM 5530 N N . TYR B 1 289 ? 12.117 3.535 0.264 1 98.69 289 TYR B N 1
ATOM 5531 C CA . TYR B 1 289 ? 11.492 4.406 1.252 1 98.69 289 TYR B CA 1
ATOM 5532 C C . TYR B 1 289 ? 10.461 3.645 2.078 1 98.69 289 TYR B C 1
ATOM 5534 O O . TYR B 1 289 ? 9.258 3.814 1.89 1 98.69 289 TYR B O 1
ATOM 5542 N N . PRO B 1 290 ? 10.883 2.959 3.123 1 97.56 290 PRO B N 1
ATOM 5543 C CA . PRO B 1 290 ? 10.023 2.076 3.914 1 97.56 290 PRO B CA 1
ATOM 5544 C C . PRO B 1 290 ? 9.305 2.812 5.039 1 97.56 290 PRO B C 1
ATOM 5546 O O . PRO B 1 290 ? 8.867 2.189 6.012 1 97.56 290 PRO B O 1
ATOM 5549 N N . SER B 1 291 ? 9.086 4.078 4.926 1 96.06 291 SER B N 1
ATOM 5550 C CA . SER B 1 291 ? 8.531 4.918 5.984 1 96.06 291 SER B CA 1
ATOM 5551 C C . SER B 1 291 ? 7.18 4.395 6.453 1 96.06 291 SER B C 1
ATOM 5553 O O . SER B 1 291 ? 6.355 3.961 5.645 1 96.06 291 SER B O 1
ATOM 5555 N N . LEU B 1 292 ? 6.922 4.543 7.793 1 94.38 292 LEU B N 1
ATOM 5556 C CA . LEU B 1 292 ? 5.707 4.008 8.398 1 94.38 292 LEU B CA 1
ATOM 5557 C C . LEU B 1 292 ? 4.613 5.07 8.453 1 94.38 292 LEU B C 1
ATOM 5559 O O . LEU B 1 292 ? 3.443 4.754 8.68 1 94.38 292 LEU B O 1
ATOM 5563 N N . ASN B 1 293 ? 4.941 6.289 8.242 1 94.75 293 ASN B N 1
ATOM 5564 C CA . ASN B 1 293 ? 3.969 7.375 8.289 1 94.75 293 ASN B CA 1
ATOM 5565 C C . ASN B 1 293 ? 4.527 8.656 7.68 1 94.75 293 ASN B C 1
ATOM 5567 O O . ASN B 1 293 ? 5.645 9.062 8 1 94.75 293 ASN B O 1
ATOM 5571 N N . GLU B 1 294 ? 3.721 9.234 6.785 1 95.25 294 GLU B N 1
ATOM 5572 C CA . GLU B 1 294 ? 4.105 10.492 6.145 1 95.25 294 GLU B CA 1
ATOM 5573 C C . GLU B 1 294 ? 2.906 11.422 6 1 95.25 294 GLU B C 1
ATOM 5575 O O . GLU B 1 294 ? 1.782 10.969 5.777 1 95.25 294 GLU B O 1
ATOM 5580 N N . GLY B 1 295 ? 3.221 12.727 6.148 1 95.88 295 GLY B N 1
ATOM 5581 C CA . GLY B 1 295 ? 2.193 13.695 5.816 1 95.88 295 GLY B CA 1
ATOM 5582 C C . GLY B 1 295 ? 2.041 13.922 4.324 1 95.88 295 GLY B C 1
ATOM 5583 O O . GLY B 1 295 ? 0.924 13.93 3.803 1 95.88 295 GLY B O 1
ATOM 5584 N N . PHE B 1 296 ? 3.109 14.125 3.641 1 96.62 296 PHE B N 1
ATOM 5585 C CA . PHE B 1 296 ? 3.115 14.305 2.193 1 96.62 296 PHE B CA 1
ATOM 5586 C C . PHE B 1 296 ? 4.074 13.32 1.531 1 96.62 296 PHE B C 1
ATOM 5588 O O . PHE B 1 296 ? 3.693 12.594 0.611 1 96.62 296 PHE B O 1
ATOM 5595 N N . GLY B 1 297 ? 5.305 13.242 1.996 1 95.19 297 GLY B N 1
ATOM 5596 C CA . GLY B 1 297 ? 6.258 12.289 1.461 1 95.19 297 GLY B CA 1
ATOM 5597 C C . GLY B 1 297 ? 7.125 12.859 0.357 1 95.19 297 GLY B C 1
ATOM 5598 O O . GLY B 1 297 ? 7.188 12.312 -0.744 1 95.19 297 GLY B O 1
ATOM 5599 N N . TYR B 1 298 ? 8.031 13.773 0.644 1 95.38 298 TYR B N 1
ATOM 5600 C CA . TYR B 1 298 ? 8.914 14.461 -0.29 1 95.38 298 TYR B CA 1
ATOM 5601 C C . TYR B 1 298 ? 9.93 13.5 -0.892 1 95.38 298 TYR B C 1
ATOM 5603 O O . TYR B 1 298 ? 10.195 13.539 -2.096 1 95.38 298 TYR B O 1
ATOM 5611 N N . PRO B 1 299 ? 10.469 12.586 -0.102 1 96.19 299 PRO B N 1
ATOM 5612 C CA . PRO B 1 299 ? 11.672 11.883 -0.547 1 96.19 299 PRO B CA 1
ATOM 5613 C C . PRO B 1 299 ? 11.438 11.047 -1.807 1 96.19 299 PRO B C 1
ATOM 5615 O O . PRO B 1 299 ? 12.25 11.094 -2.74 1 96.19 299 PRO B O 1
ATOM 5618 N N . PRO B 1 300 ? 10.367 10.336 -1.891 1 98.12 300 PRO B N 1
ATOM 5619 C CA . PRO B 1 300 ? 10.164 9.609 -3.148 1 98.12 300 PRO B CA 1
ATOM 5620 C C . PRO B 1 300 ? 10.148 10.539 -4.363 1 98.12 300 PRO B C 1
ATOM 5622 O O . PRO B 1 300 ? 10.688 10.188 -5.414 1 98.12 300 PRO B O 1
ATOM 5625 N N . LEU B 1 301 ? 9.562 11.688 -4.223 1 96.62 301 LEU B N 1
ATOM 5626 C CA . LEU B 1 301 ? 9.469 12.625 -5.332 1 96.62 301 LEU B CA 1
ATOM 5627 C C . LEU B 1 301 ? 10.844 13.141 -5.73 1 96.62 301 LEU B C 1
ATOM 5629 O O . LEU B 1 301 ? 11.102 13.391 -6.91 1 96.62 301 LEU B O 1
ATOM 5633 N N . GLU B 1 302 ? 11.703 13.289 -4.723 1 95.31 302 GLU B N 1
ATOM 5634 C CA . GLU B 1 302 ? 13.062 13.742 -5 1 95.31 302 GLU B CA 1
ATOM 5635 C C . GLU B 1 302 ? 13.797 12.766 -5.914 1 95.31 302 GLU B C 1
ATOM 5637 O O . GLU B 1 302 ? 14.555 13.18 -6.793 1 95.31 302 GLU B O 1
ATOM 5642 N N . ALA B 1 303 ? 13.578 11.539 -5.719 1 96.44 303 ALA B N 1
ATOM 5643 C CA . ALA B 1 303 ? 14.188 10.508 -6.559 1 96.44 303 ALA B CA 1
ATOM 5644 C C . ALA B 1 303 ? 13.5 10.438 -7.926 1 96.44 303 ALA B C 1
ATOM 5646 O O . ALA B 1 303 ? 14.172 10.336 -8.953 1 96.44 303 ALA B O 1
ATOM 5647 N N . MET B 1 304 ? 12.203 10.539 -7.91 1 96.62 304 MET B N 1
ATOM 5648 C CA . MET B 1 304 ? 11.414 10.43 -9.133 1 96.62 304 MET B CA 1
ATOM 5649 C C . MET B 1 304 ? 11.781 11.539 -10.117 1 96.62 304 MET B C 1
ATOM 5651 O O . MET B 1 304 ? 11.719 11.344 -11.336 1 96.62 304 MET B O 1
ATOM 5655 N N . ARG B 1 305 ? 12.234 12.625 -9.555 1 94 305 ARG B N 1
ATOM 5656 C CA . ARG B 1 305 ? 12.648 13.758 -10.375 1 94 305 ARG B CA 1
ATOM 5657 C C . ARG B 1 305 ? 13.688 13.336 -11.414 1 94 305 ARG B C 1
ATOM 5659 O O . ARG B 1 305 ? 13.719 13.883 -12.516 1 94 305 ARG B O 1
ATOM 5666 N N . TYR B 1 306 ? 14.469 12.383 -11.125 1 94.25 306 TYR B N 1
ATOM 5667 C CA . TYR B 1 306 ? 15.578 11.961 -11.977 1 94.25 306 TYR B CA 1
ATOM 5668 C C . TYR B 1 306 ? 15.273 10.633 -12.656 1 94.25 306 TYR B C 1
ATOM 5670 O O . TYR B 1 306 ? 16.156 10.008 -13.234 1 94.25 306 TYR B O 1
ATOM 5678 N N . GLY B 1 307 ? 14.062 10.156 -12.492 1 95.25 307 GLY B N 1
ATOM 5679 C CA . GLY B 1 307 ? 13.68 8.883 -13.07 1 95.25 307 GLY B CA 1
ATOM 5680 C C . GLY B 1 307 ? 14.195 7.691 -12.289 1 95.25 307 GLY B C 1
ATOM 5681 O O . GLY B 1 307 ? 14.219 6.57 -12.805 1 95.25 307 GLY B O 1
ATOM 5682 N N . VAL B 1 308 ? 14.672 7.91 -11.148 1 97.38 308 VAL B N 1
ATOM 5683 C CA . VAL B 1 308 ? 15.141 6.812 -10.312 1 97.38 308 VAL B CA 1
ATOM 5684 C C . VAL B 1 308 ? 13.953 5.984 -9.82 1 97.38 308 VAL B C 1
ATOM 5686 O O . VAL B 1 308 ? 12.992 6.531 -9.273 1 97.38 308 VAL B O 1
ATOM 5689 N N . PRO B 1 309 ? 13.945 4.637 -10.016 1 98.38 309 PRO B N 1
ATOM 5690 C CA . PRO B 1 309 ? 12.875 3.797 -9.484 1 98.38 309 PRO B CA 1
ATOM 5691 C C . PRO B 1 309 ? 12.758 3.881 -7.965 1 98.38 309 PRO B C 1
ATOM 5693 O O . PRO B 1 309 ? 13.773 3.971 -7.27 1 98.38 309 PRO B O 1
ATOM 5696 N N . VAL B 1 310 ? 11.547 3.857 -7.504 1 98.88 310 VAL B N 1
ATOM 5697 C CA . VAL B 1 310 ? 11.297 3.977 -6.07 1 98.88 310 VAL B CA 1
ATOM 5698 C C . VAL B 1 310 ? 10.562 2.736 -5.57 1 98.88 310 VAL B C 1
ATOM 5700 O O . VAL B 1 310 ? 9.594 2.289 -6.188 1 98.88 310 VAL B O 1
ATOM 5703 N N . LEU B 1 311 ? 11.062 2.111 -4.547 1 98.81 311 LEU B N 1
ATOM 5704 C CA . LEU B 1 311 ? 10.359 1.142 -3.717 1 98.81 311 LEU B CA 1
ATOM 5705 C C . LEU B 1 311 ? 9.891 1.782 -2.416 1 98.81 311 LEU B C 1
ATOM 5707 O O . LEU B 1 311 ? 10.688 2.385 -1.69 1 98.81 311 LEU B O 1
ATOM 5711 N N . ALA B 1 312 ? 8.555 1.591 -2.09 1 98.75 312 ALA B N 1
ATOM 5712 C CA . ALA B 1 312 ? 8.117 2.373 -0.936 1 98.75 312 ALA B CA 1
ATOM 5713 C C . ALA B 1 312 ? 6.973 1.677 -0.203 1 98.75 312 ALA B C 1
ATOM 5715 O O . ALA B 1 312 ? 6.281 0.833 -0.777 1 98.75 312 ALA B O 1
ATOM 5716 N N . SER B 1 313 ? 6.859 2.008 1.089 1 97.81 313 SER B N 1
ATOM 5717 C CA . SER B 1 313 ? 5.637 1.738 1.835 1 97.81 313 SER B CA 1
ATOM 5718 C C . SER B 1 313 ? 4.469 2.559 1.297 1 97.81 313 SER B C 1
ATOM 5720 O O . SER B 1 313 ? 4.633 3.734 0.961 1 97.81 313 SER B O 1
ATOM 5722 N N . PRO B 1 314 ? 3.299 1.964 1.24 1 97.56 314 PRO B N 1
ATOM 5723 C CA . PRO B 1 314 ? 2.145 2.686 0.698 1 97.56 314 PRO B CA 1
ATOM 5724 C C . PRO B 1 314 ? 1.367 3.445 1.77 1 97.56 314 PRO B C 1
ATOM 5726 O O . PRO B 1 314 ? 0.334 4.051 1.474 1 97.56 314 PRO B O 1
ATOM 5729 N N . PHE B 1 315 ? 1.784 3.559 2.93 1 96.12 315 PHE B N 1
ATOM 5730 C CA . PHE B 1 315 ? 0.982 4 4.066 1 96.12 315 PHE B CA 1
ATOM 5731 C C . PHE B 1 315 ? 0.809 5.512 4.051 1 96.12 315 PHE B C 1
ATOM 5733 O O . PHE B 1 315 ? 1.559 6.223 3.377 1 96.12 315 PHE B O 1
ATOM 5740 N N . SER B 1 316 ? -0.224 5.891 4.742 1 97.06 316 SER B N 1
ATOM 5741 C CA . SER B 1 316 ? -0.543 7.305 4.926 1 97.06 316 SER B CA 1
ATOM 5742 C C . SER B 1 316 ? -0.673 8.023 3.588 1 97.06 316 SER B C 1
ATOM 5744 O O . SER B 1 316 ? -1.573 7.723 2.801 1 97.06 316 SER B O 1
ATOM 5746 N N . SER B 1 317 ? 0.16 8.977 3.303 1 98 317 SER B N 1
ATOM 5747 C CA . SER B 1 317 ? -0.023 9.82 2.121 1 98 317 SER B CA 1
ATOM 5748 C C . SER B 1 317 ? 0.766 9.281 0.933 1 98 317 SER B C 1
ATOM 5750 O O . SER B 1 317 ? 0.593 9.742 -0.196 1 98 317 SER B O 1
ATOM 5752 N N . ILE B 1 318 ? 1.55 8.258 1.049 1 98.44 318 ILE B N 1
ATOM 5753 C CA . ILE B 1 318 ? 2.529 7.871 0.04 1 98.44 318 ILE B CA 1
ATOM 5754 C C . ILE B 1 318 ? 1.812 7.391 -1.22 1 98.44 318 ILE B C 1
ATOM 5756 O O . ILE B 1 318 ? 2.168 7.785 -2.332 1 98.44 318 ILE B O 1
ATOM 5760 N N . SER B 1 319 ? 0.787 6.59 -1.078 1 97.69 319 SER B N 1
ATOM 5761 C CA . SER B 1 319 ? 0.09 6.078 -2.254 1 97.69 319 SER B CA 1
ATOM 5762 C C . SER B 1 319 ? -0.671 7.188 -2.971 1 97.69 319 SER B C 1
ATOM 5764 O O . SER B 1 319 ? -0.85 7.137 -4.191 1 97.69 319 SER B O 1
ATOM 5766 N N . GLU B 1 320 ? -1.141 8.164 -2.199 1 97.31 320 GLU B N 1
ATOM 5767 C CA . GLU B 1 320 ? -1.777 9.344 -2.777 1 97.31 320 GLU B CA 1
ATOM 5768 C C . GLU B 1 320 ? -0.789 10.148 -3.615 1 97.31 320 GLU B C 1
ATOM 5770 O O . GLU B 1 320 ? -1.101 10.547 -4.738 1 97.31 320 GLU B O 1
ATOM 5775 N N . VAL B 1 321 ? 0.377 10.32 -3.148 1 98.25 321 VAL B N 1
ATOM 5776 C CA . VAL B 1 321 ? 1.375 11.188 -3.768 1 98.25 321 VAL B CA 1
ATOM 5777 C C . VAL B 1 321 ? 2.074 10.438 -4.902 1 98.25 321 VAL B C 1
ATOM 5779 O O . VAL B 1 321 ? 2.232 10.977 -6 1 98.25 321 VAL B O 1
ATOM 5782 N N . CYS B 1 322 ? 2.406 9.172 -4.703 1 98.44 322 CYS B N 1
ATOM 5783 C CA . CYS B 1 322 ? 3.252 8.453 -5.645 1 98.44 322 CYS B CA 1
ATOM 5784 C C . CYS B 1 322 ? 2.41 7.695 -6.668 1 98.44 322 CYS B C 1
ATOM 5786 O O . CYS B 1 322 ? 2.916 7.281 -7.711 1 98.44 322 CYS B O 1
ATOM 5788 N N . GLY B 1 323 ? 1.09 7.492 -6.367 1 97.38 323 GLY B N 1
ATOM 5789 C CA . GLY B 1 323 ? 0.246 6.766 -7.301 1 97.38 323 GLY B CA 1
ATOM 5790 C C . GLY B 1 323 ? 0.759 5.371 -7.609 1 97.38 323 GLY B C 1
ATOM 5791 O O . GLY B 1 323 ? 1.148 4.633 -6.703 1 97.38 323 GLY B O 1
ATOM 5792 N N . ASP B 1 324 ? 0.723 5.012 -8.812 1 97.25 324 ASP B N 1
ATOM 5793 C CA . ASP B 1 324 ? 1.18 3.678 -9.195 1 97.25 324 ASP B CA 1
ATOM 5794 C C . ASP B 1 324 ? 2.586 3.729 -9.789 1 97.25 324 ASP B C 1
ATOM 5796 O O . ASP B 1 324 ? 2.986 2.828 -10.531 1 97.25 324 ASP B O 1
ATOM 5800 N N . ALA B 1 325 ? 3.363 4.758 -9.492 1 98.06 325 ALA B N 1
ATOM 5801 C CA . ALA B 1 325 ? 4.688 4.949 -10.07 1 98.06 325 ALA B CA 1
ATOM 5802 C C . ALA B 1 325 ? 5.754 4.219 -9.258 1 98.06 325 ALA B C 1
ATOM 5804 O O . ALA B 1 325 ? 6.918 4.16 -9.664 1 98.06 325 ALA B O 1
ATOM 5805 N N . VAL B 1 326 ? 5.387 3.693 -8.188 1 97.5 326 VAL B N 1
ATOM 5806 C CA . VAL B 1 326 ? 6.371 3.031 -7.336 1 97.5 326 VAL B CA 1
ATOM 5807 C C . VAL B 1 326 ? 5.957 1.583 -7.094 1 97.5 326 VAL B C 1
ATOM 5809 O O . VAL B 1 326 ? 4.793 1.226 -7.285 1 97.5 326 VAL B O 1
ATOM 5812 N N . LEU B 1 327 ? 6.918 0.717 -6.82 1 98.25 327 LEU B N 1
ATOM 5813 C CA . LEU B 1 327 ? 6.609 -0.627 -6.344 1 98.25 327 LEU B CA 1
ATOM 5814 C C . LEU B 1 327 ? 6.414 -0.639 -4.832 1 98.25 327 LEU B C 1
ATOM 5816 O O . LEU B 1 327 ? 7.367 -0.428 -4.078 1 98.25 327 LEU B O 1
ATOM 5820 N N . TYR B 1 328 ? 5.172 -0.838 -4.438 1 98.5 328 TYR B N 1
ATOM 5821 C CA . TYR B 1 328 ? 4.84 -0.811 -3.018 1 98.5 328 TYR B CA 1
ATOM 5822 C C . TYR B 1 328 ? 5.148 -2.148 -2.357 1 98.5 328 TYR B C 1
ATOM 5824 O O . TYR B 1 328 ? 5.078 -3.197 -3.004 1 98.5 328 TYR B O 1
ATOM 5832 N N . PHE B 1 329 ? 5.477 -2.098 -1.069 1 98.06 329 PHE B N 1
ATOM 5833 C CA . PHE B 1 329 ? 5.715 -3.309 -0.292 1 98.06 329 PHE B CA 1
ATOM 5834 C C . PHE B 1 329 ? 5.188 -3.152 1.129 1 98.06 329 PHE B C 1
ATOM 5836 O O . PHE B 1 329 ? 4.977 -2.033 1.6 1 98.06 329 PHE B O 1
ATOM 5843 N N . ASN B 1 330 ? 4.914 -4.285 1.786 1 96.56 330 ASN B N 1
ATOM 5844 C CA . ASN B 1 330 ? 4.68 -4.328 3.227 1 96.56 330 ASN B CA 1
ATOM 5845 C C . ASN B 1 330 ? 5.938 -3.967 4.008 1 96.56 330 ASN B C 1
ATOM 5847 O O . ASN B 1 330 ? 6.891 -4.746 4.051 1 96.56 330 ASN B O 1
ATOM 5851 N N . PRO B 1 331 ? 5.953 -2.809 4.605 1 95.62 331 PRO B N 1
ATOM 5852 C CA . PRO B 1 331 ? 7.188 -2.367 5.258 1 95.62 331 PRO B CA 1
ATOM 5853 C C . PRO B 1 331 ? 7.535 -3.197 6.492 1 95.62 331 PRO B C 1
ATOM 5855 O O . PRO B 1 331 ? 8.633 -3.072 7.039 1 95.62 331 PRO B O 1
ATOM 5858 N N . PHE B 1 332 ? 6.652 -4.051 6.898 1 91.62 332 PHE B N 1
ATOM 5859 C CA . PHE B 1 332 ? 6.918 -4.902 8.047 1 91.62 332 PHE B CA 1
ATOM 5860 C C . PHE B 1 332 ? 7.434 -6.266 7.605 1 91.62 332 PHE B C 1
ATOM 5862 O O . PHE B 1 332 ? 7.816 -7.094 8.438 1 91.62 332 PHE B O 1
ATOM 5869 N N . SER B 1 333 ? 7.461 -6.516 6.348 1 93.31 333 SER B N 1
ATOM 5870 C CA . SER B 1 333 ? 7.855 -7.812 5.805 1 93.31 333 SER B CA 1
ATOM 5871 C C . SER B 1 333 ? 9.203 -7.73 5.098 1 93.31 333 SER B C 1
ATOM 5873 O O . SER B 1 333 ? 9.305 -7.188 3.996 1 93.31 333 SER B O 1
ATOM 5875 N N . LEU B 1 334 ? 10.242 -8.352 5.691 1 94.62 334 LEU B N 1
ATOM 5876 C CA . LEU B 1 334 ? 11.547 -8.398 5.031 1 94.62 334 LEU B CA 1
ATOM 5877 C C . LEU B 1 334 ? 11.445 -9.094 3.678 1 94.62 334 LEU B C 1
ATOM 5879 O O . LEU B 1 334 ? 12.078 -8.672 2.707 1 94.62 334 LEU B O 1
ATOM 5883 N N . ASP B 1 335 ? 10.609 -10.109 3.635 1 95.19 335 ASP B N 1
ATOM 5884 C CA . ASP B 1 335 ? 10.461 -10.883 2.404 1 95.19 335 ASP B CA 1
ATOM 5885 C C . ASP B 1 335 ? 9.891 -10.016 1.281 1 95.19 335 ASP B C 1
ATOM 5887 O O . ASP B 1 335 ? 10.391 -10.039 0.155 1 95.19 335 ASP B O 1
ATOM 5891 N N . GLU B 1 336 ? 8.883 -9.289 1.593 1 97 336 GLU B N 1
ATOM 5892 C CA . GLU B 1 336 ? 8.281 -8.477 0.536 1 97 336 GLU B CA 1
ATOM 5893 C C . GLU B 1 336 ? 9.219 -7.359 0.095 1 97 336 GLU B C 1
ATOM 5895 O O . GLU B 1 336 ? 9.242 -6.988 -1.081 1 97 336 GLU B O 1
ATOM 5900 N N . ILE B 1 337 ? 9.984 -6.773 1.063 1 98.25 337 ILE B N 1
ATOM 5901 C CA . ILE B 1 337 ? 11.008 -5.801 0.692 1 98.25 337 ILE B CA 1
ATOM 5902 C C . ILE B 1 337 ? 12 -6.441 -0.27 1 98.25 337 ILE B C 1
ATOM 5904 O O . ILE B 1 337 ? 12.305 -5.883 -1.326 1 98.25 337 ILE B O 1
ATOM 5908 N N . LYS B 1 338 ? 12.453 -7.613 0.032 1 98.44 338 LYS B N 1
ATOM 5909 C CA . LYS B 1 338 ? 13.406 -8.328 -0.813 1 98.44 338 LYS B CA 1
ATOM 5910 C C . LYS B 1 338 ? 12.805 -8.633 -2.182 1 98.44 338 LYS B C 1
ATOM 5912 O O . LYS B 1 338 ? 13.484 -8.516 -3.203 1 98.44 338 LYS B O 1
ATOM 5917 N N . ILE B 1 339 ? 11.578 -9.031 -2.191 1 97.81 339 ILE B N 1
ATOM 5918 C CA . ILE B 1 339 ? 10.898 -9.352 -3.443 1 97.81 339 ILE B CA 1
ATOM 5919 C C . ILE B 1 339 ? 10.93 -8.141 -4.371 1 97.81 339 ILE B C 1
ATOM 5921 O O . ILE B 1 339 ? 11.242 -8.266 -5.559 1 97.81 339 ILE B O 1
ATOM 5925 N N . ARG B 1 340 ? 10.602 -6.961 -3.824 1 98.56 340 ARG B N 1
ATOM 5926 C CA . ARG B 1 340 ? 10.586 -5.758 -4.656 1 98.56 340 ARG B CA 1
ATOM 5927 C C . ARG B 1 340 ? 11.992 -5.426 -5.16 1 98.56 340 ARG B C 1
ATOM 5929 O O . ARG B 1 340 ? 12.156 -4.996 -6.301 1 98.56 340 ARG B O 1
ATOM 5936 N N . ILE B 1 341 ? 12.977 -5.617 -4.316 1 98.44 341 ILE B N 1
ATOM 5937 C CA . ILE B 1 341 ? 14.359 -5.355 -4.711 1 98.44 341 ILE B CA 1
ATOM 5938 C C . ILE B 1 341 ? 14.75 -6.285 -5.859 1 98.44 341 ILE B C 1
ATOM 5940 O O . ILE B 1 341 ? 15.305 -5.836 -6.867 1 98.44 341 ILE B O 1
ATOM 5944 N N . ILE B 1 342 ? 14.406 -7.508 -5.773 1 95.94 342 ILE B N 1
ATOM 5945 C CA . ILE B 1 342 ? 14.758 -8.508 -6.773 1 95.94 342 ILE B CA 1
ATOM 5946 C C . ILE B 1 342 ? 14 -8.242 -8.07 1 95.94 342 ILE B C 1
ATOM 5948 O O . ILE B 1 342 ? 14.539 -8.43 -9.164 1 95.94 342 ILE B O 1
ATOM 5952 N N . GLN B 1 343 ? 12.812 -7.785 -7.973 1 95.62 343 GLN B N 1
ATOM 5953 C CA . GLN B 1 343 ? 12.008 -7.477 -9.148 1 95.62 343 GLN B CA 1
ATOM 5954 C C . GLN B 1 343 ? 12.703 -6.449 -10.039 1 95.62 343 GLN B C 1
ATOM 5956 O O . GLN B 1 343 ? 12.578 -6.492 -11.266 1 95.62 343 GLN B O 1
ATOM 5961 N N . LEU B 1 344 ? 13.43 -5.562 -9.461 1 95.56 344 LEU B N 1
ATOM 5962 C CA . LEU B 1 344 ? 14.039 -4.465 -10.211 1 95.56 344 LEU B CA 1
ATOM 5963 C C . LEU B 1 344 ? 15.242 -4.953 -11.008 1 95.56 344 LEU B C 1
ATOM 5965 O O . LEU B 1 344 ? 15.773 -4.227 -11.844 1 95.56 344 LEU B O 1
ATOM 5969 N N . GLU B 1 345 ? 15.641 -6.199 -10.75 1 90.31 345 GLU B N 1
ATOM 5970 C CA . GLU B 1 345 ? 16.734 -6.766 -11.547 1 90.31 345 GLU B CA 1
ATOM 5971 C C . GLU B 1 345 ? 16.281 -7.035 -12.977 1 90.31 345 GLU B C 1
ATOM 5973 O O . GLU B 1 345 ? 17.109 -7.199 -13.875 1 90.31 345 GLU B O 1
ATOM 5978 N N . ASN B 1 346 ? 15.008 -7.129 -13.148 1 89.75 346 ASN B N 1
ATOM 5979 C CA . ASN B 1 346 ? 14.461 -7.199 -14.508 1 89.75 346 ASN B CA 1
ATOM 5980 C C . ASN B 1 346 ? 14.594 -5.859 -15.227 1 89.75 346 ASN B C 1
ATOM 5982 O O . ASN B 1 346 ? 13.93 -4.887 -14.867 1 89.75 346 ASN B O 1
ATOM 5986 N N . LYS B 1 347 ? 15.289 -5.859 -16.312 1 92.19 347 LYS B N 1
ATOM 5987 C CA . LYS B 1 347 ? 15.617 -4.621 -17 1 92.19 347 LYS B CA 1
ATOM 5988 C C . LYS B 1 347 ? 14.367 -3.961 -17.578 1 92.19 347 LYS B C 1
ATOM 5990 O O . LYS B 1 347 ? 14.258 -2.732 -17.578 1 92.19 347 LYS B O 1
ATOM 5995 N N . VAL B 1 348 ? 13.5 -4.762 -18.016 1 92.81 348 VAL B N 1
ATOM 5996 C CA . VAL B 1 348 ? 12.281 -4.227 -18.609 1 92.81 348 VAL B CA 1
ATOM 5997 C C . VAL B 1 348 ? 11.453 -3.521 -17.531 1 92.81 348 VAL B C 1
ATOM 5999 O O . VAL B 1 348 ? 10.969 -2.404 -17.75 1 92.81 348 VAL B O 1
ATOM 6002 N N . LEU B 1 349 ? 11.344 -4.148 -16.438 1 94.31 349 LEU B N 1
ATOM 6003 C CA . LEU B 1 349 ? 10.602 -3.545 -15.328 1 94.31 349 LEU B CA 1
ATOM 6004 C C . LEU B 1 349 ? 11.312 -2.293 -14.82 1 94.31 349 LEU B C 1
ATOM 6006 O O . LEU B 1 349 ? 10.664 -1.294 -14.5 1 94.31 349 LEU B O 1
ATOM 6010 N N . TYR B 1 350 ? 12.617 -2.344 -14.758 1 96 350 TYR B N 1
ATOM 6011 C CA . TYR B 1 350 ? 13.406 -1.208 -14.297 1 96 350 TYR B CA 1
ATOM 6012 C C . TYR B 1 350 ? 13.148 0.022 -15.156 1 96 350 TYR B C 1
ATOM 6014 O O . TYR B 1 350 ? 12.867 1.104 -14.633 1 96 350 TYR B O 1
ATOM 6022 N N . GLU B 1 351 ? 13.156 -0.165 -16.438 1 96.62 351 GLU B N 1
ATOM 6023 C CA . GLU B 1 351 ? 12.961 0.956 -17.359 1 96.62 351 GLU B CA 1
ATOM 6024 C C . GLU B 1 351 ? 11.523 1.476 -17.297 1 96.62 351 GLU B C 1
ATOM 6026 O O . GLU B 1 351 ? 11.289 2.68 -17.422 1 96.62 351 GLU B O 1
ATOM 6031 N N . ARG B 1 352 ? 10.664 0.555 -17.141 1 96.88 352 ARG B N 1
ATOM 6032 C CA . ARG B 1 352 ? 9.266 0.964 -16.984 1 96.88 352 ARG B CA 1
ATOM 6033 C C . ARG B 1 352 ? 9.078 1.822 -15.742 1 96.88 352 ARG B C 1
ATOM 6035 O O . ARG B 1 352 ? 8.375 2.832 -15.781 1 96.88 352 ARG B O 1
ATOM 6042 N N . GLN B 1 353 ? 9.695 1.414 -14.656 1 97.75 353 GLN B N 1
ATOM 6043 C CA . GLN B 1 353 ? 9.594 2.164 -13.414 1 97.75 353 GLN B CA 1
ATOM 6044 C C . GLN B 1 353 ? 10.258 3.533 -13.539 1 97.75 353 GLN B C 1
ATOM 6046 O O . GLN B 1 353 ? 9.781 4.512 -12.961 1 97.75 353 GLN B O 1
ATOM 6051 N N . ARG B 1 354 ? 11.32 3.594 -14.297 1 96.94 354 ARG B N 1
ATOM 6052 C CA . ARG B 1 354 ? 11.969 4.879 -14.539 1 96.94 354 ARG B CA 1
ATOM 6053 C C . ARG B 1 354 ? 11.023 5.84 -15.258 1 96.94 354 ARG B C 1
ATOM 6055 O O . ARG B 1 354 ? 10.898 7.004 -14.867 1 96.94 354 ARG B O 1
ATOM 6062 N N . ALA B 1 355 ? 10.391 5.336 -16.234 1 97.75 355 ALA B N 1
ATOM 6063 C CA . ALA B 1 355 ? 9.469 6.152 -17.016 1 97.75 355 ALA B CA 1
ATOM 6064 C C . ALA B 1 355 ? 8.289 6.613 -16.156 1 97.75 355 ALA B C 1
ATOM 6066 O O . ALA B 1 355 ? 7.883 7.777 -16.219 1 97.75 355 ALA B O 1
ATOM 6067 N N . LYS B 1 356 ? 7.77 5.727 -15.375 1 98.12 356 LYS B N 1
ATOM 6068 C CA . LYS B 1 356 ? 6.652 6.059 -14.492 1 98.12 356 LYS B CA 1
ATOM 6069 C C . LYS B 1 356 ? 7.051 7.117 -13.477 1 98.12 356 LYS B C 1
ATOM 6071 O O . LYS B 1 356 ? 6.25 7.988 -13.125 1 98.12 356 LYS B O 1
ATOM 6076 N N . SER B 1 357 ? 8.258 6.98 -12.969 1 97.69 357 SER B N 1
ATOM 6077 C CA . SER B 1 357 ? 8.758 7.953 -12.008 1 97.69 357 SER B CA 1
ATOM 6078 C C . SER B 1 357 ? 8.75 9.359 -12.594 1 97.69 357 SER B C 1
ATOM 6080 O O . SER B 1 357 ? 8.242 10.297 -11.969 1 97.69 357 SER B O 1
ATOM 6082 N N . LEU B 1 358 ? 9.242 9.492 -13.781 1 96.5 358 LEU B N 1
ATOM 6083 C CA . LEU B 1 358 ? 9.312 10.797 -14.43 1 96.5 358 LEU B CA 1
ATOM 6084 C C . LEU B 1 358 ? 7.922 11.359 -14.688 1 96.5 358 LEU B C 1
ATOM 6086 O O . LEU B 1 358 ? 7.656 12.531 -14.406 1 96.5 358 LEU B O 1
ATOM 6090 N N . GLU B 1 359 ? 7.07 10.516 -15.164 1 97.88 359 GLU B N 1
ATOM 6091 C CA . GLU B 1 359 ? 5.707 10.938 -15.469 1 97.88 359 GLU B CA 1
ATOM 6092 C C . GLU B 1 359 ? 4.98 11.391 -14.203 1 97.88 359 GLU B C 1
ATOM 6094 O O . GLU B 1 359 ? 4.293 12.422 -14.211 1 97.88 359 GLU B O 1
ATOM 6099 N N . ARG B 1 360 ? 5.105 10.656 -13.188 1 98.25 360 ARG B N 1
ATOM 6100 C CA . ARG B 1 360 ? 4.426 10.984 -11.938 1 98.25 360 ARG B CA 1
ATOM 6101 C C . ARG B 1 360 ? 4.996 12.258 -11.32 1 98.25 360 ARG B C 1
ATOM 6103 O O . ARG B 1 360 ? 4.254 13.086 -10.781 1 98.25 360 ARG B O 1
ATOM 6110 N N . TYR B 1 361 ? 6.281 12.375 -11.398 1 96.56 361 TYR B N 1
ATOM 6111 C CA . TYR B 1 361 ? 6.906 13.594 -10.898 1 96.56 361 TYR B CA 1
ATOM 6112 C C . TYR B 1 361 ? 6.336 14.82 -11.594 1 96.56 361 TYR B C 1
ATOM 6114 O O . TYR B 1 361 ? 5.988 15.812 -10.938 1 96.56 361 TYR B O 1
ATOM 6122 N N . ASP B 1 362 ? 6.23 14.742 -12.859 1 96.56 362 ASP B N 1
ATOM 6123 C CA . ASP B 1 362 ? 5.703 15.867 -13.633 1 96.56 362 ASP B CA 1
ATOM 6124 C C . ASP B 1 362 ? 4.27 16.188 -13.219 1 96.56 362 ASP B C 1
ATOM 6126 O O . ASP B 1 362 ? 3.914 17.359 -13.055 1 96.56 362 ASP B O 1
ATOM 6130 N N . PHE B 1 363 ? 3.559 15.211 -13.039 1 97.5 363 PHE B N 1
ATOM 6131 C CA . PHE B 1 363 ? 2.162 15.391 -12.664 1 97.5 363 PHE B CA 1
ATOM 6132 C C . PHE B 1 363 ? 2.055 16.047 -11.289 1 97.5 363 PHE B C 1
ATOM 6134 O O . PHE B 1 363 ? 1.327 17.031 -11.125 1 97.5 363 PHE B O 1
ATOM 6141 N N . ILE B 1 364 ? 2.746 15.523 -10.32 1 97.81 364 ILE B N 1
ATOM 6142 C CA . ILE B 1 364 ? 2.633 16 -8.945 1 97.81 364 ILE B CA 1
ATOM 6143 C C . ILE B 1 364 ? 3.213 17.406 -8.836 1 97.81 364 ILE B C 1
ATOM 6145 O O . ILE B 1 364 ? 2.674 18.25 -8.117 1 97.81 364 ILE B O 1
ATOM 6149 N N . THR B 1 365 ? 4.305 17.641 -9.508 1 96 365 THR B N 1
ATOM 6150 C CA . THR B 1 365 ? 4.922 18.953 -9.445 1 96 365 THR B CA 1
ATOM 6151 C C . THR B 1 365 ? 3.992 20.031 -10.016 1 96 365 THR B C 1
ATOM 6153 O O . THR B 1 365 ? 3.961 21.156 -9.531 1 96 365 THR B O 1
ATOM 6156 N N . ALA B 1 366 ? 3.26 19.688 -11.023 1 96.81 366 ALA B N 1
ATOM 6157 C CA . ALA B 1 366 ? 2.26 20.609 -11.562 1 96.81 366 ALA B CA 1
ATOM 6158 C C . ALA B 1 366 ? 1.185 20.906 -10.523 1 96.81 366 ALA B C 1
ATOM 6160 O O . ALA B 1 366 ? 0.794 22.062 -10.344 1 96.81 366 ALA B O 1
ATOM 6161 N N . CYS B 1 367 ? 0.752 19.906 -9.836 1 97.44 367 CYS B N 1
ATOM 6162 C CA . CYS B 1 367 ? -0.219 20.094 -8.766 1 97.44 367 CYS B CA 1
ATOM 6163 C C . CYS B 1 367 ? 0.351 20.984 -7.656 1 97.44 367 CYS B C 1
ATOM 6165 O O . CYS B 1 367 ? -0.331 21.875 -7.156 1 97.44 367 CYS B O 1
ATOM 6167 N N . GLN B 1 368 ? 1.573 20.688 -7.316 1 97.5 368 GLN B N 1
ATOM 6168 C CA . GLN B 1 368 ? 2.234 21.438 -6.25 1 97.5 368 GLN B CA 1
ATOM 6169 C C . GLN B 1 368 ? 2.322 22.922 -6.594 1 97.5 368 GLN B C 1
ATOM 6171 O O . GLN B 1 368 ? 2.107 23.766 -5.73 1 97.5 368 GLN B O 1
ATOM 6176 N N . LYS B 1 369 ? 2.658 23.203 -7.805 1 96.06 369 LYS B N 1
ATOM 6177 C CA . LYS B 1 369 ? 2.775 24.578 -8.25 1 96.06 369 LYS B CA 1
ATOM 6178 C C . LYS B 1 369 ? 1.439 25.312 -8.141 1 96.06 369 LYS B C 1
ATOM 6180 O O . LYS B 1 369 ? 1.371 26.422 -7.586 1 96.06 369 LYS B O 1
ATOM 6185 N N . GLU B 1 370 ? 0.45 24.719 -8.609 1 97.06 370 GLU B N 1
ATOM 6186 C CA . GLU B 1 370 ? -0.884 25.312 -8.539 1 97.06 370 GLU B CA 1
ATOM 6187 C C . GLU B 1 370 ? -1.334 25.469 -7.09 1 97.06 370 GLU B C 1
ATOM 6189 O O . GLU B 1 370 ? -1.884 26.516 -6.719 1 97.06 370 GLU B O 1
ATOM 6194 N N . ASP B 1 371 ? -1.088 24.516 -6.309 1 97.69 371 ASP B N 1
ATOM 6195 C CA . ASP B 1 371 ? -1.518 24.516 -4.914 1 97.69 371 ASP B CA 1
ATOM 6196 C C . ASP B 1 371 ? -0.773 25.578 -4.109 1 97.69 371 ASP B C 1
ATOM 6198 O O . ASP B 1 371 ? -1.332 26.172 -3.186 1 97.69 371 ASP B O 1
ATOM 6202 N N . LEU B 1 372 ? 0.49 25.75 -4.445 1 97.31 372 LEU B N 1
ATOM 6203 C CA . LEU B 1 372 ? 1.268 26.766 -3.738 1 97.31 372 LEU B CA 1
ATOM 6204 C C . LEU B 1 372 ? 0.659 28.141 -3.93 1 97.31 372 LEU B C 1
ATOM 6206 O O . LEU B 1 372 ? 0.541 28.906 -2.971 1 97.31 372 LEU B O 1
ATOM 6210 N N . GLU B 1 373 ? 0.22 28.469 -5.062 1 96.5 373 GLU B N 1
ATOM 6211 C CA . GLU B 1 373 ? -0.417 29.75 -5.34 1 96.5 373 GLU B CA 1
ATOM 6212 C C . GLU B 1 373 ? -1.747 29.875 -4.602 1 96.5 373 GLU B C 1
ATOM 6214 O O . GLU B 1 373 ? -2.027 30.906 -3.986 1 96.5 373 GLU B O 1
ATOM 6219 N N . LYS B 1 374 ? -2.5 28.828 -4.688 1 97 374 LYS B N 1
ATOM 6220 C CA . LYS B 1 374 ? -3.781 28.812 -3.99 1 97 374 LYS B CA 1
ATOM 6221 C C . LYS B 1 374 ? -3.59 28.922 -2.48 1 97 374 LYS B C 1
ATOM 6223 O O . LYS B 1 374 ? -4.406 29.531 -1.789 1 97 374 LYS B O 1
ATOM 6228 N N . PHE B 1 375 ? -2.566 28.344 -2.033 1 97.25 375 PHE B N 1
ATOM 6229 C CA . PHE B 1 375 ? -2.299 28.344 -0.6 1 97.25 375 PHE B CA 1
ATOM 6230 C C . PHE B 1 375 ? -1.958 29.75 -0.113 1 97.25 375 PHE B C 1
ATOM 6232 O O . PHE B 1 375 ? -2.424 30.172 0.946 1 97.25 375 PHE B O 1
ATOM 6239 N N . VAL B 1 376 ? -1.154 30.422 -0.843 1 97.31 376 VAL B N 1
ATOM 6240 C CA . VAL B 1 376 ? -0.832 31.797 -0.475 1 97.31 376 VAL B CA 1
ATOM 6241 C C . VAL B 1 376 ? -2.107 32.625 -0.429 1 97.31 376 VAL B C 1
ATOM 6243 O O . VAL B 1 376 ? -2.307 33.438 0.497 1 97.31 376 VAL B O 1
ATOM 6246 N N . ARG B 1 377 ? -2.936 32.406 -1.371 1 95.94 377 ARG B N 1
ATOM 6247 C CA . ARG B 1 377 ? -4.223 33.094 -1.356 1 95.94 377 ARG B CA 1
ATOM 6248 C C . ARG B 1 377 ? -5.031 32.719 -0.121 1 95.94 377 ARG B C 1
ATOM 6250 O O . ARG B 1 377 ? -5.691 33.562 0.48 1 95.94 377 ARG B O 1
ATOM 6257 N N . PHE B 1 378 ? -5.004 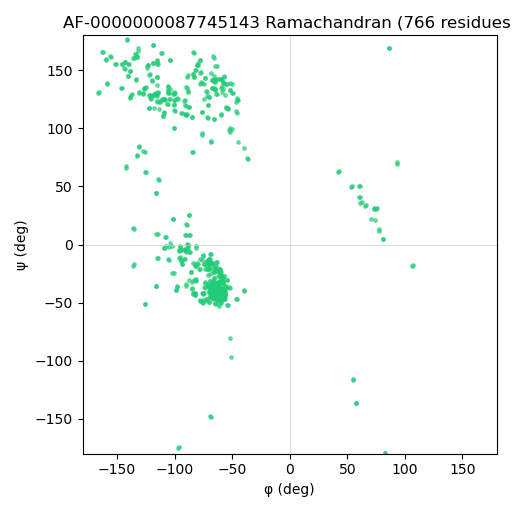31.5 0.207 1 96.38 378 PHE B N 1
ATOM 6258 C CA . PHE B 1 378 ? -5.703 31 1.386 1 96.38 378 PHE B CA 1
ATOM 6259 C C . PHE B 1 378 ? -5.191 31.688 2.646 1 96.38 378 PHE B C 1
ATOM 6261 O O . PHE B 1 378 ? -5.977 32.031 3.531 1 96.38 378 PHE B O 1
ATOM 6268 N N . ILE B 1 379 ? -3.883 31.828 2.742 1 96.69 379 ILE B N 1
ATOM 6269 C CA . ILE B 1 379 ? -3.293 32.469 3.914 1 96.69 379 ILE B CA 1
ATOM 6270 C C . ILE B 1 379 ? -3.854 33.875 4.07 1 96.69 379 ILE B C 1
ATOM 6272 O O . ILE B 1 379 ? -4.289 34.25 5.156 1 96.69 379 ILE B O 1
ATOM 6276 N N . TYR B 1 380 ? -4.004 34.656 3.043 1 96.44 380 TYR B N 1
ATOM 6277 C CA . TYR B 1 380 ? -4.34 36.062 3.109 1 96.44 380 TYR B CA 1
ATOM 6278 C C . TYR B 1 380 ? -5.852 36.281 3.078 1 96.44 380 TYR B C 1
ATOM 6280 O O . TYR B 1 380 ? -6.375 37.188 3.727 1 96.44 380 TYR B O 1
ATOM 6288 N N . ASN B 1 381 ? -6.543 35.406 2.324 1 91.5 381 ASN B N 1
ATOM 6289 C CA . ASN B 1 381 ? -7.941 35.688 2.039 1 91.5 381 ASN B CA 1
ATOM 6290 C C . ASN B 1 381 ? -8.875 34.656 2.66 1 91.5 381 ASN B C 1
ATOM 6292 O O . ASN B 1 381 ? -10.086 34.875 2.742 1 91.5 381 ASN B O 1
ATOM 6296 N N . GLY B 1 382 ? -8.328 33.594 3.127 1 86.31 382 GLY B N 1
ATOM 6297 C CA . GLY B 1 382 ? -9.18 32.531 3.631 1 86.31 382 GLY B CA 1
ATOM 6298 C C . GLY B 1 382 ? -9.711 31.625 2.537 1 86.31 382 GLY B C 1
ATOM 6299 O O . GLY B 1 382 ? -9.25 31.688 1.396 1 86.31 382 GLY B O 1
ATOM 6300 N N . PRO B 1 383 ? -10.547 30.578 2.965 1 73.25 383 PRO B N 1
ATOM 6301 C CA . PRO B 1 383 ? -11.062 29.609 1.996 1 73.25 383 PRO B CA 1
ATOM 6302 C C . PRO B 1 383 ? -11.906 30.266 0.901 1 73.25 383 PRO B C 1
ATOM 6304 O O . PRO B 1 383 ? -12.594 31.25 1.156 1 73.25 383 PRO B O 1
ATOM 6307 N N . LEU B 1 384 ? -11.383 30.281 -0.408 1 56.12 384 LEU B N 1
ATOM 6308 C CA . LEU B 1 384 ? -12.242 30.828 -1.455 1 56.12 384 LEU B CA 1
ATOM 6309 C C . LEU B 1 384 ? -13.625 30.203 -1.409 1 56.12 384 LEU B C 1
ATOM 6311 O O . LEU B 1 384 ? -13.75 28.969 -1.33 1 56.12 384 LEU B O 1
ATOM 6315 N N . ILE B 1 385 ? -14.578 30.844 -0.84 1 42.12 385 ILE B N 1
ATOM 6316 C CA . ILE B 1 385 ? -15.93 30.438 -1.217 1 42.12 385 ILE B CA 1
ATOM 6317 C C . ILE B 1 385 ? -16.047 30.359 -2.738 1 42.12 385 ILE B C 1
ATOM 6319 O O . ILE B 1 385 ? -15.547 31.25 -3.447 1 42.12 385 ILE B O 1
#

Foldseek 3Di:
DPDFAAE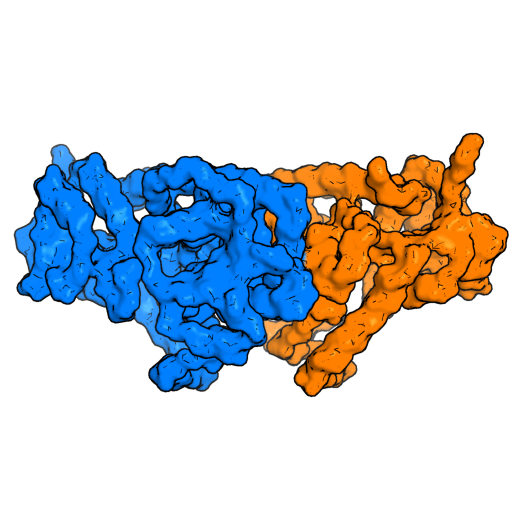EEELQLLFDDDPDRGDPLNLLSLVLVLVCLVVPGHYAYEHAPVTDDDVVSVCSCVVSVHHYDHCVVPHDQRCCVVVVHAEYEYAADDLCLLVHDNYAYEYEDLALCQQVDQDPVVQQVLQPDDPVSVVVNVVCVVCVPVSNVVSLVSVQSNLPDPSYAYEYAFPLRVVVCCVSPVVCVVRPHYYAHRAASDDPDDPAFDPDQAEEEEEQVVDVLQVVQLLLLLVLVCVVVVNRPRHAYEYEQDPDPVSRVVNHDCCVRYHYYHHDDPVVLLVCLRHHQEYEGAGNEGSRDNVLLSNLCNLRAYEYACPRCNCVLLPPLHHYFDSVDSVRSNVRVSVCVPVVVVNVSSVSSPVSSVVNNVSNVVSSVVVSCCSRPNDDD/DPDFAAEEEELQLLFDDDPDRHDPLNLLSLVLVLVCLVVPGHYAYEHAPVTDDDVVSVCSCVVSVHHYDHCNVPHDQRCCVVVVHAEYEYAADDLCLLVHDNYAYEYEDLALCQQVDDDPVVQQVLQPDDPVSVVVNVVCVVCVPVSNVVSLVSVQSNLPDPSYAYEYAFVLRVVVCCVSPVVCVVRPHYYAHRAASDDPDDPAFDPDQAEEEEEQVCDVLQVVQLLLLLVLVCVVVVNRPRHAYEYEQDPDPVSRVVNHDCCVRYHYYHHDDPVVVLVCLRHHQEYEGAGNEGSRDNVLLSNLCNLRAYEYACPRCNCVLLPPLHHYFDSVDSVRSNVRVSVCVPVVVVNSSSVSSPVSSVVNNVSNVVSSVVVSCCSRPNDDD

Solvent-accessible surface area (backbone atoms only — not comparable to full-atom values): 41046 Å² total; per-residue (Å²): 126,86,75,80,59,37,32,38,35,39,52,42,67,35,34,45,55,100,90,44,76,76,49,72,60,21,55,48,36,51,54,53,51,50,49,40,55,73,68,65,52,58,54,35,38,32,35,41,75,95,41,69,68,67,64,68,57,53,51,53,30,59,78,65,74,38,52,74,41,56,35,77,78,61,35,66,60,51,50,34,60,76,66,64,28,44,29,40,36,26,58,46,84,56,84,64,62,73,72,56,68,86,45,39,38,37,33,32,45,48,58,61,54,79,66,71,57,68,82,54,68,77,58,55,68,57,38,76,52,57,67,68,54,49,51,54,48,48,46,42,70,74,35,48,68,57,52,48,50,51,45,47,50,63,50,47,62,56,71,64,35,83,59,51,46,54,38,22,22,23,70,45,28,46,21,46,46,40,65,80,38,57,78,50,66,77,66,69,64,49,69,32,45,64,60,71,80,80,61,86,79,79,88,75,67,58,90,78,46,43,26,39,35,38,65,52,50,65,38,75,57,33,32,46,64,50,55,50,42,27,51,32,54,37,51,75,69,64,71,51,79,82,50,36,36,40,35,28,30,36,82,54,63,68,54,49,50,81,72,44,86,55,61,89,44,50,48,79,31,40,83,69,53,71,68,56,49,52,48,49,32,42,40,25,47,28,38,50,46,37,34,65,65,42,26,47,56,64,65,64,49,60,21,10,67,60,26,20,29,37,36,29,24,44,28,60,13,33,38,74,65,48,41,62,29,43,53,57,30,42,63,87,35,49,64,46,46,40,23,57,58,56,44,51,71,38,62,68,55,35,53,51,28,17,52,33,13,37,54,45,32,56,53,49,45,53,50,8,54,55,24,45,56,52,44,54,45,33,74,72,70,39,79,83,124,126,86,74,79,57,37,30,38,36,38,52,42,69,35,32,47,54,100,90,43,76,76,48,73,62,20,56,48,36,52,52,53,52,51,51,41,55,73,67,66,53,56,54,36,38,31,35,40,76,95,40,69,69,64,63,68,57,54,50,53,29,59,78,66,73,38,52,76,42,56,36,77,78,62,37,64,60,50,52,35,62,77,66,63,28,44,29,40,37,26,58,44,83,56,82,63,62,73,73,58,69,86,45,38,37,36,33,33,45,48,57,60,54,80,67,69,56,68,83,54,65,77,57,56,67,58,37,74,54,56,67,68,55,48,50,53,46,49,48,41,68,74,36,48,68,58,50,49,50,49,46,47,50,64,51,45,65,56,70,65,36,83,58,50,45,54,36,23,24,22,70,45,28,46,21,46,46,40,63,80,38,56,78,50,67,75,65,69,64,49,69,33,46,63,60,72,78,79,62,85,79,75,84,80,65,60,90,76,46,42,28,38,35,38,66,52,52,65,38,75,58,34,33,46,64,52,54,51,41,27,51,34,52,37,50,75,69,64,72,49,79,84,50,36,34,40,35,29,30,34,82,56,64,69,53,49,51,82,72,44,86,54,61,88,43,51,45,80,30,39,83,69,53,72,67,55,49,50,48,48,32,42,40,27,47,28,39,50,45,36,34,66,66,44,26,46,55,64,65,65,48,60,20,9,66,60,28,20,29,37,37,28,24,44,28,58,13,32,38,74,64,49,40,61,31,44,54,57,30,43,64,86,35,50,65,46,46,39,24,56,58,55,44,51,70,39,62,68,56,37,54,50,28,18,52,33,14,37,54,46,33,56,53,49,46,53,49,8,54,54,25,45,55,51,45,55,45,32,74,72,69,37,78,82,124

InterPro domains:
  IPR001296 Glycosyl transferase, family 1 [PF00534] (206-348)

Secondary structure (DSSP, 8-state):
--PPPPEEEEGGGGS-BTTBS--HHHHHHHHHHHHHHHTT--EEEEE-TTS---HHHHHHHHHTT-EEEEHHHHHHHHHHHHHT-SEEEESS--GGGGG--SSEEEEEE---HHHH----HHHHHHS---HHHHHHHHHHHH-HHHHHHHHHHHHHHHHT-TTEEEEESSHHHHHHHHHH-GGGGGG---B-PPPP---S--SS--SS--EEEE--TT-GGG-HHHHHHHHHHHHHTT-STT-EEEE-S-S-THHHHTT-S-GGGEEE-----HHHHHHHHHH-SEEEE--S--SS-HHHHHHHTTT--EEE--TTTHHHHHTTSSEE--TT-HHHHHHHHHHTTSHHHHHHHHHHHHHHHHHHHHHHHHHHHHHHHHHHH-S--/--PPPPEEEEGGGGS-BTTBS--HHHHHHHHHHHHHHHTT--EEEEE-TTS---HHHHHHHHHTT-EEEEHHHHHHHHHHHHHT-SEEEESS--GGGGG--SSEEEEEE---HHHH----HHHHHHS---HHHHHHHHHHHH-HHHHHHHHHHHHHHHHT-TTEEEEESSHHHHHHHHHH-GGGGGG---B-PPPP---S---SPPSS--EEEE--TT-GGG-HHHHHHHHHHHHHTT-STT-EEEE-S-S-THHHHTT-S-GGGEEE-----HHHHHHHHHH-SEEEE--S--SS-HHHHHHHTTT--EEE--TTTHHHHHTTSSEE--TT-HHHHHHHHHHTTSHHHHHHHHHHHHHHHHHHHHHHHHHHHHHHHHHHH-S--

Sequence (770 aa):
MDKEKSVLYNLAATQPMSGTMRHGGGIYGEIVLRKIIELRRNVTVAYDSRCWLNPEMIALCENNSVELVDISQCGFQSVIDSRRIDIFYSPQPLDELYRLENCELVVTIHDLRSIELTLDRKMFWRYKMQLSMQLKNLLEILSPSFIRRHRYRKNENFIRKPNLRFAVVSNHSLGSVNLFFPESVEKDIPVFYSPSTSLDLVDSRKEAPDFYLLVSANRWEKNCLRAIMALDQLFSEGRLPGKRVVITGVKSADYFRYKIKNAGFFDFRGYVSDEELNQLYHDAYCFIYPSLNEGFGYPPLEAMRYGVPVLASPFSSISEVCGDAVLYFNPFSLDEIKIRIIQLENKVLYERQRAKSLERYDFITACQKEDLEKFVRFIYNGPLIMDKEKSVLYNLAATQPMSGTMRHGGGIYGEIVLRKIIELRRNVTVAYDSRCWLNPEMIALCENNSVELVDISQCGFQSVIDSRRIDIFYSPQPLDELYRLENCELVVTIHDLRSIELTLDRKMFWRYKMQLSMQLKNLLEILSPSFIRRHRYRKNENFIRKPNLRFAVVSNHSLGSVNLFFPESVEKDIPVFYSPSTSLDLVDSRKEAPDFYLLVSANRWEKNCLRAIMALDQLFSEGRLPGKRVVITGVKSADYFRYKIKNAGFFDFRGYVSDEELNQLYHDAYCFIYPSLNEGFGYPPLEAMRYGVPVLASPFSSISEVCGDAVLYFNPFSLDEIKIRIIQLENKVLYERQRAKSLERYDFITACQKEDLEKFVRFIYNGPLI

Organism: NCBI:txid2094150

Nearest PDB structures (foldseek):
  3c4q-assembly1_A  TM=6.759E-01  e=1.869E-10  Corynebacterium glutamicum
  8jjt-assembly2_A  TM=6.874E-01  e=1.485E-10  Variovorax paradoxus
  7vfk-assembly1_B  TM=6.602E-01  e=2.491E-10  Staphylococcus aureus subsp. aureus USA300
  7vfk-assembly1_A  TM=6.580E-01  e=4.180E-10  Staphylococcus aureus subsp. aureus USA300
  7vfm-assembly2_C  TM=6.371E-01  e=1.864E-09  Staphylococcus aureus subsp. aureus USA300

Radius of gyration: 28.64 Å; Cα contacts (8 Å, |Δi|>4): 1357; chains: 2; bounding box: 60×95×70 Å

pLDDT: mean 89.11, std 11.95, range [40.06, 98.94]